Protein 7JL4 (pdb70)

InterPro domains:
  IPR000315 B-box-type zinc finger [PF00643] (93-125)
  IPR000315 B-box-type zinc finger [PS50119] (90-137)
  IPR000315 B-box-type zinc finger [SM00336] (90-130)
  IPR001841 Zinc finger, RING-type [PS50089] (12-51)
  IPR001841 Zinc finger, RING-type [SM00184] (12-50)
  IPR001870 B30.2/SPRY domain [PS50188] (313-506)
  IPR003877 SPRY domain [PF00622] (384-499)
  IPR003877 SPRY domain [SM00449] (381-503)
  IPR003879 Butyrophylin-like, SPRY domain [PR01407] (329-346)
  IPR003879 Butyrophylin-like, SPRY domain [PR01407] (366-390)
  IPR003879 Butyrophylin-like, SPRY domain [PR01407] (442-466)
  IPR003879 Butyrophylin-like, SPRY domain [PR01407] (473-491)
  IPR013083 Zinc finger, RING/FYVE/PHD-type [G3DSA:3.30.40.10] (2-76)
  IPR013320 Concanavalin A-like lectin/glucanase domain superfamily [SSF49899] (311-504)
  IPR017907 Zinc finger, RING-type, conserved site [PS00518] (27-36)
  IPR018957 Zinc finger, C3HC4 RING-type [PF00097] (12-50)
  IPR043136 B30.2/SPRY domain superfamily [G3DSA:2.60.120.920] (316-502)
  IPR048222 E3 ubiquitin-protein ligase TRIM65, PRY/SPRY domain [cd12896] (322-501)
  IPR051051 E3 ubiquitin-protein ligase TRIM/RNF [PTHR25465] (93-492)
  IPR058030 TRIM8/14/16/25/29/45/65, coiled-coil region [PF25600] (154-289)

Structure (mmCIF, N/CA/C/O backbone):
data_7JL4
#
_entry.id   7JL4
#
_cell.length_a   76.269
_cell.length_b   76.269
_cell.length_c   82.720
_cell.angle_alpha   90.000
_cell.angle_beta   90.000
_cell.angle_gamma   120.000
#
_symmetry.space_group_name_H-M   'P 32'
#
loop_
_entity.id
_entity.type
_entity.pdbx_description
1 polymer 'Tripartite motif-containing protein 65'
2 non-polymer GLYCEROL
3 water water
#
loop_
_atom_site.group_PDB
_atom_site.id
_atom_site.type_symbol
_atom_site.label_atom_id
_atom_site.label_alt_id
_atom_site.label_comp_id
_atom_site.label_asym_id
_atom_site.label_entity_id
_atom_site.label_seq_id
_atom_site.pdbx_PDB_ins_code
_atom_site.Cartn_x
_atom_site.Cartn_y
_atom_site.Cartn_z
_atom_site.occupancy
_atom_site.B_iso_or_equiv
_atom_site.auth_seq_id
_atom_site.auth_comp_id
_atom_site.auth_asym_id
_atom_site.auth_atom_id
_atom_site.pdbx_PDB_model_num
ATOM 1 N N . ALA A 1 2 ? 12.18402 25.91499 -6.52701 1.000 83.78366 313 ALA A N 1
ATOM 2 C CA . ALA A 1 2 ? 13.60760 26.20026 -6.63128 1.000 76.86432 313 ALA A CA 1
ATOM 3 C C . ALA A 1 2 ? 14.40315 25.42071 -5.59136 1.000 76.42606 313 ALA A C 1
ATOM 4 O O . ALA A 1 2 ? 14.76100 25.97404 -4.54712 1.000 80.88678 313 ALA A O 1
ATOM 6 N N . PRO A 1 3 ? 14.66308 24.13844 -5.86350 1.000 67.62851 314 PRO A N 1
ATOM 7 C CA . PRO A 1 3 ? 15.59132 23.38345 -5.01376 1.000 51.13673 314 PRO A CA 1
ATOM 8 C C . PRO A 1 3 ? 17.00621 23.92663 -5.13358 1.000 58.68809 314 PRO A C 1
ATOM 9 O O . PRO A 1 3 ? 17.46719 24.27799 -6.22326 1.000 55.04643 314 PRO A O 1
ATOM 13 N N . VAL A 1 4 ? 17.69422 23.98306 -3.99680 1.000 49.32793 315 VAL A N 1
ATOM 14 C CA . VAL A 1 4 ? 19.07092 24.48889 -3.97218 1.000 55.96101 315 VAL A CA 1
ATOM 15 C C . VAL A 1 4 ? 19.97723 23.55694 -4.77513 1.000 38.32309 315 VAL A C 1
ATOM 16 O O . VAL A 1 4 ? 19.97819 22.33216 -4.54654 1.000 45.31502 315 VAL A O 1
ATOM 20 N N . PRO A 1 5 ? 20.75111 24.07041 -5.72706 1.000 42.11665 316 PRO A N 1
ATOM 21 C CA . PRO A 1 5 ? 21.66417 23.20472 -6.48164 1.000 42.61245 316 PRO A CA 1
ATOM 22 C C . PRO A 1 5 ? 22.66955 22.51450 -5.56745 1.000 41.55880 316 PRO A C 1
ATOM 23 O O . PRO A 1 5 ? 23.19384 23.10590 -4.62120 1.000 39.37210 316 PRO A O 1
ATOM 27 N N . SER A 1 6 ? 22.92010 21.24749 -5.87351 1.000 43.54192 317 SER A N 1
ATOM 28 C CA . SER A 1 6 ? 23.95104 20.40514 -5.29216 1.000 47.65680 317 SER A CA 1
ATOM 29 C C . SER A 1 6 ? 24.12755 19.25172 -6.26500 1.000 53.93153 317 SER A C 1
ATOM 30 O O . SER A 1 6 ? 23.20314 18.93160 -7.01554 1.000 68.33598 317 SER A O 1
ATOM 33 N N . THR A 1 7 ? 25.31085 18.64534 -6.28087 1.000 68.91640 318 THR A N 1
ATOM 34 C CA . THR A 1 7 ? 25.50766 17.50634 -7.17357 1.000 70.34522 318 THR A CA 1
ATOM 35 C C . THR A 1 7 ? 24.71197 16.30675 -6.65830 1.000 64.58506 318 THR A C 1
ATOM 36 O O . THR A 1 7 ? 24.84284 15.90137 -5.49488 1.000 64.42703 318 THR A O 1
ATOM 40 N N . VAL A 1 8 ? 23.84588 15.77805 -7.52108 1.000 52.74223 319 VAL A N 1
ATOM 41 C CA . VAL A 1 8 ? 22.98425 14.66383 -7.15167 1.000 51.78097 319 VAL A CA 1
ATOM 42 C C . VAL A 1 8 ? 23.84766 13.42673 -6.94041 1.000 54.46340 319 VAL A C 1
ATOM 43 O O . VAL A 1 8 ? 24.60337 13.01647 -7.83137 1.000 39.58199 319 VAL A O 1
ATOM 47 N N . CYS A 1 9 ? 23.77269 12.86429 -5.73219 1.000 35.54346 320 CYS A N 1
ATOM 48 C CA . CYS A 1 9 ? 24.27298 11.55468 -5.35333 1.000 29.53602 320 CYS A CA 1
ATOM 49 C C . CYS A 1 9 ? 24.01268 10.52499 -6.44735 1.000 29.70136 320 CYS A C 1
ATOM 50 O O . CYS A 1 9 ? 22.87133 10.40106 -6.89934 1.000 29.61790 320 CYS A O 1
ATOM 53 N N . PRO A 1 10 ? 25.02333 9.76741 -6.89631 1.000 35.05630 321 PRO A N 1
ATOM 54 C CA . PRO A 1 10 ? 24.77701 8.77716 -7.96284 1.000 31.68723 321 PRO A CA 1
ATOM 55 C C . PRO A 1 10 ? 23.76335 7.69968 -7.59750 1.000 41.14188 321 PRO A C 1
ATOM 56 O O . PRO A 1 10 ? 23.05494 7.20158 -8.48859 1.000 33.92572 321 PRO A O 1
ATOM 60 N N . LEU A 1 11 ? 23.66869 7.30829 -6.32308 1.000 33.93740 322 LEU A N 1
ATOM 61 C CA . LEU A 1 11 ? 22.60945 6.37945 -5.93622 1.000 32.89351 322 LEU A CA 1
ATOM 62 C C . LEU A 1 11 ? 21.24213 7.02915 -6.09243 1.000 28.04075 322 LEU A C 1
ATOM 63 O O . LEU A 1 11 ? 20.29701 6.40283 -6.58685 1.000 30.13580 322 LEU A O 1
ATOM 68 N N . ARG A 1 12 ? 21.12407 8.29971 -5.70916 1.000 27.72250 323 ARG A N 1
ATOM 69 C CA . ARG A 1 12 ? 19.85519 8.98835 -5.88601 1.000 27.30499 323 ARG A CA 1
ATOM 70 C C . ARG A 1 12 ? 19.53261 9.11781 -7.36711 1.000 31.11564 323 ARG A C 1
ATOM 71 O O . ARG A 1 12 ? 18.37433 8.97762 -7.77950 1.000 26.64046 323 ARG A O 1
ATOM 79 N N . ARG A 1 13 ? 20.54904 9.36689 -8.18975 1.000 25.38069 324 ARG A N 1
ATOM 80 C CA . ARG A 1 13 ? 20.28914 9.48213 -9.62340 1.000 28.96696 324 ARG A CA 1
ATOM 81 C C . ARG A 1 13 ? 19.78101 8.16005 -10.18491 1.000 30.41162 324 ARG A C 1
ATOM 82 O O . ARG A 1 13 ? 18.94411 8.14584 -11.09556 1.000 32.43644 324 ARG A O 1
ATOM 90 N N . LYS A 1 14 ? 20.28095 7.03057 -9.66185 1.000 25.80030 325 LYS A N 1
ATOM 91 C CA . LYS A 1 14 ? 19.76645 5.73707 -10.10656 1.000 26.85252 325 LYS A CA 1
ATOM 92 C C . LYS A 1 14 ? 18.30155 5.56661 -9.71964 1.000 30.47691 325 LYS A C 1
ATOM 93 O O . LYS A 1 14 ? 17.50001 5.06068 -10.51175 1.000 25.20379 325 LYS A O 1
ATOM 99 N N . LEU A 1 15 ? 17.93094 5.99764 -8.50997 1.000 25.26578 326 LEU A N 1
ATOM 100 C CA . LEU A 1 15 ? 16.52941 5.93186 -8.09312 1.000 27.42238 326 LEU A CA 1
ATOM 101 C C . LEU A 1 15 ? 15.63610 6.73843 -9.02751 1.000 26.67447 326 LEU A C 1
ATOM 102 O O . LEU A 1 15 ? 14.50623 6.32115 -9.34577 1.000 24.32003 326 LEU A O 1
ATOM 107 N N . TRP A 1 16 ? 16.12923 7.90266 -9.47459 1.000 22.41042 327 TRP A N 1
ATOM 108 C CA . TRP A 1 16 ? 15.36143 8.78596 -10.33629 1.000 26.87519 327 TRP A CA 1
ATOM 109 C C . TRP A 1 16 ? 15.07996 8.17656 -11.69762 1.000 27.52562 327 TRP A C 1
ATOM 110 O O . TRP A 1 16 ? 14.28758 8.74560 -12.44769 1.000 24.06331 327 TRP A O 1
ATOM 121 N N . GLN A 1 17 ? 15.73095 7.07232 -12.06152 1.000 25.24507 328 GLN A N 1
ATOM 122 C CA . GLN A 1 17 ? 15.42456 6.48718 -13.35982 1.000 30.68662 328 GLN A CA 1
ATOM 123 C C . GLN A 1 17 ? 13.96777 6.04285 -13.44273 1.000 30.06949 328 GLN A C 1
ATOM 124 O O . GLN A 1 17 ? 13.42257 5.93798 -14.54804 1.000 24.02829 328 GLN A O 1
ATOM 130 N N . ASN A 1 18 ? 13.30544 5.85344 -12.29989 1.000 27.19891 329 ASN A N 1
ATOM 131 C CA . ASN A 1 18 ? 11.88800 5.51247 -12.24978 1.000 26.48066 329 ASN A CA 1
ATOM 132 C C . ASN A 1 18 ? 11.03458 6.63783 -11.65674 1.000 24.49418 329 ASN A C 1
ATOM 133 O O . ASN A 1 18 ? 9.95730 6.37979 -11.10559 1.000 26.25068 329 ASN A O 1
ATOM 138 N N . TYR A 1 19 ? 11.47358 7.89231 -11.79049 1.000 25.72694 330 TYR A N 1
ATOM 139 C CA . TYR A 1 19 ? 10.79495 8.99572 -11.11141 1.000 23.59027 330 TYR A CA 1
ATOM 140 C C . TYR A 1 19 ? 9.36848 9.18402 -11.62616 1.000 28.85746 330 TYR A C 1
ATOM 141 O O . TYR A 1 19 ? 9.12519 9.17579 -12.83379 1.000 24.13286 330 TYR A O 1
ATOM 150 N N . ARG A 1 20 ? 8.42395 9.38145 -10.70256 1.000 19.05704 331 ARG A N 1
ATOM 151 C CA . ARG A 1 20 ? 7.02265 9.66107 -11.03283 1.000 24.60131 331 ARG A CA 1
ATOM 152 C C . ARG A 1 20 ? 6.56915 10.97648 -10.40548 1.000 25.04581 331 ARG A C 1
ATOM 153 O O . ARG A 1 20 ? 6.76717 11.18537 -9.20562 1.000 23.01770 331 ARG A O 1
ATOM 161 N N . ASN A 1 21 ? 5.91856 11.84635 -11.19800 1.000 22.96795 332 ASN A N 1
ATOM 162 C CA . ASN A 1 21 ? 5.40804 13.12736 -10.68891 1.000 21.58127 332 ASN A CA 1
ATOM 163 C C . ASN A 1 21 ? 3.97583 12.94005 -10.16115 1.000 24.90647 332 ASN A C 1
ATOM 164 O O . ASN A 1 21 ? 3.03909 12.72067 -10.93261 1.000 22.10615 332 ASN A O 1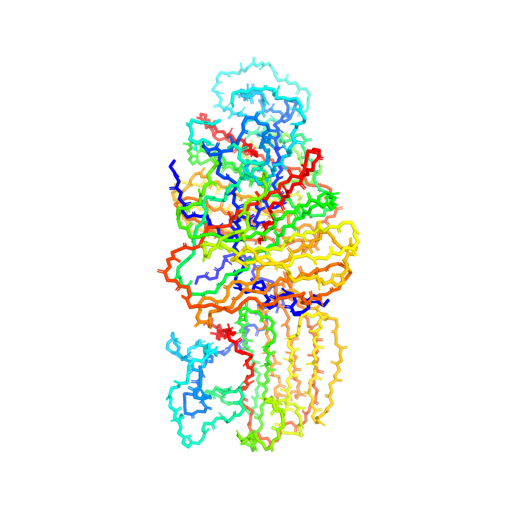
ATOM 169 N N . LEU A 1 22 ? 3.79834 13.04178 -8.84618 1.000 25.30338 333 LEU A N 1
ATOM 170 C CA . LEU A 1 22 ? 2.52513 12.76908 -8.18807 1.000 20.03496 333 LEU A CA 1
ATOM 171 C C . LEU A 1 22 ? 1.73165 14.05131 -7.95705 1.000 20.94692 333 LEU A C 1
ATOM 172 O O . LEU A 1 22 ? 2.29474 15.14889 -7.86434 1.000 24.56246 333 LEU A O 1
ATOM 177 N N . THR A 1 23 ? 0.40436 13.89713 -7.85305 1.000 17.24221 334 THR A N 1
ATOM 178 C CA . THR A 1 23 ? -0.48549 14.99259 -7.45736 1.000 23.56115 334 THR A CA 1
ATOM 179 C C . THR A 1 23 ? -1.49696 14.47720 -6.44063 1.000 24.60582 334 THR A C 1
ATOM 180 O O . THR A 1 23 ? -1.87153 13.30344 -6.46599 1.000 24.61611 334 THR A O 1
ATOM 184 N N . PHE A 1 24 ? -1.93600 15.35651 -5.54014 1.000 26.14373 335 PHE A N 1
ATOM 185 C CA . PHE A 1 24 ? -2.94829 14.96390 -4.56221 1.000 21.05061 335 PHE A CA 1
ATOM 186 C C . PHE A 1 24 ? -4.32612 14.85145 -5.21497 1.000 26.73436 335 PHE A C 1
ATOM 187 O O . PHE A 1 24 ? -4.60899 15.46852 -6.24728 1.000 25.73951 335 PHE A O 1
ATOM 195 N N . ASP A 1 25 ? -5.17235 14.00157 -4.62593 1.000 22.08652 336 ASP A N 1
ATOM 196 C CA . ASP A 1 25 ? -6.55256 13.82890 -5.05139 1.000 23.67837 336 ASP A CA 1
ATOM 197 C C . ASP A 1 25 ? -7.42154 14.70393 -4.16686 1.000 28.08403 336 ASP A C 1
ATOM 198 O O . ASP A 1 25 ? -7.59441 14.38191 -2.98185 1.000 29.09382 336 ASP A O 1
ATOM 203 N N . PRO A 1 26 ? -7.96202 15.81770 -4.67568 1.000 31.54776 337 PRO A N 1
ATOM 204 C CA . PRO A 1 26 ? -8.76267 16.72212 -3.81647 1.000 27.98738 337 PRO A CA 1
ATOM 205 C C . PRO A 1 26 ? -10.05128 16.11742 -3.29135 1.000 32.97249 337 PRO A C 1
ATOM 206 O O . PRO A 1 26 ? -10.54544 16.57919 -2.25520 1.000 33.52381 337 PRO A O 1
ATOM 210 N N . VAL A 1 27 ? -10.62967 15.12190 -3.97167 1.000 31.05609 338 VAL A N 1
ATOM 211 C CA . VAL A 1 27 ? -11.85942 14.51690 -3.47022 1.000 34.64311 338 VAL A CA 1
ATOM 212 C C . VAL A 1 27 ? -11.58798 13.76239 -2.16788 1.000 32.25744 338 VAL A C 1
ATOM 213 O O . VAL A 1 27 ? -12.43913 13.71591 -1.27058 1.000 38.48133 338 VAL A O 1
ATOM 217 N N . SER A 1 28 ? -10.40198 13.17422 -2.04238 1.000 31.15581 339 SER A N 1
ATOM 218 C CA . SER A 1 28 ? -10.01589 12.40472 -0.86142 1.000 34.30607 339 SER A CA 1
ATOM 219 C C . SER A 1 28 ? -9.62356 13.27243 0.33182 1.000 34.64870 339 SER A C 1
ATOM 220 O O . SER A 1 28 ? -9.64696 12.79004 1.47544 1.000 32.54149 339 SER A O 1
ATOM 223 N N . ALA A 1 29 ? -9.27249 14.53039 0.09490 1.000 29.39456 340 ALA A N 1
ATOM 224 C CA . ALA A 1 29 ? -8.54774 15.30288 1.08623 1.000 27.20890 340 ALA A CA 1
ATOM 225 C C . ALA A 1 29 ? -9.42983 15.61948 2.29156 1.000 35.60111 340 ALA A C 1
ATOM 226 O O . ALA A 1 29 ? -10.61304 15.95496 2.15077 1.000 29.50784 340 ALA A O 1
ATOM 228 N N . ASN A 1 30 ? -8.83719 15.52727 3.48320 1.000 26.28765 341 ASN A N 1
ATOM 229 C CA . ASN A 1 30 ? -9.57272 15.90921 4.68214 1.000 34.99544 341 ASN A CA 1
ATOM 230 C C . ASN A 1 30 ? -9.98022 17.38035 4.57254 1.000 37.54997 341 ASN A C 1
ATOM 231 O O . ASN A 1 30 ? -9.27716 18.19755 3.96388 1.000 30.18014 341 ASN A O 1
ATOM 236 N N . ARG A 1 31 ? -11.16219 17.69986 5.11977 1.000 39.10567 342 ARG A N 1
ATOM 237 C CA . ARG A 1 31 ? -11.78058 19.00846 4.90080 1.000 44.84280 342 ARG A CA 1
ATOM 238 C C . ARG A 1 31 ? -10.93570 20.15609 5.43465 1.000 49.51953 342 ARG A C 1
ATOM 239 O O . ARG A 1 31 ? -11.14258 21.30413 5.02628 1.000 46.82754 342 ARG A O 1
ATOM 241 N N . HIS A 1 32 ? -10.00631 19.87679 6.34461 1.000 41.94853 343 HIS A N 1
ATOM 242 C CA . HIS A 1 32 ? -9.09601 20.88109 6.87690 1.000 39.32850 343 HIS A CA 1
ATOM 243 C C . HIS A 1 32 ? -7.86884 21.08899 5.99863 1.000 38.88371 343 HIS A C 1
ATOM 244 O O . HIS A 1 32 ? -7.03440 21.94641 6.31354 1.000 40.76742 343 HIS A O 1
ATOM 251 N N . PHE A 1 33 ? -7.74762 20.34696 4.90565 1.000 35.17346 344 PHE A N 1
ATOM 252 C CA . PHE A 1 33 ? -6.55914 20.38998 4.06639 1.000 30.61914 344 PHE A CA 1
ATOM 253 C C . PHE A 1 33 ? -6.74002 21.39190 2.93694 1.000 37.31015 344 PHE A C 1
ATOM 254 O O . PHE A 1 33 ? -7.77349 21.38990 2.25372 1.000 36.10580 344 PHE A O 1
ATOM 262 N N . TYR A 1 34 ? -5.72671 22.22929 2.73382 1.000 34.84179 345 TYR A N 1
ATOM 263 C CA . TYR A 1 34 ? -5.71547 23.23764 1.67545 1.000 31.33087 345 TYR A CA 1
ATOM 264 C C . TYR A 1 34 ? -4.68273 22.82851 0.63766 1.000 29.52181 345 TYR A C 1
ATOM 265 O O . TYR A 1 34 ? -3.49826 22.70201 0.96118 1.000 28.91594 345 TYR A O 1
ATOM 274 N N . LEU A 1 35 ? -5.12589 22.63274 -0.59976 1.000 31.74948 346 LEU A N 1
ATOM 275 C CA . LEU A 1 35 ? -4.25614 22.20690 -1.68969 1.000 30.13872 346 LEU A CA 1
ATOM 276 C C . LEU A 1 35 ? -3.80450 23.40467 -2.52025 1.000 33.56007 346 LEU A C 1
ATOM 277 O O . LEU A 1 35 ? -4.58300 24.33386 -2.75889 1.000 36.15410 346 LEU A O 1
ATOM 282 N N . SER A 1 36 ? -2.55229 23.37373 -2.98405 1.000 29.20385 347 SER A N 1
ATOM 283 C CA . SER A 1 36 ? -2.01780 24.46209 -3.79382 1.000 32.14173 347 SER A CA 1
ATOM 284 C C . SER A 1 36 ? -1.01765 23.90170 -4.80034 1.000 32.36128 347 SER A C 1
ATOM 285 O O . SER A 1 36 ? -0.75025 22.69829 -4.84220 1.000 30.91367 347 SER A O 1
ATOM 288 N N . ARG A 1 37 ? -0.45703 24.79494 -5.60839 1.000 35.03951 348 ARG A N 1
ATOM 289 C CA . ARG A 1 37 ? 0.58170 24.44033 -6.57130 1.000 37.08831 348 ARG A CA 1
ATOM 290 C C . ARG A 1 37 ? 0.13348 23.30372 -7.48545 1.000 38.12380 348 ARG A C 1
ATOM 291 O O . ARG A 1 37 ? 0.80703 22.27669 -7.62799 1.000 34.55818 348 ARG A O 1
ATOM 299 N N . GLN A 1 38 ? -1.02995 23.49403 -8.10514 1.000 36.12994 349 GLN A N 1
ATOM 300 C CA A GLN A 1 38 ? -1.56564 22.50949 -9.04366 0.547 34.75344 349 GLN A CA 1
ATOM 301 C CA B GLN A 1 38 ? -1.59879 22.51741 -9.03368 0.453 34.77073 349 GLN A CA 1
ATOM 302 C C . GLN A 1 38 ? -1.65389 21.13617 -8.38554 1.000 34.97723 349 GLN A C 1
ATOM 303 O O . GLN A 1 38 ? -1.33193 20.10742 -8.99617 1.000 28.93505 349 GLN A O 1
ATOM 314 N N . ASP A 1 39 ? -2.06139 21.13379 -7.11461 1.000 29.79185 350 ASP A N 1
ATOM 315 C CA . ASP A 1 39 ? -2.29296 19.93648 -6.30521 1.000 29.82377 350 ASP A CA 1
ATOM 316 C C . ASP A 1 39 ? -1.01272 19.15182 -6.04955 1.000 26.82449 350 ASP A C 1
ATOM 317 O O . ASP A 1 39 ? -1.05469 17.94864 -5.78261 1.000 27.32448 350 ASP A O 1
ATOM 322 N N . GLN A 1 40 ? 0.13898 19.83224 -6.08103 1.000 23.04568 351 GLN A N 1
ATOM 323 C CA . GLN A 1 40 ? 1.39234 19.22547 -5.64720 1.000 27.01191 351 GLN A CA 1
ATOM 324 C C . GLN A 1 40 ? 1.70093 19.46468 -4.17698 1.000 25.31728 351 GLN A C 1
ATOM 325 O O . GLN A 1 40 ? 2.65164 18.87322 -3.66457 1.000 27.93295 351 GLN A O 1
ATOM 331 N N . GLN A 1 41 ? 0.95635 20.33683 -3.50608 1.000 23.87395 352 GLN A N 1
ATOM 332 C CA . GLN A 1 41 ? 1.26076 20.71224 -2.13339 1.000 25.55447 352 GLN A CA 1
ATOM 333 C C . GLN A 1 41 ? -0.02752 20.72487 -1.32109 1.000 24.73648 352 GLN A C 1
ATOM 334 O O . GLN A 1 41 ? -1.08825 21.09914 -1.83371 1.000 26.71376 352 GLN A O 1
ATOM 340 N N . VAL A 1 42 ? 0.06271 20.31717 -0.05626 1.000 29.27502 353 VAL A N 1
ATOM 341 C CA . VAL A 1 42 ? -1.08342 20.28515 0.85009 1.000 28.09503 353 VAL A CA 1
ATOM 342 C C . VAL A 1 42 ? -0.63642 20.75259 2.23767 1.000 34.31030 353 VAL A C 1
ATOM 343 O O . VAL A 1 42 ? 0.48971 20.47166 2.66610 1.000 30.03669 353 VAL A O 1
ATOM 347 N N . LYS A 1 43 ? -1.51355 21.49552 2.93082 1.000 31.49041 354 LYS A N 1
ATOM 348 C CA . LYS A 1 43 ? -1.26688 21.94382 4.29410 1.000 34.12178 354 LYS A CA 1
ATOM 349 C C . LYS A 1 43 ? -2.49795 21.65822 5.14228 1.000 32.94199 354 LYS A C 1
ATOM 350 O O . LYS A 1 43 ? -3.62305 21.93892 4.71611 1.000 31.79475 354 LYS A O 1
ATOM 356 N N . HIS A 1 44 ? -2.28594 21.09436 6.32948 1.000 31.26510 355 HIS A N 1
ATOM 357 C CA . HIS A 1 44 ? -3.36734 20.88701 7.29628 1.000 35.30107 355 HIS A CA 1
ATOM 358 C C . HIS A 1 44 ? -3.57190 22.18083 8.08691 1.000 48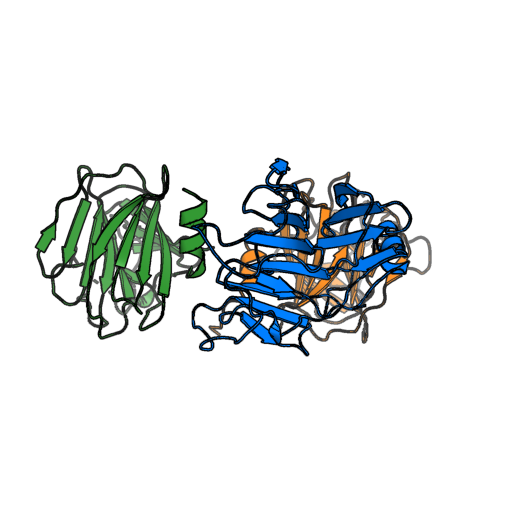.03957 355 HIS A C 1
ATOM 359 O O . HIS A 1 44 ? -2.73493 22.55574 8.91808 1.000 37.66762 355 HIS A O 1
ATOM 366 N N . LEU A 1 45 ? -4.68926 22.85929 7.83609 1.000 37.54632 356 LEU A N 1
ATOM 367 C CA . LEU A 1 45 ? -5.02281 24.12683 8.47064 1.000 49.14696 356 LEU A CA 1
ATOM 368 C C . LEU A 1 45 ? -5.94745 23.92084 9.66959 1.000 48.06021 356 LEU A C 1
ATOM 369 O O . LEU A 1 45 ? -6.66973 22.92837 9.76485 1.000 47.83867 356 LEU A O 1
ATOM 374 N N . ARG A 1 46 ? -5.92590 24.88970 10.58938 1.000 51.82432 357 ARG A N 1
ATOM 375 C CA . ARG A 1 46 ? -6.81813 24.81368 11.74387 1.000 53.75704 357 ARG A CA 1
ATOM 376 C C . ARG A 1 46 ? -8.27735 24.99681 11.33403 1.000 62.22903 357 ARG A C 1
ATOM 377 O O . ARG A 1 46 ? -9.16231 24.28438 11.82805 1.000 59.21661 357 ARG A O 1
ATOM 379 N N . GLN A 1 47 ? -8.54679 25.93680 10.42816 1.000 66.51469 358 GLN A N 1
ATOM 380 C CA . GLN A 1 47 ? -9.91208 26.22354 10.00578 1.000 67.05604 358 GLN A CA 1
ATOM 381 C C . GLN A 1 47 ? -10.36985 25.20405 8.97096 1.000 64.50710 358 GLN A C 1
ATOM 382 O O . GLN A 1 47 ? -9.63206 24.88334 8.03365 1.000 61.05278 358 GLN A O 1
ATOM 384 N N . SER A 1 48 ? -11.58632 24.69160 9.14168 1.000 63.29052 359 SER A N 1
ATOM 385 C CA . SER A 1 48 ? -12.10875 23.70447 8.20810 1.000 63.41476 359 SER A CA 1
ATOM 386 C C . SER A 1 48 ? -12.66881 24.38395 6.95839 1.000 67.71820 359 SER A C 1
ATOM 387 O O . SER A 1 48 ? -13.00755 25.57028 6.96390 1.000 62.65210 359 SER A O 1
ATOM 390 N N . ARG A 1 49 ? -12.76856 23.60662 5.87831 1.000 65.72725 360 ARG A N 1
ATOM 391 C CA . ARG A 1 49 ? -13.38005 24.04130 4.62027 1.000 74.72375 360 ARG A CA 1
ATOM 392 C C . ARG A 1 49 ? -14.80968 23.52996 4.48360 1.000 81.25737 360 ARG A C 1
ATOM 393 O O . ARG A 1 49 ? -15.25055 23.16138 3.39082 1.000 88.49422 360 ARG A O 1
ATOM 395 N N . GLY A 1 50 ? -15.55214 23.48696 5.58599 1.000 86.29916 361 GLY A N 1
ATOM 396 C CA . GLY A 1 50 ? -16.85570 22.87090 5.60183 1.000 93.53678 361 GLY A CA 1
ATOM 397 C C . GLY A 1 50 ? -16.71829 21.36505 5.55851 1.000 87.76613 361 GLY A C 1
ATOM 398 O O . GLY A 1 50 ? -15.63319 20.82170 5.77269 1.000 87.84733 361 GLY A O 1
ATOM 399 N N . PRO A 1 51 ? -17.81778 20.65364 5.31004 1.000 97.91300 362 PRO A N 1
ATOM 400 C CA . PRO A 1 51 ? -17.70486 19.22120 4.99771 1.000 94.46637 362 PRO A CA 1
ATOM 401 C C . PRO A 1 51 ? -17.04032 19.05110 3.64084 1.000 91.87348 362 PRO A C 1
ATOM 402 O O . PRO A 1 51 ? -17.53682 19.55097 2.62855 1.000 96.37543 362 PRO A O 1
ATOM 406 N N . GLY A 1 52 ? -15.90308 18.35124 3.62816 1.000 94.11195 363 GLY A N 1
ATOM 407 C CA . GLY A 1 52 ? -15.16741 18.17142 2.38813 1.000 86.68964 363 GLY A CA 1
ATOM 408 C C . GLY A 1 52 ? -15.97246 17.45161 1.32737 1.000 90.69593 363 GLY A C 1
ATOM 409 O O . GLY A 1 52 ? -15.80411 17.71076 0.13312 1.000 97.97852 363 GLY A O 1
ATOM 410 N N . GLY A 1 53 ? -16.86045 16.55069 1.74337 1.000 80.10346 364 GLY A N 1
ATOM 411 C CA . GLY A 1 53 ? -17.73078 15.85168 0.82974 1.000 66.76193 364 GLY A CA 1
ATOM 412 C C . GLY A 1 53 ? -17.60161 14.34856 0.95698 1.000 60.42368 364 GLY A C 1
ATOM 413 O O . GLY A 1 53 ? -16.84125 13.83411 1.78240 1.000 55.68975 364 GLY A O 1
ATOM 414 N N . PRO A 1 54 ? -18.35089 13.61155 0.13770 1.000 66.85732 365 PRO A N 1
ATOM 415 C CA . PRO A 1 54 ? -18.21857 12.14877 0.14576 1.000 61.61760 365 PRO A CA 1
ATOM 416 C C . PRO A 1 54 ? -16.84422 11.72356 -0.34792 1.000 60.92591 365 PRO A C 1
ATOM 417 O O . PRO A 1 54 ? -16.26463 12.34647 -1.23979 1.000 63.46904 365 PRO A O 1
ATOM 421 N N . GLY A 1 55 ? -16.31945 10.65648 0.25510 1.000 56.13911 366 GLY A N 1
ATOM 422 C CA . GLY A 1 55 ? -15.00753 10.15385 -0.07377 1.000 47.18344 366 GLY A CA 1
ATOM 423 C C . GLY A 1 55 ? -13.86557 10.85558 0.62103 1.000 43.92217 366 GLY A C 1
ATOM 424 O O . GLY A 1 55 ? -12.71772 10.39894 0.51533 1.000 36.51570 366 GLY A O 1
ATOM 425 N N . SER A 1 56 ? -14.12779 11.95241 1.32193 1.000 37.81460 367 SER A N 1
ATOM 426 C CA . SER A 1 56 ? -13.05510 12.66580 1.98346 1.000 36.87666 367 SER A CA 1
ATOM 427 C C . SER A 1 56 ? -12.66702 11.92134 3.25225 1.000 39.50564 367 SER A C 1
ATOM 428 O O . SER A 1 56 ? -13.52654 11.38664 3.96332 1.000 38.82592 367 SER A O 1
ATOM 431 N N . PHE A 1 57 ? -11.36566 11.86794 3.51270 1.000 30.94936 368 PHE A N 1
ATOM 432 C CA . PHE A 1 57 ? -10.86846 11.27195 4.74945 1.000 34.71881 368 PHE A CA 1
ATOM 433 C C . PHE A 1 57 ? -11.36698 12.06357 5.95376 1.000 34.35512 368 PHE A C 1
ATOM 434 O O . PHE A 1 57 ? -11.25176 13.29475 5.98983 1.000 34.04883 368 PHE A O 1
ATOM 442 N N . GLU A 1 58 ? -11.96109 11.35375 6.92431 1.000 36.47599 369 GLU A N 1
ATOM 443 C CA . GLU A 1 58 ? -12.20562 11.92637 8.24637 1.000 35.88111 369 GLU A CA 1
ATOM 444 C C . GLU A 1 58 ? -10.93201 11.91897 9.08432 1.000 35.15739 369 GLU A C 1
ATOM 445 O O . GLU A 1 58 ? -10.71625 12.81079 9.91788 1.000 35.46167 369 GLU A O 1
ATOM 451 N N . LEU A 1 59 ? -10.10057 10.90375 8.88474 1.000 31.13053 370 LEU A N 1
ATOM 452 C CA . LEU A 1 59 ? -8.72647 10.92201 9.33206 1.000 29.41435 370 LEU A CA 1
ATOM 453 C C . LEU A 1 59 ? -8.01752 12.14066 8.75702 1.000 29.17154 370 LEU A C 1
ATOM 454 O O . LEU A 1 59 ? -8.48744 12.77201 7.81892 1.000 29.95944 370 LEU A O 1
ATOM 459 N N . TRP A 1 60 ? -6.86418 12.46943 9.32113 1.000 29.95391 371 TRP A N 1
ATOM 460 C CA . TRP A 1 60 ? -6.09964 13.62272 8.83722 1.000 26.94192 371 TRP A CA 1
ATOM 461 C C . TRP A 1 60 ? -5.21597 13.17952 7.67042 1.000 25.98541 371 TRP A C 1
ATOM 462 O O . TRP A 1 60 ? -3.98500 13.20033 7.74608 1.000 25.05615 371 TRP A O 1
ATOM 473 N N . GLN A 1 61 ? -5.87282 12.80081 6.55988 1.000 23.43498 372 GLN A N 1
ATOM 474 C CA . GLN A 1 61 ? -5.18757 12.12401 5.45754 1.000 22.27184 372 GLN A CA 1
ATOM 475 C C . GLN A 1 61 ? -5.64191 12.64021 4.09282 1.000 25.37191 372 GLN A C 1
ATOM 476 O O . GLN A 1 61 ? -6.69393 13.27507 3.93506 1.000 23.60177 372 GLN A O 1
ATOM 482 N N . VAL A 1 62 ? -4.80652 12.35180 3.09618 1.000 21.92502 373 VAL A N 1
ATOM 483 C CA . VAL A 1 62 ? -5.10991 12.65970 1.70351 1.000 20.76971 373 VAL A CA 1
ATOM 484 C C . VAL A 1 62 ? -4.31096 11.66698 0.87595 1.000 23.72259 373 VAL A C 1
ATOM 485 O O . VAL A 1 62 ? -3.20661 11.27842 1.26696 1.000 22.00002 373 VAL A O 1
ATOM 489 N N . GLN A 1 63 ? -4.86820 11.24419 -0.26506 1.000 22.84867 374 GLN A N 1
ATOM 490 C CA . GLN A 1 63 ? -4.17317 10.32161 -1.15599 1.000 21.23163 374 GLN A CA 1
ATOM 491 C C . GLN A 1 63 ? -3.85855 11.01119 -2.48504 1.000 22.24606 374 GLN A C 1
ATOM 492 O O . GLN A 1 63 ? -4.29118 12.13877 -2.75052 1.000 24.78023 374 GLN A O 1
ATOM 498 N N . CYS A 1 64 ? -3.07064 10.33717 -3.31608 1.000 21.41853 375 CYS A N 1
ATOM 499 C CA . CYS A 1 64 ? -2.69021 10.90423 -4.60437 1.000 20.61681 375 CYS A CA 1
ATOM 500 C C . CYS A 1 64 ? -3.61769 10.39408 -5.69286 1.000 19.61393 375 CYS A C 1
ATOM 501 O O . CYS A 1 64 ? -4.35797 9.42371 -5.52292 1.000 19.62634 375 CYS A O 1
ATOM 504 N N . ALA A 1 65 ? -3.55105 11.05569 -6.84058 1.000 18.77436 376 ALA A N 1
ATOM 505 C CA . ALA A 1 65 ? -4.34686 10.66957 -7.99061 1.000 23.91584 376 ALA A CA 1
ATOM 506 C C . ALA A 1 65 ? -3.70167 9.56895 -8.81139 1.000 25.60091 376 ALA A C 1
ATOM 507 O O . ALA A 1 65 ? -4.25656 9.19980 -9.85117 1.000 34.04497 376 ALA A O 1
ATOM 509 N N . GLN A 1 66 ? -2.54844 9.05970 -8.40527 1.000 23.36808 377 GLN A N 1
ATOM 510 C CA . GLN A 1 66 ? -1.85050 8.01716 -9.15323 1.000 20.61613 377 GLN A CA 1
ATOM 511 C C . GLN A 1 66 ? -1.87425 6.70796 -8.37285 1.000 27.86486 377 GLN A C 1
ATOM 512 O O . GLN A 1 66 ? -1.82589 6.71888 -7.13798 1.000 21.90021 377 GLN A O 1
ATOM 518 N N . SER A 1 67 ? -1.91654 5.58090 -9.09387 1.000 18.61035 378 SER A N 1
ATOM 519 C CA . SER A 1 67 ? -1.80599 4.24739 -8.49182 1.000 19.45831 378 SER A CA 1
ATOM 520 C C . SER A 1 67 ? -0.78325 3.41207 -9.26130 1.000 23.09390 378 SER A C 1
ATOM 521 O O . SER A 1 67 ? -0.53062 3.65805 -10.45482 1.000 21.93324 378 SER A O 1
ATOM 524 N N . PHE A 1 68 ? -0.24232 2.36192 -8.61708 1.000 17.35005 379 PHE A N 1
ATOM 525 C CA . PHE A 1 68 ? 0.85107 1.59057 -9.23206 1.000 19.98987 379 PHE A CA 1
ATOM 526 C C . PHE A 1 68 ? 0.61573 0.08830 -9.13067 1.000 23.35267 379 PHE A C 1
ATOM 527 O O . PHE A 1 68 ? 0.18590 -0.39797 -8.08425 1.000 20.38612 379 PHE A O 1
ATOM 535 N N . GLN A 1 69 ? 0.88094 -0.67761 -10.20808 1.000 20.60148 380 GLN A N 1
ATOM 536 C CA . GLN A 1 69 ? 0.54914 -2.10248 -10.06409 1.000 24.56643 380 GLN A CA 1
ATOM 537 C C . GLN A 1 69 ? 1.61539 -3.10657 -10.50772 1.000 35.07440 380 GLN A C 1
ATOM 538 O O . GLN A 1 69 ? 1.67383 -4.23531 -10.01450 1.000 54.08045 380 GLN A O 1
ATOM 544 N N . ALA A 1 70 ? 2.45181 -2.74648 -11.44319 1.000 33.79963 381 ALA A N 1
ATOM 545 C CA . ALA A 1 70 ? 3.62495 -3.54888 -11.71511 1.000 26.11500 381 ALA A CA 1
ATOM 546 C C . ALA A 1 70 ? 4.73237 -2.54050 -11.89712 1.000 19.88900 381 ALA A C 1
ATOM 547 O O . ALA A 1 70 ? 4.52086 -1.34953 -11.65429 1.000 23.13316 381 ALA A O 1
ATOM 549 N N . GLY A 1 71 ? 5.89310 -2.99432 -12.36025 1.000 22.71388 382 GLY A N 1
ATOM 550 C CA . GLY A 1 71 ? 6.94959 -2.06550 -12.69655 1.000 24.47370 382 GLY A CA 1
ATOM 551 C C . GLY A 1 71 ? 7.71911 -1.58614 -11.47572 1.000 23.15515 382 GLY A C 1
ATOM 552 O O . GLY A 1 71 ? 7.81219 -2.27193 -10.45821 1.000 23.85597 382 GLY A O 1
ATOM 553 N N . HIS A 1 72 ? 8.28273 -0.39021 -11.59709 1.000 20.52157 383 HIS A N 1
ATOM 554 C CA . HIS A 1 72 ? 9.20076 0.15196 -10.60079 1.000 21.05305 383 HIS A CA 1
ATOM 555 C C . HIS A 1 72 ? 9.01597 1.65989 -10.62374 1.000 21.54655 383 HIS A C 1
ATOM 556 O O . HIS A 1 72 ? 9.03248 2.24981 -11.70501 1.000 20.74632 383 HIS A O 1
ATOM 563 N N . HIS A 1 73 ? 8.82081 2.27755 -9.44394 1.000 17.08537 384 HIS A N 1
ATOM 564 C CA . HIS A 1 73 ? 8.35961 3.65732 -9.32988 1.000 19.03974 384 HIS A CA 1
ATOM 565 C C . HIS A 1 73 ? 9.05281 4.32332 -8.14677 1.000 18.58556 384 HIS A C 1
ATOM 566 O O . HIS A 1 73 ? 9.26197 3.68139 -7.11391 1.000 20.48978 384 HIS A O 1
ATOM 573 N N . TYR A 1 74 ? 9.39832 5.60662 -8.29239 1.000 18.58836 385 TYR A N 1
ATOM 574 C CA . TYR A 1 74 ? 10.11611 6.32886 -7.24241 1.000 19.20515 385 TYR A CA 1
ATOM 575 C C . TYR A 1 74 ? 9.63576 7.77053 -7.22836 1.000 25.28108 385 TYR A C 1
ATOM 576 O O . TYR A 1 74 ? 9.41788 8.36586 -8.28714 1.000 19.12442 385 TYR A O 1
ATOM 585 N N . TRP A 1 75 ? 9.49865 8.34258 -6.03337 1.000 18.71969 386 TRP A N 1
ATOM 586 C CA . TRP A 1 75 ? 9.16998 9.75711 -5.92673 1.000 18.35708 386 TRP A CA 1
ATOM 587 C C . TRP A 1 75 ? 9.71435 10.29759 -4.61531 1.000 21.45872 386 TRP A C 1
ATOM 588 O O . TRP A 1 75 ? 10.06827 9.54059 -3.69931 1.000 19.84249 386 TRP A O 1
ATOM 599 N N . GLU A 1 76 ? 9.78226 11.62844 -4.55100 1.000 22.00814 387 GLU A N 1
ATOM 600 C CA . GLU A 1 76 ? 10.28935 12.33804 -3.38712 1.000 19.34119 387 GLU A CA 1
ATOM 601 C C . GLU A 1 76 ? 9.25950 13.34446 -2.89578 1.000 25.53524 387 GLU A C 1
ATOM 602 O O . GLU A 1 76 ? 8.49940 13.92089 -3.67582 1.000 21.07827 387 GLU A O 1
ATOM 608 N N . VAL A 1 77 ? 9.24789 13.54352 -1.58376 1.000 23.07590 388 VAL A N 1
ATOM 609 C CA A VAL A 1 77 ? 8.29478 14.40484 -0.88883 0.726 22.59328 388 VAL A CA 1
ATOM 610 C CA B VAL A 1 77 ? 8.31145 14.45128 -0.93966 0.274 23.53416 388 VAL A CA 1
ATOM 611 C C . VAL A 1 77 ? 9.07794 15.25524 0.09982 1.000 24.79105 388 VAL A C 1
ATOM 612 O O . VAL A 1 77 ? 9.98719 14.74273 0.76162 1.000 26.52149 388 VAL A O 1
ATOM 619 N N . ARG A 1 78 ? 8.72923 16.53320 0.22490 1.000 23.58432 389 ARG A N 1
ATOM 620 C CA . ARG A 1 78 ? 9.31898 17.38197 1.25912 1.000 25.58983 389 ARG A CA 1
ATOM 621 C C . ARG A 1 78 ? 8.29934 17.68234 2.35322 1.000 27.26536 389 ARG A C 1
ATOM 622 O O . ARG A 1 78 ? 7.20226 18.16864 2.06958 1.000 27.64376 389 ARG A O 1
ATOM 630 N N . ALA A 1 79 ? 8.67676 17.43286 3.60608 1.000 28.92227 390 ALA A N 1
ATOM 631 C CA . ALA A 1 79 ? 7.83500 17.73918 4.75738 1.000 27.55186 390 ALA A CA 1
ATOM 632 C C . ALA A 1 79 ? 8.29025 19.04179 5.40786 1.000 28.15405 390 ALA A C 1
ATOM 633 O O . ALA A 1 79 ? 9.49118 19.25744 5.59329 1.000 32.55481 390 ALA A O 1
ATOM 635 N N . SER A 1 80 ? 7.33606 19.89973 5.79517 1.000 30.78138 391 SER A N 1
ATOM 636 C CA . SER A 1 80 ? 7.72560 21.14566 6.46898 1.000 31.63705 391 SER A CA 1
ATOM 637 C C . SER A 1 80 ? 8.26264 20.90036 7.87132 1.000 35.58249 391 SER A C 1
ATOM 638 O O . SER A 1 80 ? 8.92378 21.78889 8.43119 1.000 33.20280 391 SER A O 1
ATOM 641 N N . ASP A 1 81 ? 7.97568 19.73735 8.45290 1.000 30.71643 392 ASP A N 1
ATOM 642 C CA . ASP A 1 81 ? 8.22060 19.47235 9.87111 1.000 32.59747 392 ASP A CA 1
ATOM 643 C C . ASP A 1 81 ? 7.96237 17.99059 10.10612 1.000 37.36593 392 ASP A C 1
ATOM 644 O O . ASP A 1 81 ? 7.48532 17.28383 9.21469 1.000 30.32598 392 ASP A O 1
ATOM 649 N N . HIS A 1 82 ? 8.26450 17.52990 11.32668 1.000 35.26088 393 HIS A N 1
ATOM 650 C CA . HIS A 1 82 ? 7.90824 16.17396 11.71941 1.000 30.09720 393 HIS A CA 1
ATOM 651 C C . HIS A 1 82 ? 6.40286 16.07805 11.95663 1.000 24.64675 393 HIS A C 1
ATOM 652 O O . HIS A 1 82 ? 5.67508 17.07473 11.92242 1.000 30.92647 393 HIS A O 1
ATOM 659 N N . SER A 1 83 ? 5.96282 14.86185 12.29247 1.000 28.31902 394 SER A N 1
ATOM 660 C CA . SER A 1 83 ? 4.55495 14.50909 12.50368 1.000 27.82001 394 SER A CA 1
ATOM 661 C C . SER A 1 83 ? 3.80320 14.47480 11.17033 1.000 28.80059 394 SER A C 1
ATOM 662 O O . SER A 1 83 ? 2.77571 15.12500 10.98202 1.000 26.66298 394 SER A O 1
ATOM 665 N N . VAL A 1 84 ? 4.35977 13.71474 10.23199 1.000 29.35567 395 VAL A N 1
ATOM 666 C CA . VAL A 1 84 ? 3.69201 13.34077 8.99517 1.000 21.55734 395 VAL A CA 1
ATOM 667 C C . VAL A 1 84 ? 3.90794 11.84880 8.78871 1.000 22.68816 395 VAL A C 1
ATOM 668 O O . VAL A 1 84 ? 4.85624 11.25886 9.31876 1.000 26.10843 395 VAL A O 1
ATOM 672 N N . THR A 1 85 ? 3.02141 11.23046 7.99404 1.000 19.37152 396 THR A N 1
ATOM 673 C CA . THR A 1 85 ? 3.16133 9.82322 7.63147 1.000 16.33431 396 THR A CA 1
ATOM 674 C C . THR A 1 85 ? 3.08744 9.71278 6.11897 1.000 20.31553 396 THR A C 1
ATOM 675 O O . THR A 1 85 ? 2.21626 10.32622 5.49639 1.000 21.58144 396 THR A O 1
ATOM 679 N N . LEU A 1 86 ? 4.00464 8.94486 5.54037 1.000 18.48756 397 LEU A N 1
ATOM 680 C CA . LEU A 1 86 ? 4.07181 8.70984 4.09917 1.000 19.42680 397 LEU A CA 1
ATOM 681 C C . LEU A 1 86 ? 3.85634 7.22656 3.85789 1.000 18.32846 397 LEU A C 1
ATOM 682 O O . LEU A 1 86 ? 4.54898 6.39868 4.45741 1.000 16.09083 397 LEU A O 1
ATOM 687 N N . GLY A 1 87 ? 2.94547 6.88227 2.94635 1.000 18.73543 398 GLY A N 1
ATOM 688 C CA . GLY A 1 87 ? 2.63537 5.47683 2.77835 1.000 18.87405 398 GLY A CA 1
ATOM 689 C C . GLY A 1 87 ? 1.98300 5.16745 1.44718 1.000 18.89278 398 GLY A C 1
ATOM 690 O O . GLY A 1 87 ? 1.83206 6.03327 0.58217 1.000 19.39993 398 GLY A O 1
ATOM 691 N N . VAL A 1 88 ? 1.60931 3.89877 1.29552 1.000 18.47665 399 VAL A N 1
ATOM 692 C CA . VAL A 1 88 ? 0.80381 3.43273 0.16993 1.000 21.76249 399 VAL A CA 1
ATOM 693 C C . VAL A 1 88 ? -0.27482 2.50156 0.70869 1.000 21.74670 399 VAL A C 1
ATOM 694 O O . VAL A 1 88 ? -0.10438 1.87719 1.76413 1.000 21.27052 399 VAL A O 1
ATOM 698 N N . SER A 1 89 ? -1.39335 2.40430 -0.01647 1.000 18.18415 400 SER A N 1
ATOM 699 C CA . SER A 1 89 ? -2.49958 1.55293 0.41200 1.000 22.81341 400 SER A CA 1
ATOM 700 C C . SER A 1 89 ? -3.18328 0.90922 -0.78178 1.000 24.60937 400 SER A C 1
ATOM 701 O O . SER A 1 89 ? -3.17559 1.44689 -1.88990 1.000 18.53289 400 SER A O 1
ATOM 704 N N . TYR A 1 90 ? -3.83555 -0.22633 -0.50862 1.000 22.82088 401 TYR A N 1
ATOM 705 C CA . TYR A 1 90 ? -4.79679 -0.80633 -1.41771 1.000 25.38872 401 TYR A CA 1
ATOM 706 C C . TYR A 1 90 ? -6.03517 0.08061 -1.43378 1.000 27.90503 401 TYR A C 1
ATOM 707 O O . TYR A 1 90 ? -6.20153 0.93105 -0.55410 1.000 28.03840 401 TYR A O 1
ATOM 716 N N . PRO A 1 91 ? -6.93135 -0.10904 -2.40768 1.000 31.18425 402 PRO A N 1
ATOM 717 C CA . PRO A 1 91 ? -8.14577 0.72566 -2.47144 1.000 37.22399 402 PRO A CA 1
ATOM 718 C C . PRO A 1 91 ? -9.07149 0.63722 -1.25597 1.000 37.69309 402 PRO A C 1
ATOM 719 O O . PRO A 1 91 ? -9.92494 1.51733 -1.09870 1.000 48.54308 402 PRO A O 1
ATOM 723 N N . GLN A 1 92 ? -8.97404 -0.38616 -0.41060 1.000 35.34095 403 GLN A N 1
ATOM 724 C CA . GLN A 1 92 ? -9.96752 -0.55322 0.64865 1.000 39.90662 403 GLN A CA 1
ATOM 725 C C . GLN A 1 92 ? -9.66715 0.25182 1.91034 1.000 41.92124 403 GLN A C 1
ATOM 726 O O . GLN A 1 92 ? -10.39449 0.10478 2.89913 1.000 39.10229 403 GLN A O 1
ATOM 728 N N . LEU A 1 93 ? -8.64046 1.08820 1.90933 1.000 39.68782 404 LEU A N 1
ATOM 729 C CA . LEU A 1 93 ? -8.26391 1.79046 3.12972 1.000 33.87579 404 LEU A CA 1
ATOM 730 C C . LEU A 1 93 ? -9.44242 2.60922 3.64579 1.000 35.83928 404 LEU A C 1
ATOM 731 O O . LEU A 1 93 ? -10.00545 3.41159 2.88983 1.000 33.84332 404 LEU A O 1
ATOM 736 N N . PRO A 1 94 ? -9.86572 2.42226 4.89701 1.000 33.12667 405 PRO A N 1
ATOM 737 C CA . PRO A 1 94 ? -11.02648 3.16764 5.39761 1.000 35.46491 405 PRO A CA 1
ATOM 738 C C . PRO A 1 94 ? -10.77485 4.67032 5.47981 1.000 33.71309 405 PRO A C 1
ATOM 739 O O . PRO A 1 94 ? -9.67614 5.13115 5.79278 1.000 32.23125 405 PRO A O 1
ATOM 743 N N . ARG A 1 95 ? -11.83277 5.43380 5.21052 1.000 34.88500 406 ARG A N 1
ATOM 744 C CA . ARG A 1 95 ? -11.80441 6.88750 5.29432 1.000 34.74427 406 ARG A CA 1
ATOM 745 C C . ARG A 1 95 ? -12.30237 7.41801 6.63796 1.000 36.52182 406 ARG A C 1
ATOM 746 O O . ARG A 1 95 ? -11.97944 8.55694 6.99566 1.000 36.32957 406 ARG A O 1
ATOM 754 N N . SER A 1 96 ? -13.07234 6.62992 7.38464 1.000 39.02910 407 SER A N 1
ATOM 755 C CA . SER A 1 96 ? -13.70658 7.11110 8.60273 1.000 41.53175 407 SER A CA 1
ATOM 756 C C . SER A 1 96 ? -12.76676 7.01956 9.79325 1.000 46.89475 407 SER A C 1
ATOM 757 O O . SER A 1 96 ? -11.86937 6.17614 9.85472 1.000 46.72003 407 SER A O 1
ATOM 760 N N . ARG A 1 97 ? -13.00158 7.90286 10.74945 1.000 44.86007 408 ARG A N 1
ATOM 761 C CA . ARG A 1 97 ? -12.35719 7.88313 12.04894 1.000 45.24480 408 ARG A CA 1
ATOM 762 C C . ARG A 1 97 ? -13.33586 7.26043 13.03891 1.000 55.76624 408 ARG A C 1
ATOM 763 O O . ARG A 1 97 ? -14.18682 7.94938 13.59574 1.000 55.10328 408 ARG A O 1
ATOM 771 N N . LEU A 1 98 ? -13.23518 5.95159 13.25315 1.000 52.30068 409 LEU A N 1
ATOM 772 C CA A LEU A 1 98 ? -14.13096 5.29929 14.20102 0.468 63.64002 409 LEU A CA 1
ATOM 773 C CA B LEU A 1 98 ? -14.13284 5.30562 14.19984 0.532 63.64843 409 LEU A CA 1
ATOM 774 C C . LEU A 1 98 ? -13.70127 5.49133 15.64982 1.000 69.07390 409 LEU A C 1
ATOM 775 O O . LEU A 1 98 ? -14.53110 5.32778 16.55663 1.000 71.14118 409 LEU A O 1
ATOM 784 N N . GLY A 1 99 ? -12.43628 5.83821 15.89614 1.000 67.40698 410 GLY A N 1
ATOM 785 C CA . GLY A 1 99 ? -11.96109 5.94461 17.25635 1.000 75.72910 410 GLY A CA 1
ATOM 786 C C . GLY A 1 99 ? -11.13644 7.18383 17.53761 1.000 74.88481 410 GLY A C 1
ATOM 787 O O . GLY A 1 99 ? -11.26583 8.22016 16.87240 1.000 71.26753 410 GLY A O 1
ATOM 788 N N . PRO A 1 100 ? -10.26726 7.09819 18.55215 1.000 55.46546 411 PRO A N 1
ATOM 789 C CA . PRO A 1 100 ? -9.41868 8.24677 18.88014 1.000 50.62850 411 PRO A CA 1
ATOM 790 C C . PRO A 1 100 ? -8.27123 8.45747 17.90985 1.000 43.05263 411 PRO A C 1
ATOM 791 O O . PRO A 1 100 ? -7.75089 9.57749 17.85599 1.000 40.83625 411 PRO A O 1
ATOM 795 N N . HIS A 1 101 ? -7.85313 7.43119 17.16593 1.000 37.32190 412 HIS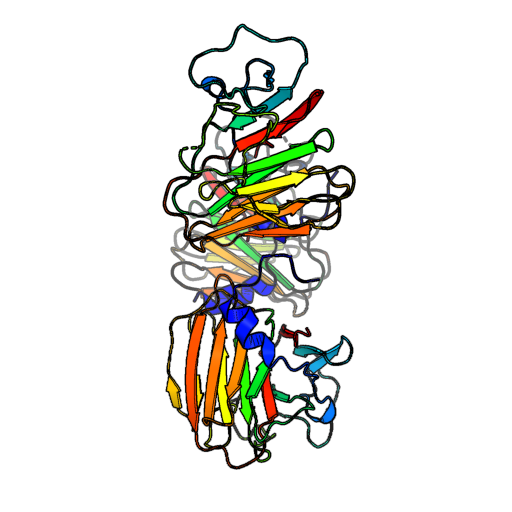 A N 1
ATOM 796 C CA . HIS A 1 101 ? -6.70331 7.56690 16.27985 1.000 41.19981 412 HIS A CA 1
ATOM 797 C C . HIS A 1 101 ? -7.08683 8.37247 15.04095 1.000 37.38502 412 HIS A C 1
ATOM 798 O O . HIS A 1 101 ? -8.20678 8.26674 14.54005 1.000 38.11981 412 HIS A O 1
ATOM 805 N N . THR A 1 102 ? -6.15180 9.19552 14.56001 1.000 29.13693 413 THR A N 1
ATOM 806 C CA . THR A 1 102 ? -6.36735 10.04739 13.38840 1.000 28.05721 413 THR A CA 1
ATOM 807 C C . THR A 1 102 ? -5.55615 9.60426 12.18316 1.000 25.36934 413 THR A C 1
ATOM 808 O O . THR A 1 102 ? -5.67456 10.21547 11.11255 1.000 27.91753 413 THR A O 1
ATOM 812 N N . ASP A 1 103 ? -4.71913 8.58327 12.33615 1.000 26.54939 414 ASP A N 1
ATOM 813 C CA . ASP A 1 103 ? -3.84133 8.07080 11.28143 1.000 23.97105 414 ASP A CA 1
ATOM 814 C C . ASP A 1 103 ? -4.07868 6.57119 11.22161 1.000 28.33734 414 ASP A C 1
ATOM 815 O O . ASP A 1 103 ? -3.94205 5.88785 12.24440 1.000 29.42765 414 ASP A O 1
ATOM 820 N N . ASN A 1 104 ? -4.48491 6.05049 10.06217 1.000 22.55576 415 ASN A N 1
ATOM 821 C CA . ASN A 1 104 ? -4.63043 4.60363 9.94859 1.000 21.18456 415 ASN A CA 1
ATOM 822 C C . ASN A 1 104 ? -3.66137 3.99364 8.93838 1.000 24.65342 415 ASN A C 1
ATOM 823 O O . ASN A 1 104 ? -3.82395 2.81805 8.57437 1.000 22.89785 415 ASN A O 1
ATOM 828 N N . ILE A 1 105 ? -2.64727 4.74585 8.50116 1.000 22.07038 416 ILE A N 1
ATOM 829 C CA . ILE A 1 105 ? -1.71453 4.25743 7.48760 1.000 23.34515 416 ILE A CA 1
ATOM 830 C C . ILE A 1 105 ? -0.77899 3.23110 8.12405 1.000 21.68275 416 ILE A C 1
ATOM 831 O O . ILE A 1 105 ? -0.04322 3.54239 9.06794 1.000 20.91806 416 ILE A O 1
ATOM 836 N N . GLY A 1 106 ? -0.77612 2.00951 7.58582 1.000 20.71120 417 GLY A N 1
ATOM 837 C CA . GLY A 1 106 ? -0.01617 0.93098 8.20028 1.000 20.43058 417 GLY A CA 1
ATOM 838 C C . GLY A 1 106 ? -0.65021 0.33952 9.43453 1.000 21.01448 417 GLY A C 1
ATOM 839 O O . GLY A 1 106 ? -0.01485 -0.47866 10.12437 1.000 23.45889 417 GLY A O 1
ATOM 840 N N . ARG A 1 107 ? -1.88154 0.71343 9.74993 1.000 21.32757 418 ARG A N 1
ATOM 841 C CA . ARG A 1 107 ? -2.54893 0.13462 10.90019 1.000 22.20128 418 ARG A CA 1
ATOM 842 C C . ARG A 1 107 ? -3.38295 -1.09610 10.55938 1.000 24.15637 418 ARG A C 1
ATOM 843 O O . ARG A 1 107 ? -4.17137 -1.55197 11.40057 1.000 21.07728 418 ARG A O 1
ATOM 851 N N . GLY A 1 108 ? -3.25899 -1.61286 9.34438 1.000 23.31958 419 GLY A N 1
ATOM 852 C CA . GLY A 1 108 ? -3.93173 -2.82083 8.93486 1.000 22.22888 419 GLY A CA 1
ATOM 853 C C . GLY A 1 108 ? -3.15663 -3.48087 7.80591 1.000 19.21041 419 GLY A C 1
ATOM 854 O O . GLY A 1 108 ? -2.09123 -3.01725 7.40133 1.000 19.79547 419 GLY A O 1
ATOM 855 N N . PRO A 1 109 ? -3.66203 -4.60025 7.30043 1.000 21.07342 420 PRO A N 1
ATOM 856 C CA . PRO A 1 109 ? -2.92318 -5.33177 6.26836 1.000 24.24166 420 PRO A CA 1
ATOM 857 C C . PRO A 1 109 ? -2.95551 -4.65046 4.90178 1.000 29.54290 420 PRO A C 1
ATOM 858 O O . PRO A 1 109 ? -2.27834 -5.13175 3.98167 1.000 25.84162 420 PRO A O 1
ATOM 862 N N . SER A 1 110 ? -3.71886 -3.56849 4.72293 1.000 22.66920 421 SER A N 1
ATOM 863 C CA . SER A 1 110 ? -3.89208 -2.99544 3.37698 1.000 25.23051 421 SER A CA 1
ATOM 864 C C . SER A 1 110 ? -3.01646 -1.77824 3.11510 1.000 28.85734 421 SER A C 1
ATOM 865 O O . SER A 1 110 ? -3.11162 -1.17531 2.03061 1.000 24.11989 421 SER A O 1
ATOM 868 N N . SER A 1 111 ? -2.14383 -1.41499 4.05181 1.000 23.69094 422 SER A N 1
ATOM 869 C CA . SER A 1 111 ? -1.32381 -0.23326 3.86572 1.000 20.20852 422 SER A CA 1
ATOM 870 C C . SER A 1 111 ? 0.00339 -0.39809 4.57991 1.000 25.18594 422 SER A C 1
ATOM 871 O O . SER A 1 111 ? 0.16764 -1.24696 5.46562 1.000 19.27622 422 SER A O 1
ATOM 874 N N . TRP A 1 112 ? 0.95577 0.42542 4.16611 1.000 19.95128 423 TRP A N 1
ATOM 875 C CA . TRP A 1 112 ? 2.31655 0.41415 4.68945 1.000 19.21259 423 TRP A CA 1
ATOM 876 C C . TRP A 1 112 ? 2.74684 1.87000 4.79086 1.000 21.83396 423 TRP A C 1
ATOM 877 O O . TRP A 1 112 ? 2.47611 2.64536 3.87012 1.000 21.46949 423 TRP A O 1
ATOM 888 N N . GLY A 1 113 ? 3.43202 2.25704 5.86433 1.000 18.64205 424 GLY A N 1
ATOM 889 C CA . GLY A 1 113 ? 3.75916 3.66628 6.01928 1.000 20.45892 424 GLY A CA 1
A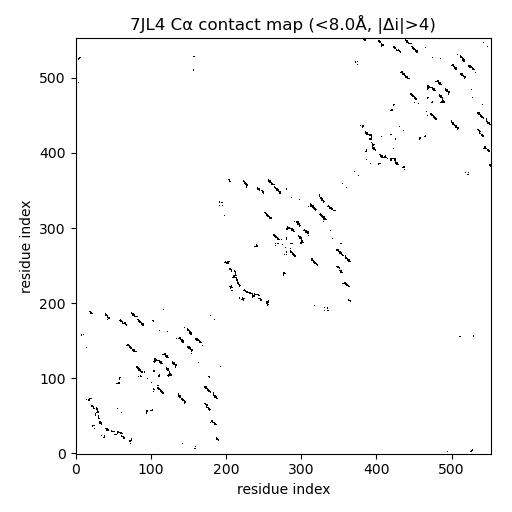TOM 890 C C . GLY A 1 113 ? 4.97748 3.89595 6.88814 1.000 23.05808 424 GLY A C 1
ATOM 891 O O . GLY A 1 113 ? 5.45940 2.98990 7.57095 1.000 19.59937 424 GLY A O 1
ATOM 892 N N . LEU A 1 114 ? 5.51794 5.11410 6.79100 1.000 21.66860 425 LEU A N 1
ATOM 893 C CA . LEU A 1 114 ? 6.64951 5.55859 7.59769 1.000 21.02013 425 LEU A CA 1
ATOM 894 C C . LEU A 1 114 ? 6.23104 6.86751 8.23343 1.000 22.72402 425 LEU A C 1
ATOM 895 O O . LEU A 1 114 ? 6.00588 7.85125 7.52191 1.000 20.48937 425 LEU A O 1
ATOM 900 N N . CYS A 1 115 ? 6.10991 6.88880 9.56025 1.000 22.96336 426 CYS A N 1
ATOM 901 C CA . CYS A 1 115 ? 5.73700 8.11989 10.24210 1.000 17.42213 426 CYS A CA 1
ATOM 902 C C . CYS A 1 115 ? 6.99764 8.78499 10.80373 1.000 24.15486 426 CYS A C 1
ATOM 903 O O . CYS A 1 115 ? 7.82624 8.12868 11.44231 1.000 26.16250 426 CYS A O 1
ATOM 906 N N . VAL A 1 116 ? 7.17282 10.06991 10.51023 1.000 23.64320 427 VAL A N 1
ATOM 907 C CA . VAL A 1 116 ? 8.32066 10.82858 10.97884 1.000 21.60886 427 VAL A CA 1
ATOM 908 C C . VAL A 1 116 ? 7.90903 11.53480 12.26403 1.000 28.02515 427 VAL A C 1
ATOM 909 O O . VAL A 1 116 ? 6.97320 12.33660 12.27036 1.000 29.96205 427 VAL A O 1
ATOM 913 N N . GLN A 1 117 ? 8.59279 11.23687 13.34964 1.000 31.30978 428 GLN A N 1
ATOM 914 C CA . GLN A 1 117 ? 8.26679 11.85695 14.63383 1.000 33.20558 428 GLN A CA 1
ATOM 915 C C . GLN A 1 117 ? 9.39032 12.78733 15.05282 1.000 34.80593 428 GLN A C 1
ATOM 916 O O . GLN A 1 117 ? 10.42613 12.87211 14.38611 1.000 36.23567 428 GLN A O 1
ATOM 922 N N . GLU A 1 118 ? 9.18398 13.46953 16.19417 1.000 34.03915 429 GLU A N 1
ATOM 923 C CA . GLU A 1 118 ? 10.16169 14.43207 16.69095 1.000 38.67386 429 GLU A CA 1
ATOM 924 C C . GLU A 1 118 ? 11.55038 13.82456 16.76145 1.000 42.34649 429 GLU A C 1
ATOM 925 O O . GLU A 1 118 ? 12.53487 14.43507 16.32969 1.000 45.20881 429 GLU A O 1
ATOM 931 N N . ASP A 1 119 ? 11.64867 12.62060 17.33095 1.000 42.51856 430 ASP A N 1
ATOM 932 C CA . ASP A 1 119 ? 12.94822 12.05618 17.67097 1.000 46.41747 430 ASP A CA 1
ATOM 933 C C . ASP A 1 119 ? 13.05116 10.58506 17.28337 1.000 37.58410 430 ASP A C 1
ATOM 934 O O . ASP A 1 119 ? 13.88506 9.86468 17.84604 1.000 41.36683 430 ASP A O 1
ATOM 936 N N . SER A 1 120 ? 12.24280 10.12672 16.33401 1.000 34.67117 431 SER A N 1
ATOM 937 C CA . SER A 1 120 ? 12.27598 8.74348 15.88587 1.000 32.61919 431 SER A CA 1
ATOM 938 C C . SER A 1 120 ? 11.48147 8.63656 14.59009 1.000 26.76862 431 SER A C 1
ATOM 939 O O . SER A 1 120 ? 10.79353 9.57473 14.17863 1.000 27.74948 431 SER A O 1
ATOM 942 N N . LEU A 1 121 ? 11.56617 7.46416 13.97213 1.000 24.95795 432 LEU A N 1
ATOM 943 C CA . LEU A 1 121 ? 10.70254 7.07157 12.86066 1.000 27.15191 432 LEU A CA 1
ATOM 944 C C . LEU A 1 121 ? 9.91315 5.83864 13.28256 1.000 23.63894 432 LEU A C 1
ATOM 945 O O . LEU A 1 121 ? 10.39164 5.05198 14.10771 1.000 26.59037 432 LEU A O 1
ATOM 950 N N . GLN A 1 122 ? 8.70456 5.67625 12.73228 1.000 18.60570 433 GLN A N 1
ATOM 951 C CA A GLN A 1 122 ? 7.88220 4.48663 12.94318 0.622 21.27802 433 GLN A CA 1
ATOM 952 C CA B GLN A 1 122 ? 7.90004 4.48020 12.94297 0.378 21.66975 433 GLN A CA 1
ATOM 953 C C . GLN A 1 122 ? 7.54119 3.88110 11.59032 1.000 18.79908 433 GLN A C 1
ATOM 954 O O . GLN A 1 122 ? 6.86241 4.52738 10.78651 1.000 22.23443 433 GLN A O 1
ATOM 965 N N . ALA A 1 123 ? 7.95989 2.62930 11.35953 1.000 21.19857 434 ALA A N 1
ATOM 966 C CA . ALA A 1 123 ? 7.62636 1.89715 10.12512 1.000 21.07778 434 ALA A CA 1
ATOM 967 C C . ALA A 1 123 ? 6.42877 1.00094 10.42754 1.000 19.49801 434 ALA A C 1
ATOM 968 O O . ALA A 1 123 ? 6.56312 0.02269 11.17478 1.000 20.17806 434 ALA A O 1
ATOM 970 N N . TRP A 1 124 ? 5.26437 1.34060 9.84969 1.000 17.11628 435 TRP A N 1
ATOM 971 C CA . TRP A 1 124 ? 3.95718 0.75753 10.18264 1.000 20.56862 435 TRP A CA 1
ATOM 972 C C . TRP A 1 124 ? 3.48000 -0.22803 9.11835 1.000 20.49261 435 TRP A C 1
ATOM 973 O O . TRP A 1 124 ? 3.44224 0.11192 7.92741 1.000 19.08075 435 TRP A O 1
ATOM 984 N N . HIS A 1 125 ? 3.04379 -1.41439 9.54923 1.000 17.35879 436 HIS A N 1
ATOM 985 C CA . HIS A 1 125 ? 2.22960 -2.29116 8.70374 1.000 20.59568 436 HIS A CA 1
ATOM 986 C C . HIS A 1 125 ? 1.44312 -3.22700 9.60699 1.000 20.11092 436 HIS A C 1
ATOM 987 O O . HIS A 1 125 ? 1.98119 -3.72611 10.60114 1.000 20.72259 436 HIS A O 1
ATOM 994 N N . ASN A 1 126 ? 0.16980 -3.44622 9.27682 1.000 18.60324 437 ASN A N 1
ATOM 995 C CA . ASN A 1 126 ? -0.65196 -4.43653 9.98098 1.000 19.38377 437 ASN A CA 1
ATOM 996 C C . ASN A 1 126 ? -0.81649 -4.08555 11.46824 1.000 21.02555 437 ASN A C 1
ATOM 997 O O . ASN A 1 126 ? -0.96970 -4.97494 12.30988 1.000 21.53443 437 ASN A O 1
ATOM 1002 N N . GLY A 1 127 ? -0.80047 -2.80119 11.80674 1.000 15.26791 438 GLY A N 1
ATOM 1003 C CA . GLY A 1 127 ? -0.98639 -2.37774 13.21267 1.000 16.13021 438 GLY A CA 1
ATOM 1004 C C . GLY A 1 127 ? 0.25647 -2.48310 14.07461 1.000 24.15944 438 GLY A C 1
ATOM 1005 O O . GLY A 1 127 ? 0.18887 -2.19322 15.28521 1.000 22.42455 438 GLY A O 1
ATOM 1006 N N . GLU A 1 128 ? 1.39120 -2.84606 13.48613 1.000 22.12115 439 GLU A N 1
ATOM 1007 C CA . GLU A 1 128 ? 2.67812 -2.95081 14.16392 1.000 20.40342 439 GLU A CA 1
ATOM 1008 C C . GLU A 1 128 ? 3.63944 -1.89320 13.64060 1.000 25.72537 439 GLU A C 1
ATOM 1009 O O . GLU A 1 128 ? 3.82030 -1.76076 12.41887 1.000 21.71382 439 GLU A O 1
ATOM 1015 N N . ALA A 1 129 ? 4.30379 -1.18968 14.55283 1.000 17.45920 440 ALA A N 1
ATOM 1016 C CA . ALA A 1 129 ? 5.36742 -0.26139 14.18469 1.000 22.66303 440 ALA A CA 1
ATOM 1017 C C . ALA A 1 129 ? 6.73983 -0.74793 14.62772 1.000 25.61115 440 ALA A C 1
ATOM 1018 O O . ALA A 1 129 ? 6.91511 -1.20971 15.77121 1.000 23.79869 440 ALA A O 1
ATOM 1020 N N . GLN A 1 130 ? 7.73242 -0.60174 13.74076 1.000 16.00520 441 GLN A N 1
ATOM 1021 C CA . GLN A 1 130 ? 9.13651 -0.66507 14.15629 1.000 24.27766 441 GLN A CA 1
ATOM 1022 C C . GLN A 1 130 ? 9.61657 0.74504 14.48084 1.000 24.95944 441 GLN A C 1
ATOM 1023 O O . GLN A 1 130 ? 9.45299 1.66074 13.66726 1.000 23.26315 441 GLN A O 1
ATOM 1029 N N . ARG A 1 131 ? 10.18315 0.93170 15.67285 1.000 22.52935 442 ARG A N 1
ATOM 1030 C CA . ARG A 1 131 ? 10.72018 2.23422 16.07084 1.000 21.66228 442 ARG A CA 1
ATOM 1031 C C . ARG A 1 131 ? 12.16504 2.34143 15.61113 1.000 26.80633 442 ARG A C 1
ATOM 1032 O O . ARG A 1 131 ? 13.00292 1.53313 16.01662 1.000 28.83314 442 ARG A O 1
ATOM 1034 N N . LEU A 1 132 ? 12.46178 3.34823 14.79999 1.000 22.84292 443 LEU A N 1
ATOM 1035 C CA . LEU A 1 132 ? 13.77601 3.53024 14.20451 1.000 25.93280 443 LEU A CA 1
ATOM 1036 C C . LEU A 1 132 ? 14.38557 4.83176 14.69238 1.000 24.98146 443 LEU A C 1
ATOM 1037 O O . LEU A 1 132 ? 13.65961 5.75855 15.07197 1.000 26.79868 443 LEU A O 1
ATOM 1042 N N . PRO A 1 133 ? 15.71480 4.95887 14.64486 1.000 29.68323 444 PRO A N 1
ATOM 1043 C CA . PRO A 1 133 ? 16.35312 6.22970 15.01615 1.000 37.32717 444 PRO A CA 1
ATOM 1044 C C . PRO A 1 133 ? 15.79763 7.39508 14.20993 1.000 35.28310 444 PRO A C 1
ATOM 1045 O O . PRO A 1 133 ? 15.46348 7.25784 13.02650 1.000 30.47222 444 PRO A O 1
ATOM 1049 N N . GLY A 1 134 ? 15.68724 8.54895 14.86540 1.000 32.31398 445 GLY A N 1
ATOM 1050 C CA . GLY A 1 134 ? 15.17938 9.72597 14.18909 1.000 39.34421 445 GLY A CA 1
ATOM 1051 C C . GLY A 1 134 ? 16.14123 10.24407 13.13709 1.000 39.85660 445 GLY A C 1
ATOM 1052 O O . GLY A 1 134 ? 17.34293 9.99366 13.18356 1.000 41.22751 445 GLY A O 1
ATOM 1053 N N . VAL A 1 135 ? 15.59946 10.98643 12.16776 1.000 32.83385 446 VAL A N 1
ATOM 1054 C CA . VAL A 1 135 ? 16.42242 11.70103 11.19543 1.000 36.43048 446 VAL A CA 1
ATOM 1055 C C . VAL A 1 135 ? 16.04902 13.17865 11.18948 1.000 33.39831 446 VAL A C 1
ATOM 1056 O O . VAL A 1 135 ? 14.90392 13.55494 11.45364 1.000 40.73541 446 VAL A O 1
ATOM 1060 N N . SER A 1 136 ? 17.04375 14.02714 10.91656 1.000 34.82222 447 SER A N 1
ATOM 1061 C CA . SER A 1 136 ? 16.81709 15.45796 10.78700 1.000 38.40251 447 SER A CA 1
ATOM 1062 C C . SER A 1 136 ? 16.37417 15.86654 9.38293 1.000 43.19042 447 SER A C 1
ATOM 1063 O O . SER A 1 136 ? 15.72265 16.90648 9.23404 1.000 39.81314 447 SER A O 1
ATOM 1066 N N . GLY A 1 137 ? 16.71138 15.09178 8.35542 1.000 40.08661 448 GLY A N 1
ATOM 1067 C CA . GLY A 1 137 ? 16.34361 15.47708 7.00269 1.000 40.03134 448 GLY A CA 1
ATOM 1068 C C . GLY A 1 137 ? 14.84419 15.41912 6.78663 1.000 37.06455 448 GLY A C 1
ATOM 1069 O O . GLY A 1 137 ? 14.14930 14.54973 7.30791 1.000 33.04243 448 GLY A O 1
ATOM 1070 N N . ARG A 1 138 ? 14.34015 16.35719 5.98161 1.000 36.88668 449 ARG A N 1
ATOM 1071 C CA . ARG A 1 138 ? 12.91638 16.42904 5.67446 1.000 32.65123 449 ARG A CA 1
ATOM 1072 C C . ARG A 1 138 ? 12.60944 16.15295 4.20501 1.000 36.29646 449 ARG A C 1
ATOM 1073 O O . ARG A 1 138 ? 11.47548 16.37712 3.76527 1.000 31.19887 449 ARG A O 1
ATOM 1081 N N . LEU A 1 139 ? 13.58241 15.68401 3.43122 1.000 30.76959 450 LEU A N 1
ATOM 1082 C CA . LEU A 1 139 ? 13.36324 15.31315 2.03435 1.000 27.42785 450 LEU A CA 1
ATOM 1083 C C . LEU A 1 139 ? 13.38521 13.79273 1.97526 1.000 28.85448 450 LEU A C 1
ATOM 1084 O O . LEU A 1 139 ? 14.42268 13.16873 2.23038 1.000 27.15888 450 LEU A O 1
ATOM 1089 N N . LEU A 1 140 ? 12.23908 13.19095 1.66066 1.000 21.37510 451 LEU A N 1
ATOM 1090 C CA . LEU A 1 140 ? 12.05488 11.76403 1.82815 1.000 23.00799 451 LEU A CA 1
ATOM 1091 C C . LEU A 1 140 ? 11.71797 11.13503 0.48984 1.000 25.34928 451 LEU A C 1
ATOM 1092 O O . LEU A 1 140 ? 11.00218 11.73365 -0.32235 1.000 26.28866 451 LEU A O 1
ATOM 1097 N N . GLY A 1 141 ? 12.23878 9.93563 0.25246 1.000 20.59875 452 GLY A N 1
ATOM 1098 C CA . GLY A 1 141 ? 11.97140 9.21358 -0.98171 1.000 22.07799 452 GLY A CA 1
ATOM 1099 C C . GLY A 1 141 ? 11.25328 7.90538 -0.71014 1.000 20.68675 452 GLY A C 1
ATOM 1100 O O . GLY A 1 141 ? 11.43794 7.28458 0.33823 1.000 21.86499 452 GLY A O 1
ATOM 1101 N N . MET A 1 142 ? 10.43694 7.47995 -1.68053 1.000 16.26071 453 MET A N 1
ATOM 1102 C CA . MET A 1 142 ? 9.77291 6.18151 -1.65877 1.000 16.56212 453 MET A CA 1
ATOM 1103 C C . MET A 1 142 ? 10.06198 5.46112 -2.96513 1.000 20.08653 453 MET A C 1
ATOM 1104 O O . MET A 1 142 ? 9.69723 5.95859 -4.03805 1.000 20.73273 453 MET A O 1
ATOM 1109 N N . ASP A 1 143 ? 10.70283 4.29586 -2.85726 1.000 18.99821 454 ASP A N 1
ATOM 1110 C CA . ASP A 1 143 ? 11.08707 3.44776 -3.99224 1.000 22.68217 454 ASP A CA 1
ATOM 1111 C C . ASP A 1 143 ? 10.23844 2.18527 -3.95391 1.000 22.99823 454 ASP A C 1
ATOM 1112 O O . ASP A 1 143 ? 10.39477 1.35976 -3.04930 1.000 24.09438 454 ASP A O 1
ATOM 1117 N N . LEU A 1 144 ? 9.36181 2.02849 -4.94913 1.000 22.64455 455 LEU A N 1
ATOM 1118 C CA . LEU A 1 144 ? 8.35181 0.97370 -4.99377 1.000 19.26952 455 LEU A CA 1
ATOM 1119 C C . LEU A 1 144 ? 8.70445 0.04445 -6.14526 1.000 24.09184 455 LEU A C 1
ATOM 1120 O O . LEU A 1 144 ? 8.42830 0.37194 -7.30025 1.000 21.40852 455 LEU A O 1
ATOM 1125 N N . ASP A 1 145 ? 9.31546 -1.09976 -5.84209 1.000 20.18283 456 ASP A N 1
ATOM 1126 C CA . ASP A 1 145 ? 9.73206 -2.05977 -6.87818 1.000 24.69795 456 ASP A CA 1
ATOM 1127 C C . ASP A 1 145 ? 8.68366 -3.16108 -6.90891 1.000 26.54336 456 ASP A C 1
ATOM 1128 O O . ASP A 1 145 ? 8.72395 -4.11443 -6.12114 1.000 23.96173 456 ASP A O 1
ATOM 1133 N N . LEU A 1 146 ? 7.72802 -3.02817 -7.82779 1.000 22.32077 457 LEU A N 1
ATOM 1134 C CA . LEU A 1 146 ? 6.62338 -3.97073 -7.82340 1.000 23.26599 457 LEU A CA 1
ATOM 1135 C C . LEU A 1 146 ? 6.95748 -5.23237 -8.59463 1.000 28.17565 457 LEU A C 1
ATOM 1136 O O . LEU A 1 146 ? 6.16310 -6.17919 -8.58278 1.000 31.88408 457 LEU A O 1
ATOM 1141 N N . ALA A 1 147 ? 8.11771 -5.27594 -9.24369 1.000 27.18490 458 ALA A N 1
ATOM 1142 C CA . ALA A 1 147 ? 8.60548 -6.54489 -9.76896 1.000 30.34273 458 ALA A CA 1
ATOM 1143 C C . ALA A 1 147 ? 9.03873 -7.46334 -8.63430 1.000 34.76454 458 ALA A C 1
ATOM 1144 O O . ALA A 1 147 ? 8.70615 -8.65254 -8.61823 1.000 37.24958 458 ALA A O 1
ATOM 1146 N N . SER A 1 148 ? 9.79358 -6.92584 -7.67811 1.000 23.78519 459 SER A N 1
ATOM 1147 C CA . SER A 1 148 ? 10.31664 -7.71638 -6.57436 1.000 28.09041 459 SER A CA 1
ATOM 1148 C C . SER A 1 148 ? 9.44490 -7.63512 -5.32642 1.000 33.18063 459 SER A C 1
ATOM 1149 O O . SER A 1 148 ? 9.65847 -8.41181 -4.39126 1.000 34.81839 459 SER A O 1
ATOM 1152 N N . GLY A 1 149 ? 8.49276 -6.70910 -5.28316 1.000 24.30136 460 GLY A N 1
ATOM 1153 C CA . GLY A 1 149 ? 7.64537 -6.55545 -4.11942 1.000 26.23886 460 GLY A CA 1
ATOM 1154 C C . GLY A 1 149 ? 8.30395 -5.84873 -2.95488 1.000 29.15539 460 GLY A C 1
ATOM 1155 O O . GLY A 1 149 ? 8.03983 -6.19238 -1.79532 1.000 28.19924 460 GLY A O 1
ATOM 1156 N N . CYS A 1 150 ? 9.14816 -4.86281 -3.22483 1.000 23.27786 461 CYS A N 1
ATOM 1157 C CA . CYS A 1 150 ? 9.90150 -4.15358 -2.19488 1.000 24.50793 461 CYS A CA 1
ATOM 1158 C C . CYS A 1 150 ? 9.51758 -2.68366 -2.16666 1.000 29.99059 461 CYS A C 1
ATOM 1159 O O . CYS A 1 150 ? 9.45702 -2.02693 -3.21270 1.000 27.87096 461 CYS A O 1
ATOM 1162 N N . LEU A 1 151 ? 9.29098 -2.16048 -0.97062 1.000 18.71263 462 LEU A N 1
ATOM 1163 C CA . LEU A 1 151 ? 9.03683 -0.74181 -0.77393 1.000 18.84055 462 LEU A CA 1
ATOM 1164 C C . LEU A 1 151 ? 10.08836 -0.22641 0.19364 1.000 22.16352 462 LEU A C 1
ATOM 1165 O O . LEU A 1 151 ? 10.17906 -0.72062 1.32453 1.000 20.90115 462 LEU A O 1
ATOM 1170 N N . THR A 1 152 ? 10.90929 0.71984 -0.25265 1.000 19.22471 463 THR A N 1
ATOM 1171 C CA . THR A 1 152 ? 11.98487 1.25395 0.57768 1.000 22.01958 463 THR A CA 1
ATOM 1172 C C . THR A 1 152 ? 11.80440 2.75034 0.72802 1.000 25.40934 463 THR A C 1
ATOM 1173 O O . THR A 1 152 ? 11.60236 3.45404 -0.26411 1.000 20.70178 463 THR A O 1
ATOM 1177 N N . PHE A 1 153 ? 11.87703 3.22405 1.96723 1.000 20.93427 464 PHE A N 1
ATOM 1178 C CA . PHE A 1 153 ? 11.86846 4.64100 2.28114 1.000 21.80815 464 PHE A CA 1
ATOM 1179 C C . PHE A 1 153 ? 13.29266 5.15649 2.42120 1.000 25.02329 464 PHE A C 1
ATOM 1180 O O . PHE A 1 153 ? 14.14598 4.49957 3.03857 1.000 24.58790 464 PHE A O 1
ATOM 1188 N N . TYR A 1 154 ? 13.52208 6.36193 1.91383 1.000 22.47892 465 TYR A N 1
ATOM 1189 C CA . TYR A 1 154 ? 14.82916 7.00995 1.94707 1.000 22.63276 465 TYR A CA 1
ATOM 1190 C C . TYR A 1 154 ? 14.75455 8.37160 2.62135 1.000 23.33020 465 TYR A C 1
ATOM 1191 O O . TYR A 1 154 ? 13.73495 9.06325 2.56695 1.000 25.67404 465 TYR A O 1
ATOM 1200 N N . SER A 1 155 ? 15.86120 8.76112 3.23603 1.000 23.85947 466 SER A N 1
ATOM 1201 C CA . SER A 1 155 ? 16.14194 10.16245 3.50512 1.000 21.90544 466 SER A CA 1
ATOM 1202 C C . SER A 1 155 ? 17.15122 10.61729 2.46628 1.000 26.50797 466 SER A C 1
ATOM 1203 O O . SER A 1 155 ? 18.03738 9.84865 2.09079 1.000 31.48074 466 SER A O 1
ATOM 1206 N N . LEU A 1 156 ? 17.00006 11.84011 1.95842 1.000 28.59719 467 LEU A N 1
ATOM 1207 C CA . LEU A 1 156 ? 17.85930 12.23524 0.86338 1.000 29.46588 467 LEU A CA 1
ATOM 1208 C C . LEU A 1 156 ? 18.82758 13.33695 1.28203 1.000 35.22369 467 LEU A C 1
ATOM 1209 O O . LEU A 1 156 ? 19.74425 13.66256 0.52102 1.000 32.09636 467 LEU A O 1
ATOM 1214 N N . GLU A 1 157 ? 18.62324 13.95196 2.44839 1.000 34.97869 468 GLU A N 1
ATOM 1215 C CA . GLU A 1 157 ? 19.50569 15.00640 2.92860 1.000 34.90879 468 GLU A CA 1
ATOM 1216 C C . GLU A 1 157 ? 19.89873 14.68425 4.36578 1.000 39.23420 468 GLU A C 1
ATOM 1217 O O . GLU A 1 157 ? 19.03007 14.31876 5.18445 1.000 38.96663 468 GLU A O 1
ATOM 1223 N N . PRO A 1 158 ? 21.19237 14.76054 4.70756 1.000 40.66370 469 PRO A N 1
ATOM 1224 C CA . PRO A 1 158 ? 22.29608 15.17642 3.83038 1.000 39.82664 469 PRO A CA 1
ATOM 1225 C C . PRO A 1 158 ? 22.84896 14.11714 2.86293 1.000 48.88302 469 PRO A C 1
ATOM 1226 O O . PRO A 1 158 ? 23.52250 14.50357 1.90431 1.000 49.96857 469 PRO A O 1
ATOM 1230 N N . GLN A 1 159 ? 22.62479 12.82977 3.11022 1.000 46.80690 470 GLN A N 1
ATOM 1231 C CA . GLN A 1 159 ? 23.01301 11.79829 2.16019 1.000 39.16162 470 GLN A CA 1
ATOM 1232 C C . GLN A 1 159 ? 21.78482 11.01056 1.76080 1.000 36.59764 470 GLN A C 1
ATOM 1233 O O . GLN A 1 159 ? 20.74491 11.06857 2.41768 1.000 36.84784 470 GLN A O 1
ATOM 1239 N N . THR A 1 160 ? 21.95489 10.21203 0.70889 1.000 31.32578 471 THR A N 1
ATOM 1240 C CA . THR A 1 160 ? 20.96798 9.21199 0.33911 1.000 29.70075 471 THR A CA 1
ATOM 1241 C C . THR A 1 160 ? 21.12549 8.02411 1.28715 1.000 32.28420 471 THR A C 1
ATOM 1242 O O . THR A 1 160 ? 22.15663 7.34850 1.26688 1.000 33.00525 471 THR A O 1
ATOM 1246 N N . GLN A 1 161 ? 20.11336 7.76609 2.12133 1.000 24.56141 472 GLN A N 1
ATOM 1247 C CA . GLN A 1 161 ? 20.20231 6.71784 3.13573 1.000 30.07531 472 GLN A CA 1
ATOM 1248 C C . GLN A 1 161 ? 18.88678 5.96059 3.22161 1.000 23.84122 472 GLN A C 1
ATOM 1249 O O . GLN A 1 161 ? 17.84212 6.56039 3.50383 1.000 25.36935 472 GLN A O 1
ATOM 1251 N N . PRO A 1 162 ? 18.88859 4.65179 2.96727 1.000 23.81212 473 PRO A N 1
ATOM 1252 C CA . PRO A 1 162 ? 17.66034 3.87622 3.15077 1.000 21.98529 473 PRO A CA 1
ATOM 1253 C C . PRO A 1 162 ? 17.31198 3.82282 4.62914 1.000 30.01731 473 PRO A C 1
ATOM 1254 O O . PRO A 1 162 ? 18.18533 3.68135 5.48637 1.000 27.76524 473 PRO A O 1
ATOM 1258 N N . LEU A 1 163 ? 16.03010 3.94845 4.91356 1.000 23.54144 474 LEU A N 1
ATOM 1259 C CA . LEU A 1 163 ? 15.50918 4.00468 6.27631 1.000 28.82764 474 LEU A CA 1
ATOM 1260 C C . LEU A 1 163 ? 14.83266 2.71283 6.70268 1.000 25.37244 474 LEU A C 1
ATOM 1261 O O . LEU A 1 163 ? 14.99793 2.27273 7.85266 1.000 21.37949 474 LEU A O 1
ATOM 1266 N N . TYR A 1 164 ? 14.07990 2.09615 5.79513 1.000 21.14501 475 TYR A N 1
ATOM 1267 C CA . TYR A 1 164 ? 13.34724 0.86498 6.06423 1.000 19.19385 475 TYR A CA 1
ATOM 1268 C C . TYR A 1 164 ? 12.81728 0.29368 4.75818 1.000 19.96961 475 TYR A C 1
ATOM 1269 O O . TYR A 1 164 ? 12.37118 1.05029 3.88801 1.000 19.21124 475 TYR A O 1
ATOM 1278 N N . THR A 1 165 ? 12.83986 -1.03844 4.64424 1.000 22.48920 476 THR A N 1
ATOM 1279 C CA . THR A 1 165 ? 12.26428 -1.75279 3.51036 1.000 24.41959 476 THR A CA 1
ATOM 1280 C C . THR A 1 165 ? 11.20548 -2.74002 3.98573 1.000 26.19898 476 THR A C 1
ATOM 1281 O O . THR A 1 165 ? 11.48077 -3.57610 4.85094 1.000 22.35343 476 THR A O 1
ATOM 1285 N N . PHE A 1 166 ? 10.00893 -2.65659 3.40292 1.000 22.09161 477 PHE A N 1
ATOM 1286 C CA . PHE A 1 166 ? 8.98571 -3.69295 3.50331 1.000 22.88616 477 PHE A CA 1
ATOM 1287 C C . PHE A 1 166 ? 9.02230 -4.58420 2.27297 1.000 24.81000 477 PHE A C 1
ATOM 1288 O O . PHE A 1 166 ? 9.25576 -4.10857 1.15574 1.000 21.80542 477 PHE A O 1
ATOM 1296 N N . HIS A 1 167 ? 8.73578 -5.87203 2.47502 1.000 24.91876 478 HIS A N 1
ATOM 1297 C CA . HIS A 1 167 ? 8.50411 -6.79777 1.37307 1.000 28.21688 478 HIS A CA 1
ATOM 1298 C C . HIS A 1 167 ? 7.07661 -7.31644 1.42562 1.000 30.44848 478 HIS A C 1
ATOM 1299 O O . HIS A 1 167 ? 6.54618 -7.57514 2.50327 1.000 25.81681 478 HIS A O 1
ATOM 1306 N N . ALA A 1 168 ? 6.44874 -7.46726 0.26210 1.000 26.12239 479 ALA A N 1
ATOM 1307 C CA . ALA A 1 168 ? 5.08082 -7.96818 0.21368 1.000 27.49039 479 ALA A CA 1
ATOM 1308 C C . ALA A 1 168 ? 4.81015 -8.48449 -1.18561 1.000 35.94031 479 ALA A C 1
ATOM 1309 O O . ALA A 1 168 ? 5.42385 -8.03438 -2.14838 1.000 29.28123 479 ALA A O 1
ATOM 1311 N N . LEU A 1 169 ? 3.84079 -9.38703 -1.29457 1.000 27.05893 480 LEU A N 1
ATOM 1312 C CA . LEU A 1 169 ? 3.34113 -9.80758 -2.60710 1.000 32.71245 480 LEU A CA 1
ATOM 1313 C C . LEU A 1 169 ? 2.10152 -8.97382 -2.91300 1.000 28.16551 480 LEU A C 1
ATOM 1314 O O . LEU A 1 169 ? 0.96523 -9.40187 -2.71896 1.000 36.51241 480 LEU A O 1
ATOM 1319 N N . PHE A 1 170 ? 2.33576 -7.75002 -3.38596 1.000 24.98025 481 PHE A N 1
ATOM 1320 C CA . PHE A 1 170 ? 1.24873 -6.79435 -3.59124 1.000 25.58414 481 PHE A CA 1
ATOM 1321 C C . PHE A 1 170 ? 0.24702 -7.33305 -4.60927 1.000 36.25884 481 PHE A C 1
ATOM 1322 O O . PHE A 1 170 ? 0.63160 -7.73114 -5.70868 1.000 38.28290 481 PHE A O 1
ATOM 1330 N N . ASN A 1 171 ? -1.04404 -7.35708 -4.24345 1.000 34.48433 482 ASN A N 1
ATOM 1331 C CA . ASN A 1 171 ? -2.05487 -8.01477 -5.07688 1.000 28.40197 482 ASN A CA 1
ATOM 1332 C C . ASN A 1 171 ? -3.18912 -7.10288 -5.53630 1.000 33.57905 482 ASN A C 1
ATOM 1333 O O . ASN A 1 171 ? -4.18443 -7.60115 -6.09389 1.000 40.93411 482 ASN A O 1
ATOM 1338 N N . GLN A 1 172 ? -3.06254 -5.80202 -5.33276 1.000 26.19462 483 GLN A N 1
ATOM 1339 C CA . GLN A 1 172 ? -3.95366 -4.76674 -5.82806 1.000 27.00708 483 GLN A CA 1
ATOM 1340 C C . GLN A 1 172 ? -3.07890 -3.56653 -6.13475 1.000 27.98833 483 GLN A C 1
ATOM 1341 O O . GLN A 1 172 ? -1.94932 -3.48319 -5.63721 1.000 23.16532 483 GLN A O 1
ATOM 1347 N N . PRO A 1 173 ? -3.56799 -2.61941 -6.94819 1.000 18.27521 484 PRO A N 1
ATOM 1348 C CA . PRO A 1 173 ? -2.83878 -1.35649 -7.14593 1.000 18.97531 484 PRO A CA 1
ATOM 1349 C C . PRO A 1 173 ? -2.64723 -0.59744 -5.84409 1.000 23.70939 484 PRO A C 1
ATOM 1350 O O . PRO A 1 173 ? -3.50768 -0.62029 -4.96131 1.000 21.10388 484 PRO A O 1
ATOM 1354 N N . LEU A 1 174 ? -1.50649 0.08556 -5.73563 1.000 23.27578 485 LEU A N 1
ATOM 1355 C CA . LEU A 1 174 ? -1.14486 0.85635 -4.54325 1.000 21.25403 485 LEU A CA 1
ATOM 1356 C C . LEU A 1 174 ? -1.25402 2.34393 -4.83633 1.000 24.69851 485 LEU A C 1
ATOM 1357 O O . LEU A 1 174 ? -0.72419 2.82840 -5.85418 1.000 21.63392 485 LEU A O 1
ATOM 1362 N N . THR A 1 175 ? -1.93017 3.06364 -3.95053 1.000 19.00744 486 THR A N 1
ATOM 1363 C CA . THR A 1 175 ? -2.07344 4.51399 -4.06662 1.000 21.70322 486 THR A CA 1
ATOM 1364 C C . THR A 1 175 ? -1.29887 5.19356 -2.94911 1.000 21.73580 486 THR A C 1
ATOM 1365 O O . THR A 1 175 ? -1.49174 4.82656 -1.78225 1.000 20.10594 486 THR A O 1
ATOM 1369 N N . PRO A 1 176 ? -0.41124 6.15383 -3.23877 1.000 16.88340 487 PRO A N 1
ATOM 1370 C CA . PRO A 1 176 ? 0.24542 6.89739 -2.15826 1.000 16.74064 487 PRO A CA 1
ATOM 1371 C C . PRO A 1 176 ? -0.78166 7.58604 -1.26669 1.000 22.47000 487 PRO A C 1
ATOM 1372 O O . PRO A 1 176 ? -1.78359 8.13100 -1.75062 1.000 21.64466 487 PRO A O 1
ATOM 1376 N N . VAL A 1 177 ? -0.50659 7.59667 0.04540 1.000 18.95659 488 VAL A N 1
ATOM 1377 C CA . VAL A 1 177 ? -1.43222 8.16890 1.01376 1.000 19.94290 488 VAL A CA 1
ATOM 1378 C C . VAL A 1 177 ? -0.60816 8.73941 2.16851 1.000 19.95142 488 VAL A C 1
ATOM 1379 O O . VAL A 1 177 ? 0.46578 8.22967 2.48982 1.000 17.49329 488 VAL A O 1
ATOM 1383 N N . PHE A 1 178 ? -1.08839 9.83937 2.74369 1.000 17.72731 489 PHE A N 1
ATOM 1384 C CA . PHE A 1 178 ? -0.31145 10.64824 3.68249 1.000 22.76748 489 PHE A CA 1
ATOM 1385 C C . PHE A 1 178 ? -1.16907 11.08811 4.86460 1.000 23.11067 489 PHE A C 1
ATOM 1386 O O . PHE A 1 178 ? -2.36305 11.34387 4.71061 1.000 22.74613 489 PHE A O 1
ATOM 1394 N N . TRP A 1 179 ? -0.53375 11.22731 6.03688 1.000 21.14081 490 TRP A N 1
ATOM 1395 C CA . TRP A 1 179 ? -1.14937 11.76956 7.24092 1.000 22.28616 490 TRP A CA 1
ATOM 1396 C C . TRP A 1 179 ? -0.36222 13.00077 7.67257 1.000 28.03474 490 TRP A C 1
ATOM 1397 O O . TRP A 1 179 ? 0.87296 13.01993 7.57333 1.000 23.94310 490 TRP A O 1
ATOM 1408 N N . LEU A 1 180 ? -1.07589 14.03053 8.12716 1.000 27.67039 491 LEU A N 1
ATOM 1409 C CA . LEU A 1 180 ? -0.46915 15.30760 8.49741 1.000 27.04860 491 LEU A CA 1
ATOM 1410 C C . LEU A 1 180 ? -1.07242 15.82029 9.79255 1.000 28.93698 491 LEU A C 1
ATOM 1411 O O . LEU A 1 180 ? -2.28361 16.04587 9.86421 1.000 32.64208 491 LEU A O 1
ATOM 1416 N N . LEU A 1 181 ? -0.22062 16.09827 10.77180 1.000 31.96419 492 LEU A N 1
ATOM 1417 C CA . LEU A 1 181 ? -0.64395 16.85469 11.94028 1.000 33.19354 492 LEU A CA 1
ATOM 1418 C C . LEU A 1 181 ? -1.04921 18.27158 11.52417 1.000 32.86089 492 LEU A C 1
ATOM 1419 O O . LEU A 1 181 ? -0.68539 18.75058 10.45330 1.000 31.90505 492 LEU A O 1
ATOM 1424 N N . GLU A 1 182 ? -1.82719 18.94601 12.37427 1.000 33.32386 493 GLU A N 1
ATOM 1425 C CA . GLU A 1 182 ? -2.18930 20.33101 12.07604 1.000 34.71163 493 GLU A CA 1
ATOM 1426 C C . GLU A 1 182 ? -0.93527 21.19090 11.95271 1.000 40.82450 493 GLU A C 1
ATOM 1427 O O . GLU A 1 182 ? -0.00469 21.06977 12.75605 1.000 37.07837 493 GLU A O 1
ATOM 1433 N N . GLY A 1 183 ? -0.92257 22.08312 10.94949 1.000 35.10092 494 GLY A N 1
ATOM 1434 C CA . GLY A 1 183 ? 0.18975 22.98783 10.71620 1.000 35.98658 494 GLY A CA 1
ATOM 1435 C C . GLY A 1 183 ? 1.24317 22.47725 9.74093 1.000 33.63897 494 GLY A C 1
ATOM 1436 O O . GLY A 1 183 ? 2.13257 23.25044 9.34469 1.000 35.24129 494 GLY A O 1
ATOM 1437 N N . ARG A 1 184 ? 1.18179 21.21154 9.34793 1.000 31.80342 495 ARG A N 1
ATOM 1438 C CA . ARG A 1 184 ? 2.22189 20.63924 8.51064 1.000 33.16232 495 ARG A CA 1
ATOM 1439 C C . ARG A 1 184 ? 1.87704 20.84624 7.04512 1.000 30.35249 495 ARG A C 1
ATOM 1440 O O . ARG A 1 184 ? 0.70418 20.87327 6.66784 1.000 29.32176 495 ARG A O 1
ATOM 1448 N N . THR A 1 185 ? 2.91810 20.99616 6.22721 1.000 34.30058 496 THR A N 1
ATOM 1449 C CA . THR A 1 185 ? 2.81047 21.03270 4.77284 1.000 31.21016 496 THR A CA 1
ATOM 1450 C C . THR A 1 185 ? 3.58533 19.85660 4.19315 1.000 33.87690 496 THR A C 1
ATOM 1451 O O . THR A 1 185 ? 4.68183 19.54618 4.66615 1.000 26.89104 496 THR A O 1
ATOM 1455 N N . LEU A 1 186 ? 3.01119 19.18237 3.18424 1.000 26.96094 497 LEU A N 1
ATOM 1456 C CA . LEU A 1 186 ? 3.74197 18.21052 2.37113 1.000 24.96835 497 LEU A CA 1
ATOM 1457 C C . LEU A 1 186 ? 3.74484 18.67551 0.92132 1.000 31.69115 497 LEU A C 1
ATOM 1458 O O . LEU A 1 186 ? 2.70849 19.11259 0.41034 1.000 27.78801 497 LEU A O 1
ATOM 1463 N N . THR A 1 187 ? 4.90513 18.56624 0.26375 1.000 26.46476 498 THR A N 1
ATOM 1464 C CA . THR A 1 187 ? 5.07556 18.94462 -1.14073 1.000 26.62662 498 THR A CA 1
ATOM 1465 C C . THR A 1 187 ? 5.55582 17.73226 -1.93656 1.000 27.94756 498 THR A C 1
ATOM 1466 O O . THR A 1 187 ? 6.60179 17.15418 -1.61540 1.000 25.95846 498 THR A O 1
ATOM 1470 N N . LEU A 1 188 ? 4.79654 17.34437 -2.96767 1.000 25.43765 499 LEU A N 1
ATOM 1471 C CA . LEU A 1 188 ? 5.19232 16.26542 -3.87240 1.000 26.12828 499 LEU A CA 1
ATOM 1472 C C . LEU A 1 188 ? 6.19459 16.83313 -4.87229 1.000 26.44102 499 LEU A C 1
ATOM 1473 O O . LEU A 1 188 ? 5.84888 17.71046 -5.66606 1.000 26.95342 499 LEU A O 1
ATOM 1478 N N . CYS A 1 189 ? 7.43672 16.35501 -4.83314 1.000 23.25442 500 CYS A N 1
ATOM 1479 C CA . CYS A 1 189 ? 8.48809 16.95148 -5.64768 1.000 23.36168 500 CYS A CA 1
ATOM 1480 C C . CYS A 1 189 ? 8.39046 16.40037 -7.06061 1.000 22.52932 500 CYS A C 1
ATOM 1481 O O . CYS A 1 189 ? 8.13336 15.20800 -7.24987 1.000 25.24433 500 CYS A O 1
ATOM 1484 N N . HIS A 1 190 ? 8.59334 17.26642 -8.05022 1.000 23.99344 501 HIS A N 1
ATOM 1485 C CA . HIS A 1 190 ? 8.57664 16.84275 -9.44526 1.000 25.06720 501 HIS A CA 1
ATOM 1486 C C . HIS A 1 190 ? 9.97035 16.92441 -10.06228 1.000 28.63247 501 HIS A C 1
ATOM 1487 O O . HIS A 1 190 ? 10.77710 17.79234 -9.70583 1.000 27.55224 501 HIS A O 1
ATOM 1494 N N . GLN A 1 191 ? 10.25052 16.00214 -10.99677 1.000 28.65175 502 GLN A N 1
ATOM 1495 C CA . GLN A 1 191 ? 11.52110 16.01267 -11.74153 1.000 27.67055 502 GLN A CA 1
ATOM 1496 C C . GLN A 1 191 ? 11.27077 15.83117 -13.22876 1.000 35.61323 502 GLN A C 1
ATOM 1497 O O . GLN A 1 191 ? 10.13119 15.91589 -13.67013 1.000 36.27896 502 GLN A O 1
ATOM 1503 N N . VAL B 1 8 ? 9.31310 18.59142 29.40610 1.000 75.63357 319 VAL C N 1
ATOM 1504 C CA . VAL B 1 8 ? 8.61084 18.11111 28.22237 1.000 93.73037 319 VAL C CA 1
ATOM 1505 C C . VAL B 1 8 ? 9.01271 18.89894 26.97499 1.000 84.94033 319 VAL C C 1
ATOM 1506 O O . VAL B 1 8 ? 8.29811 19.82038 26.56894 1.000 73.92635 319 VAL C O 1
ATOM 1508 N N . CYS B 1 9 ? 10.14251 18.52454 26.36609 1.000 99.74626 320 CYS C N 1
ATOM 1509 C CA . CYS B 1 9 ? 10.54731 19.14442 25.10486 1.000 92.31594 320 CYS C CA 1
ATOM 1510 C C . CYS B 1 9 ? 9.45319 19.15506 24.04849 1.000 82.25343 320 CYS C C 1
ATOM 1511 O O . CYS B 1 9 ? 9.29815 20.19457 23.38711 1.000 80.52932 320 CYS C O 1
ATOM 1514 N N . PRO B 1 10 ? 8.68052 18.08338 23.82290 1.000 84.83428 321 PRO C N 1
ATOM 1515 C CA . PRO B 1 10 ? 7.64410 18.17023 22.77502 1.000 88.25779 321 PRO C CA 1
ATOM 1516 C C . PRO B 1 10 ? 6.61474 19.26059 23.02789 1.000 80.78949 321 PRO C C 1
ATOM 1517 O O . PRO B 1 10 ? 6.37335 20.08548 22.13484 1.000 72.13145 321 PRO C O 1
ATOM 1521 N N . LEU B 1 11 ? 6.00415 19.30573 24.21980 1.000 74.52049 322 LEU C N 1
ATOM 1522 C CA . LEU B 1 11 ? 5.06489 20.39048 24.49272 1.000 64.98351 322 LEU C CA 1
ATOM 1523 C C . LEU B 1 11 ? 5.76412 21.74101 24.45795 1.000 62.25606 322 LEU C C 1
ATOM 1524 O O . LEU B 1 11 ? 5.16609 22.74427 24.05198 1.000 57.84333 322 LEU C O 1
ATOM 1529 N N . ARG B 1 12 ? 7.02971 21.78420 24.87448 1.000 61.29107 323 ARG C N 1
ATOM 1530 C CA . ARG B 1 12 ? 7.81297 23.00093 24.72841 1.000 55.37888 323 ARG C CA 1
ATOM 1531 C C . ARG B 1 12 ? 8.06580 23.33686 23.26596 1.000 62.34382 323 ARG C C 1
ATOM 1532 O O . ARG B 1 12 ? 8.11327 24.51667 22.90309 1.000 56.50793 323 ARG C O 1
ATOM 1540 N N . ARG B 1 13 ? 8.27208 22.32883 22.41798 1.000 57.05432 324 ARG C N 1
ATOM 1541 C CA . ARG B 1 13 ? 8.44937 22.60936 20.99539 1.000 63.43034 324 ARG C CA 1
ATOM 1542 C C . ARG B 1 13 ? 7.14850 23.18638 20.40454 1.000 60.41162 324 ARG C C 1
ATOM 1543 O O . ARG B 1 13 ? 7.20914 24.05945 19.52633 1.000 64.98428 324 ARG C O 1
ATOM 1551 N N . LYS B 1 14 ? 5.97421 22.80004 20.94357 1.000 62.32111 325 LYS C N 1
ATOM 1552 C CA . LYS B 1 14 ? 4.71636 23.33357 20.43711 1.000 56.00147 325 LYS C CA 1
ATOM 1553 C C . LYS B 1 14 ? 4.53811 24.80905 20.84879 1.000 63.95928 325 LYS C C 1
ATOM 1554 O O . LYS B 1 14 ? 3.92167 25.59340 20.11383 1.000 58.85145 325 LYS C O 1
ATOM 1560 N N . LEU B 1 15 ? 4.93979 25.18164 22.07285 1.000 52.76781 326 LEU C N 1
ATOM 1561 C CA . LEU B 1 15 ? 4.95556 26.60574 22.43016 1.000 53.80944 326 LEU C CA 1
ATOM 1562 C C . LEU B 1 15 ? 5.81645 27.38618 21.43800 1.000 51.32094 326 LEU C C 1
ATOM 1563 O O . LEU B 1 15 ? 5.49398 28.52021 21.05688 1.000 47.89284 326 LEU C O 1
ATOM 1568 N N . TRP B 1 16 ? 6.90854 26.76932 20.99135 1.000 50.53252 327 TRP C N 1
ATOM 1569 C CA . TRP B 1 16 ? 7.85698 27.41410 20.09443 1.000 47.05661 327 TRP C CA 1
ATOM 1570 C C . TRP B 1 16 ? 7.27661 27.71939 18.72085 1.000 47.51424 327 TRP C C 1
ATOM 1571 O O . TRP B 1 16 ? 7.88795 28.49441 17.97920 1.000 49.44883 327 TRP C O 1
ATOM 1582 N N . GLN B 1 17 ? 6.11454 27.16064 18.37042 1.000 49.48744 328 GLN C N 1
ATOM 1583 C CA . GLN B 1 17 ? 5.49134 27.49311 17.09086 1.000 55.14858 328 GLN C CA 1
ATOM 1584 C C . GLN B 1 17 ? 5.22923 28.98862 16.95165 1.000 52.74675 328 GLN C C 1
ATOM 1585 O O . GLN B 1 17 ? 5.15178 29.49683 15.82408 1.000 50.73347 328 GLN C O 1
ATOM 1591 N N . ASN B 1 18 ? 5.13548 29.70656 18.07752 1.000 47.10388 329 ASN C N 1
ATOM 1592 C CA . ASN B 1 18 ? 4.83739 31.13218 18.11205 1.000 47.58687 329 ASN C CA 1
ATOM 1593 C C . ASN B 1 18 ? 5.98625 31.93250 18.71558 1.000 44.21077 329 ASN C C 1
ATOM 1594 O O . ASN B 1 18 ? 5.77286 33.02460 19.25037 1.000 44.64389 329 ASN C O 1
ATOM 1599 N N . TYR B 1 19 ? 7.20605 31.40086 18.64179 1.000 48.64677 330 TYR C N 1
ATOM 1600 C CA . TYR B 1 19 ? 8.32541 31.98023 19.37486 1.000 44.25313 330 TYR C CA 1
ATOM 1601 C C . TYR B 1 19 ? 8.70075 33.34933 18.81564 1.000 50.81337 330 TYR C C 1
ATOM 1602 O O . TYR B 1 19 ? 8.81649 33.52955 17.59816 1.000 45.39949 330 TYR C O 1
ATOM 1611 N N . ARG B 1 20 ? 8.89623 34.31327 19.71325 1.000 41.13456 331 ARG C N 1
ATOM 1612 C CA . ARG B 1 20 ? 9.31584 35.66333 19.35959 1.000 46.86355 331 ARG C CA 1
ATOM 1613 C C . ARG B 1 20 ? 10.64352 35.99350 20.02880 1.000 44.71220 331 ARG C C 1
ATOM 1614 O O . ARG B 1 20 ? 10.84990 35.69446 21.21786 1.000 39.28276 331 ARG C O 1
ATOM 1622 N N . ASN B 1 21 ? 11.53940 36.63982 19.28099 1.000 35.92744 332 ASN C N 1
ATOM 1623 C CA . ASN B 1 21 ? 12.83866 37.04114 19.81973 1.000 36.49027 332 ASN C CA 1
ATOM 1624 C C . ASN B 1 21 ? 12.74834 38.48668 20.31457 1.000 36.01221 332 ASN C C 1
ATOM 1625 O O . ASN B 1 21 ? 12.60695 39.41150 19.50700 1.000 36.18448 332 ASN C O 1
ATOM 1630 N N . LEU B 1 22 ? 12.85568 38.68783 21.63525 1.000 33.74624 333 LEU C N 1
ATOM 1631 C CA . LEU B 1 22 ? 12.69309 39.99320 22.26314 1.000 34.46020 333 LEU C CA 1
ATOM 1632 C C . LEU B 1 22 ? 14.03279 40.70253 22.48251 1.000 37.79373 333 LEU C C 1
ATOM 1633 O O . LEU B 1 22 ? 15.10051 40.07605 22.53627 1.000 37.51706 333 LEU C O 1
ATOM 1638 N N . THR B 1 23 ? 13.95688 42.03377 22.63875 1.000 31.61437 334 THR C N 1
ATOM 1639 C CA . THR B 1 23 ? 15.10143 42.85163 23.04122 1.000 29.62059 334 THR C CA 1
ATOM 1640 C C . THR B 1 23 ? 14.63298 43.93005 24.00104 1.000 37.39411 334 THR C C 1
ATOM 1641 O O . THR B 1 23 ? 13.52121 44.45668 23.87309 1.000 33.23589 334 THR C O 1
ATOM 1645 N N . PHE B 1 24 ? 15.49927 44.25926 24.95208 1.000 30.62849 335 PHE C N 1
ATOM 1646 C CA . PHE B 1 24 ? 15.22125 45.33598 25.88839 1.000 31.03113 335 PHE C CA 1
ATOM 1647 C C . PHE B 1 24 ? 15.35292 46.68024 25.19852 1.000 35.69259 335 PHE C C 1
ATOM 1648 O O . PHE B 1 24 ? 16.24024 46.88317 24.36714 1.000 36.36602 335 PHE C O 1
ATOM 1656 N N . ASP B 1 25 ? 14.48302 47.60321 25.56741 1.000 31.85670 336 ASP C N 1
ATOM 1657 C CA . ASP B 1 25 ? 14.51256 48.96217 25.04433 1.000 37.43153 336 ASP C CA 1
ATOM 1658 C C . ASP B 1 25 ? 15.50952 49.78718 25.85503 1.000 42.97399 336 ASP C C 1
ATOM 1659 O O . ASP B 1 25 ? 15.26811 50.08066 27.03753 1.000 38.10991 336 ASP C O 1
ATOM 1664 N N . PRO B 1 26 ? 16.63842 50.18714 25.25635 1.000 40.25184 337 PRO C N 1
ATOM 1665 C CA . PRO B 1 26 ? 17.63581 50.94866 26.01676 1.000 43.02358 337 PRO C CA 1
ATOM 1666 C C . PRO B 1 26 ? 17.21002 52.37654 26.31692 1.000 49.95366 337 PRO C C 1
ATOM 1667 O O . PRO B 1 26 ? 17.68626 52.94784 27.30630 1.000 45.29180 337 PRO C O 1
ATOM 1671 N N . VAL B 1 27 ? 16.31375 52.96422 25.51834 1.000 45.37803 338 VAL C N 1
ATOM 1672 C CA . VAL B 1 27 ? 15.96140 54.36934 25.70686 1.000 45.59800 338 VAL C CA 1
ATOM 1673 C C . VAL B 1 27 ? 15.26140 54.58020 27.03981 1.000 53.93273 338 VAL C C 1
ATOM 1674 O O . VAL B 1 27 ? 15.32909 55.67203 27.62087 1.000 63.00753 338 VAL C O 1
ATOM 1678 N N . SER B 1 28 ? 14.58831 53.54911 27.54940 1.000 40.75299 339 SER C N 1
ATOM 1679 C CA . SER B 1 28 ? 13.78809 53.64841 28.76182 1.000 52.51203 339 SER C CA 1
ATOM 1680 C C . SER B 1 28 ? 14.40887 52.90743 29.93931 1.000 55.17502 339 SER C C 1
ATOM 1681 O O . SER B 1 28 ? 13.78475 52.81653 31.00523 1.000 47.77826 339 SER C O 1
ATOM 1684 N N . ALA B 1 29 ? 15.61914 52.37958 29.78148 1.000 46.36793 340 ALA C N 1
ATOM 1685 C CA . ALA B 1 29 ? 16.24520 51.62717 30.85601 1.000 43.55540 340 ALA C CA 1
ATOM 1686 C C . ALA B 1 29 ? 16.87743 52.58038 31.86686 1.000 39.11298 340 ALA C C 1
ATOM 1687 O O . ALA B 1 29 ? 17.62496 53.49348 31.49640 1.000 47.20381 340 ALA C O 1
ATOM 1689 N N . ASN B 1 30 ? 16.57888 52.34452 33.14059 1.000 47.77319 341 ASN C N 1
ATOM 1690 C CA . ASN B 1 30 ? 17.06145 53.15984 34.25254 1.000 50.35245 341 ASN C CA 1
ATOM 1691 C C . ASN B 1 30 ? 18.58977 53.18104 34.31245 1.000 36.99461 341 ASN C C 1
ATOM 1692 O O . ASN B 1 30 ? 19.26600 52.24869 33.86906 1.000 37.62160 341 ASN C O 1
ATOM 1697 N N . ARG B 1 31 ? 19.13493 54.26047 34.88667 1.000 30.70641 342 ARG C N 1
ATOM 1698 C CA . ARG B 1 31 ? 20.57836 54.43514 34.97895 1.000 35.36029 342 ARG C CA 1
ATOM 1699 C C . ARG B 1 31 ? 21.28191 53.31280 35.73750 1.000 32.95682 342 ARG C C 1
ATOM 1700 O O . ARG B 1 31 ? 22.51363 53.24152 35.68108 1.000 33.99779 342 ARG C O 1
ATOM 1708 N N . HIS B 1 32 ? 20.55583 52.46739 36.47275 1.000 24.44073 343 HIS C N 1
ATOM 1709 C CA . HIS B 1 32 ? 21.18961 51.35212 37.15765 1.000 25.35300 343 HIS C CA 1
ATOM 1710 C C . HIS B 1 32 ? 21.20696 50.07903 36.33172 1.000 31.37281 343 HIS C C 1
ATOM 1711 O O . HIS B 1 32 ? 21.79566 49.08076 36.76311 1.000 29.86867 343 HIS C O 1
ATOM 1718 N N . PHE B 1 33 ? 20.60848 50.08895 35.15048 1.000 31.83795 344 PHE C N 1
ATOM 1719 C CA . PHE B 1 33 ? 20.44843 48.87220 34.37420 1.000 28.39477 344 PHE C CA 1
ATOM 1720 C C . PHE B 1 33 ? 21.48293 48.82731 33.26725 1.000 34.58157 344 PHE C C 1
ATOM 1721 O O . PHE B 1 33 ? 21.54677 49.73258 32.42400 1.000 35.48867 344 PHE C O 1
ATOM 1729 N N . TYR B 1 34 ? 22.29018 47.77474 33.28678 1.000 24.76385 345 TYR C N 1
ATOM 1730 C CA . TYR B 1 34 ? 23.36185 47.56881 32.32430 1.000 30.97375 345 TYR C CA 1
ATOM 1731 C C . TYR B 1 34 ? 22.90714 46.59393 31.23278 1.000 33.00668 345 TYR C C 1
ATOM 1732 O O . TYR B 1 34 ? 22.67484 45.41331 31.51361 1.000 33.35414 345 TYR C O 1
ATOM 1741 N N . LEU B 1 35 ? 22.81616 47.06974 29.99267 1.000 29.75053 346 LEU C N 1
ATOM 1742 C CA . LEU B 1 35 ? 22.38346 46.24287 28.86503 1.000 31.04123 346 LEU C CA 1
ATOM 1743 C C . LEU B 1 35 ? 23.58857 45.69455 28.11476 1.000 36.65491 346 LEU C C 1
ATOM 1744 O O . LEU B 1 35 ? 24.55595 46.41958 27.86117 1.000 45.67691 346 LEU C O 1
ATOM 1749 N N . SER B 1 36 ? 23.52612 44.41145 27.73941 1.000 38.11428 347 SER C N 1
ATOM 1750 C CA . SER B 1 36 ? 24.64188 43.73277 27.03042 1.000 41.10764 347 SER C CA 1
ATOM 1751 C C . SER B 1 36 ? 24.05358 42.75289 26.02038 1.000 42.59988 347 SER C C 1
ATOM 1752 O O . SER B 1 36 ? 22.80819 42.55038 26.00830 1.000 37.40163 347 SER C O 1
ATOM 1755 N N . ARG B 1 37 ? 24.91469 42.12267 25.18622 1.000 35.89234 348 ARG C N 1
ATOM 1756 C CA . ARG B 1 37 ? 24.41180 41.17763 24.16107 1.000 39.23955 348 ARG C CA 1
ATOM 1757 C C . ARG B 1 37 ? 23.34776 41.77567 23.25768 1.000 36.69735 348 ARG C C 1
ATOM 1758 O O . ARG B 1 37 ? 22.22696 41.28900 23.20820 1.000 44.34973 348 ARG C O 1
ATOM 1766 N N . GLN B 1 38 ? 23.69482 42.83250 22.53219 1.000 34.64379 349 GLN C N 1
ATOM 1767 C CA . GLN B 1 38 ? 22.73916 43.34966 21.55075 1.000 35.36039 349 GLN C CA 1
ATOM 1768 C C . GLN B 1 38 ? 21.37288 43.56020 22.21207 1.000 33.73901 349 GLN C C 1
ATOM 1769 O O . GLN B 1 38 ? 20.32851 43.20024 21.66665 1.000 36.99863 349 GLN C O 1
ATOM 1771 N N . ASP B 1 39 ? 21.40681 44.04210 23.45987 1.000 35.37776 350 ASP C N 1
ATOM 1772 C CA . ASP B 1 39 ? 20.22800 44.37355 24.26078 1.000 40.40479 350 ASP C CA 1
ATOM 1773 C C . ASP B 1 39 ? 19.35484 43.16104 24.57883 1.000 40.95589 350 ASP C C 1
ATOM 1774 O O . ASP B 1 39 ? 18.15061 43.30992 24.84703 1.000 32.33970 350 ASP C O 1
ATOM 1779 N N . GLN B 1 40 ? 19.93407 41.95885 24.57229 1.000 34.30482 351 GLN C N 1
ATOM 1780 C CA . GLN B 1 40 ? 19.20832 40.76936 24.99669 1.000 35.50199 351 GLN C CA 1
ATOM 1781 C C . GLN B 1 40 ? 19.41944 40.43356 26.46659 1.000 32.84676 351 GLN C C 1
ATOM 1782 O O . GLN B 1 40 ? 18.75526 39.53016 26.98395 1.000 30.69436 351 GLN C O 1
ATOM 1788 N N . GLN B 1 41 ? 20.29333 41.15755 27.15474 1.000 26.65269 352 GLN C N 1
ATOM 1789 C CA . GLN B 1 41 ? 20.57870 40.90252 28.56086 1.000 29.43932 352 GLN C CA 1
ATOM 1790 C C . GLN B 1 41 ? 20.60769 42.21089 29.32914 1.000 29.40083 352 GLN C C 1
ATOM 1791 O O . GLN B 1 41 ? 21.07808 43.22545 28.80865 1.000 30.06045 352 GLN C O 1
ATOM 1797 N N . VAL B 1 42 ? 20.13148 42.17289 30.57574 1.000 28.45439 353 VAL C N 1
ATOM 1798 C CA . VAL B 1 42 ? 20.10850 43.33557 31.45818 1.000 27.39491 353 VAL C CA 1
ATOM 1799 C C . VAL B 1 42 ? 20.53841 42.88797 32.84937 1.000 27.96964 353 VAL C C 1
ATOM 1800 O O . VAL B 1 42 ? 20.17997 41.79269 33.29445 1.000 27.55605 353 VAL C O 1
ATOM 1804 N N . LYS B 1 43 ? 21.31772 43.72870 33.53395 1.000 28.44813 354 LYS C N 1
ATOM 1805 C CA . LYS B 1 43 ? 21.68412 43.46955 34.92063 1.000 25.78071 354 LYS C CA 1
ATOM 1806 C C . LYS B 1 43 ? 21.42223 44.71145 35.75742 1.000 28.22662 354 LYS C C 1
ATOM 1807 O O . LYS B 1 43 ? 21.74990 45.82646 35.34380 1.000 30.07374 354 LYS C O 1
ATOM 1813 N N . HIS B 1 44 ? 20.85315 44.51676 36.94100 1.000 29.06654 355 HIS C N 1
ATOM 1814 C CA . HIS B 1 44 ? 20.55733 45.63091 37.83789 1.000 32.76799 355 HIS C CA 1
ATOM 1815 C C . HIS B 1 44 ? 21.77168 45.84598 38.73868 1.000 31.17624 355 HIS C C 1
ATOM 1816 O O . HIS B 1 44 ? 22.04807 45.04472 39.63513 1.000 32.66749 355 HIS C O 1
ATOM 1823 N N . LEU B 1 45 ? 22.51241 46.91810 38.47439 1.000 27.94222 356 LEU C N 1
ATOM 1824 C CA . LEU B 1 45 ? 23.74401 47.21938 39.18783 1.000 28.18387 356 LEU C CA 1
ATOM 1825 C C . LEU B 1 45 ? 23.45058 48.06448 40.42100 1.000 29.29599 356 LEU C C 1
ATOM 1826 O O . LEU B 1 45 ? 22.69621 49.03987 40.35386 1.000 30.29850 356 LEU C O 1
ATOM 1831 N N . ARG B 1 46 ? 24.05731 47.70187 41.55311 1.000 31.84907 357 ARG C N 1
ATOM 1832 C CA . ARG B 1 46 ? 23.84071 48.51113 42.75060 1.000 28.02149 357 ARG C CA 1
ATOM 1833 C C . ARG B 1 46 ? 24.36555 49.92793 42.55947 1.000 31.48322 357 ARG C C 1
ATOM 1834 O O . ARG B 1 46 ? 23.67567 50.90917 42.86985 1.000 36.74576 357 ARG C O 1
ATOM 1842 N N . GLN B 1 47 ? 25.59747 50.05591 42.07948 1.000 29.37641 358 GLN C N 1
ATOM 1843 C CA . GLN B 1 47 ? 26.19804 51.34904 41.79253 1.000 29.45869 358 GLN C CA 1
ATOM 1844 C C . GLN B 1 47 ? 26.07651 51.64592 40.30810 1.000 26.40411 358 GLN C C 1
ATOM 1845 O O . GLN B 1 47 ? 26.53763 50.85499 39.48194 1.000 28.59130 358 GLN C O 1
ATOM 1851 N N . SER B 1 48 ? 25.50086 52.79858 39.97760 1.000 27.77389 359 SER C N 1
ATOM 1852 C CA . SER B 1 48 ? 25.36460 53.19062 38.57126 1.000 28.57292 359 SER C CA 1
ATOM 1853 C C . SER B 1 48 ? 26.73834 53.44260 37.95721 1.000 33.19950 359 SER C C 1
ATOM 1854 O O . SER B 1 48 ? 27.63580 53.97752 38.61032 1.000 27.72567 359 SER C O 1
ATOM 1857 N N . ARG B 1 49 ? 26.90140 53.06593 36.68167 1.000 26.86066 360 ARG C N 1
ATOM 1858 C CA A ARG B 1 49 ? 28.13903 53.18864 35.92607 0.456 27.95562 360 ARG C CA 1
ATOM 1859 C CA B ARG B 1 49 ? 28.18148 53.31093 36.02204 0.544 27.56616 360 ARG C CA 1
ATOM 1860 C C . ARG B 1 49 ? 28.02142 54.18960 34.78571 1.000 30.05131 360 ARG C C 1
ATOM 1861 O O . ARG B 1 49 ? 28.90751 54.22667 33.92421 1.000 29.09325 360 ARG C O 1
ATOM 1876 N N . GLY B 1 50 ? 26.92802 54.94495 34.72334 1.000 27.79643 361 GLY C N 1
ATOM 1877 C CA . GLY B 1 50 ? 26.66977 55.88441 33.66012 1.000 29.29196 361 GLY C CA 1
ATOM 1878 C C . GLY B 1 50 ? 25.23465 56.37748 33.69813 1.000 38.32626 361 GLY C C 1
ATOM 1879 O O . GLY B 1 50 ? 24.43683 55.96278 34.54392 1.000 39.24658 361 GLY C O 1
ATOM 1880 N N . PRO B 1 51 ? 24.86700 57.26017 32.76049 1.000 36.59288 362 PRO C N 1
ATOM 1881 C CA . PRO B 1 51 ? 23.61192 58.03700 32.78951 1.000 43.63984 362 PRO C CA 1
ATOM 1882 C C . PRO B 1 51 ? 22.31234 57.24609 32.54764 1.000 39.11350 362 PRO C C 1
ATOM 1883 O O . PRO B 1 51 ? 22.28605 56.23506 31.82291 1.000 41.69891 362 PRO C O 1
ATOM 1887 N N . GLY B 1 53 ? 19.23000 56.36994 30.24225 1.000 50.00263 364 GLY C N 1
ATOM 1888 C CA . GLY B 1 53 ? 18.33626 56.60088 29.10982 1.000 62.23900 364 GLY C CA 1
ATOM 1889 C C . GLY B 1 53 ? 17.51698 57.87866 29.22351 1.000 66.88828 364 GLY C C 1
ATOM 1890 O O . GLY B 1 53 ? 17.09797 58.24930 30.32564 1.000 64.15696 364 GLY C O 1
ATOM 1891 N N . PRO B 1 54 ? 17.28878 58.56000 28.09212 1.000 68.04962 365 PRO C N 1
ATOM 1892 C CA . PRO B 1 54 ? 16.57832 59.85071 28.15003 1.000 68.39925 365 PRO C CA 1
ATOM 1893 C C . PRO B 1 54 ? 15.13987 59.73805 28.62710 1.000 72.00377 365 PRO C C 1
ATOM 1894 O O . PRO B 1 54 ? 14.59615 60.71642 29.15643 1.000 70.61086 365 PRO C O 1
ATOM 1898 N N . GLY B 1 55 ? 14.50399 58.57990 28.45913 1.000 72.29002 366 GLY C N 1
ATOM 1899 C CA . GLY B 1 55 ? 13.09446 58.44934 28.78057 1.000 72.82812 366 GLY C CA 1
ATOM 1900 C C . GLY B 1 55 ? 12.75710 57.44922 29.87044 1.000 68.00079 366 GLY C C 1
ATOM 1901 O O . GLY B 1 55 ? 11.64191 56.92355 29.89965 1.000 73.98898 366 GLY C O 1
ATOM 1902 N N . SER B 1 56 ? 13.69494 57.17613 30.77099 1.000 56.92390 367 SER C N 1
ATOM 1903 C CA . SER B 1 56 ? 13.43862 56.25209 31.87274 1.000 66.93584 367 SER C CA 1
ATOM 1904 C C . SER B 1 56 ? 12.42204 56.82662 32.85814 1.000 77.15499 367 SER C C 1
ATOM 1905 O O . SER B 1 56 ? 12.33128 56.37827 34.00436 1.000 76.13148 367 SER C O 1
ATOM 1908 N N . GLU B 1 58 ? 12.37780 54.85334 36.76953 1.000 87.86158 369 GLU C N 1
ATOM 1909 C CA . GLU B 1 58 ? 12.61353 55.05318 38.20039 1.000 94.23970 369 GLU C CA 1
ATOM 1910 C C . GLU B 1 58 ? 12.21474 53.86534 39.06741 1.000 91.72268 369 GLU C C 1
ATOM 1911 O O . GLU B 1 58 ? 12.81221 53.63243 40.11806 1.000 91.31890 369 GLU C O 1
ATOM 1917 N N . LEU B 1 59 ? 11.21792 53.10717 38.63422 1.000 78.43343 370 LEU C N 1
ATOM 1918 C CA . LEU B 1 59 ? 11.09006 51.75214 39.13668 1.000 63.78489 370 LEU C CA 1
ATOM 1919 C C . LEU B 1 59 ? 12.25452 50.91648 38.59945 1.000 69.34895 370 LEU C C 1
ATOM 1920 O O . LEU B 1 59 ? 12.82388 51.21504 37.54268 1.000 65.18448 370 LEU C O 1
ATOM 1922 N N . TRP B 1 60 ? 12.63525 49.87804 39.35250 1.000 68.11725 371 TRP C N 1
ATOM 1923 C CA . TRP B 1 60 ? 13.79475 49.06489 38.98092 1.000 52.92783 371 TRP C CA 1
ATOM 1924 C C . TRP B 1 60 ? 13.43263 48.15897 37.82151 1.000 49.85221 371 TRP C C 1
ATOM 1925 O O . TRP B 1 60 ? 13.45621 46.92341 37.95402 1.000 36.65386 371 TRP C O 1
ATOM 1927 N N . GLN B 1 61 ? 13.10544 48.76044 36.67303 1.000 56.10950 372 GLN C N 1
ATOM 1928 C CA . GLN B 1 61 ? 12.45035 48.02688 35.60120 1.000 46.76372 372 GLN C CA 1
ATOM 1929 C C . GLN B 1 61 ? 12.89384 48.47756 34.20793 1.000 43.95239 372 GLN C C 1
ATOM 1930 O O . GLN B 1 61 ? 13.53400 49.51324 33.99173 1.000 39.00270 372 GLN C O 1
ATOM 1936 N N . VAL B 1 62 ? 12.52004 47.63701 33.25890 1.000 41.87339 373 VAL C N 1
ATOM 1937 C CA . VAL B 1 62 ? 12.96707 47.71494 31.87880 1.000 29.75634 373 VAL C CA 1
ATOM 1938 C C . VAL B 1 62 ? 11.84924 47.12206 31.04607 1.000 32.55464 373 VAL C C 1
ATOM 1939 O O . VAL B 1 62 ? 11.10513 46.25477 31.50833 1.000 36.07775 373 VAL C O 1
ATOM 1943 N N . GLN B 1 63 ? 11.68829 47.62026 29.83132 1.000 27.06418 374 GLN C N 1
ATOM 1944 C CA . GLN B 1 63 ? 10.62483 47.10338 29.00129 1.000 28.75022 374 GLN C CA 1
ATOM 1945 C C . GLN B 1 63 ? 11.23998 46.61095 27.69935 1.000 26.30943 374 GLN C C 1
ATOM 1946 O O . GLN B 1 63 ? 12.36595 46.97718 27.35154 1.000 23.68830 374 GLN C O 1
ATOM 1952 N N . CYS B 1 64 ? 10.49142 45.79337 26.97236 1.000 29.23785 375 CYS C N 1
ATOM 1953 C CA . CYS B 1 64 ? 11.01383 45.34139 25.68833 1.000 30.71634 375 CYS C CA 1
ATOM 1954 C C . CYS B 1 64 ? 10.60549 46.29565 24.57778 1.000 29.33167 375 CYS C C 1
ATOM 1955 O O . CYS B 1 64 ? 9.67736 47.10163 24.71363 1.000 27.94383 375 CYS C O 1
ATOM 1958 N N . ALA B 1 65 ? 11.32190 46.19901 23.46809 1.000 29.74400 376 ALA C N 1
ATOM 1959 C CA . ALA B 1 65 ? 11.04873 47.03379 22.31625 1.000 31.85434 376 ALA C CA 1
ATOM 1960 C C . ALA B 1 65 ? 9.90703 46.49045 21.46830 1.000 33.62855 376 ALA C C 1
ATOM 1961 O O . ALA B 1 65 ? 9.54269 47.11916 20.47227 1.000 38.60512 376 ALA C O 1
ATOM 1963 N N . GLN B 1 66 ? 9.34177 45.34714 21.83382 1.000 33.26557 377 GLN C N 1
ATOM 1964 C CA . GLN B 1 66 ? 8.29639 44.70699 21.05192 1.000 37.95107 377 GLN C CA 1
ATOM 1965 C C . GLN B 1 66 ? 6.98794 44.74513 21.83333 1.000 37.66443 377 GLN C C 1
ATOM 1966 O O . GLN B 1 66 ? 6.98983 44.64990 23.06170 1.000 34.22143 377 GLN C O 1
ATOM 1972 N N . SER B 1 67 ? 5.87223 44.88369 21.11556 1.000 36.92998 378 SER C N 1
ATOM 1973 C CA . SER B 1 67 ? 4.53626 44.84257 21.71097 1.000 37.77902 378 SER C CA 1
ATOM 1974 C C . SER B 1 67 ? 3.65011 43.93126 20.87716 1.000 35.94399 378 SER C C 1
ATOM 1975 O O . SER B 1 67 ? 3.93747 43.67497 19.69844 1.000 35.58985 378 SER C O 1
ATOM 1978 N N . PHE B 1 68 ? 2.53933 43.47802 21.48067 1.000 32.86702 379 PHE C N 1
ATOM 1979 C CA . PHE B 1 68 ? 1.65232 42.50912 20.83504 1.000 39.49109 379 PHE C CA 1
ATOM 1980 C C . PHE B 1 68 ? 0.18525 42.91835 20.95621 1.000 35.63352 379 PHE C C 1
ATOM 1981 O O . PHE B 1 68 ? -0.26488 43.33033 22.03068 1.000 35.59599 379 PHE C O 1
ATOM 1989 N N . GLN B 1 69 ? -0.58306 42.80064 19.85558 1.000 37.82663 380 GLN C N 1
ATOM 1990 C CA . GLN B 1 69 ? -1.99681 43.18379 19.91008 1.000 42.24378 380 GLN C CA 1
ATOM 1991 C C . GLN B 1 69 ? -2.98272 42.18685 19.29004 1.000 57.22322 380 GLN C C 1
ATOM 1992 O O . GLN B 1 69 ? -4.19557 42.36468 19.45042 1.000 46.28468 380 GLN C O 1
ATOM 1998 N N . ALA B 1 70 ? -2.52901 41.15255 18.60560 1.000 48.08158 381 ALA C N 1
ATOM 1999 C CA . ALA B 1 70 ? -3.42061 40.03168 18.32964 1.000 49.73128 381 ALA C CA 1
ATOM 2000 C C . ALA B 1 70 ? -2.53688 38.81037 18.13609 1.000 51.75443 381 ALA C C 1
ATOM 2001 O O . ALA B 1 70 ? -1.32305 38.86934 18.35805 1.000 49.27960 381 ALA C O 1
ATOM 2003 N N . GLY B 1 71 ? -3.13698 37.70716 17.69758 1.000 46.20104 382 GLY C N 1
ATOM 2004 C CA . GLY B 1 71 ? -2.35677 36.51605 17.42632 1.000 50.95768 382 GLY C CA 1
ATOM 2005 C C . GLY B 1 71 ? -1.93939 35.79243 18.69852 1.000 44.16596 382 GLY C C 1
ATOM 2006 O O . GLY B 1 71 ? -2.60503 35.85878 19.73317 1.000 46.61243 382 GLY C O 1
ATOM 2007 N N . HIS B 1 72 ? -0.80929 35.09339 18.60518 1.000 42.25191 383 HIS C N 1
ATOM 2008 C CA . HIS B 1 72 ? -0.33230 34.18305 19.63811 1.000 43.75712 383 HIS C CA 1
ATOM 2009 C C . HIS B 1 72 ? 1.18293 34.28732 19.64734 1.000 47.07711 383 HIS C C 1
ATOM 2010 O O . HIS B 1 72 ? 1.81315 34.21615 18.58719 1.000 45.74467 383 HIS C O 1
ATOM 2017 N N . HIS B 1 73 ? 1.76342 34.49456 20.82592 1.000 41.34579 384 HIS C N 1
ATOM 2018 C CA . HIS B 1 73 ? 3.18231 34.80772 20.94425 1.000 39.97997 384 HIS C CA 1
ATOM 2019 C C . HIS B 1 73 ? 3.76861 34.11590 22.16943 1.000 41.00530 384 HIS C C 1
ATOM 2020 O O . HIS B 1 73 ? 3.11444 34.03714 23.21244 1.000 43.39725 384 HIS C O 1
ATOM 2027 N N . TYR B 1 74 ? 5.00549 33.62168 22.04280 1.000 37.70718 385 TYR C N 1
ATOM 2028 C CA . TYR B 1 74 ? 5.68588 32.90464 23.11762 1.000 44.60824 385 TYR C CA 1
ATOM 2029 C C . TYR B 1 74 ? 7.15526 33.30212 23.16032 1.000 42.00645 385 TYR C C 1
ATOM 2030 O O . TYR B 1 74 ? 7.76557 33.54016 22.11691 1.000 37.40530 385 TYR C O 1
ATOM 2039 N N . TRP B 1 75 ? 7.72295 33.36566 24.36351 1.000 34.54100 386 TRP C N 1
ATOM 2040 C CA . TRP B 1 75 ? 9.14854 33.63269 24.50997 1.000 37.11545 386 TRP C CA 1
ATOM 2041 C C . TRP B 1 75 ? 9.62168 33.11662 25.85964 1.000 42.40276 386 TRP C C 1
ATOM 2042 O O . TRP B 1 75 ? 8.82360 32.92176 26.78136 1.000 32.71418 386 TRP C O 1
ATOM 2053 N N . GLU B 1 76 ? 10.93887 32.91740 25.96673 1.000 32.65422 387 GLU C N 1
ATOM 2054 C CA . GLU B 1 76 ? 11.56137 32.39359 27.17656 1.000 30.66848 387 GLU C CA 1
ATOM 2055 C C . GLU B 1 76 ? 12.60621 33.37320 27.69507 1.000 36.27210 387 GLU C C 1
ATOM 2056 O O . GLU B 1 76 ? 13.22161 34.12077 26.92523 1.000 32.50899 387 GLU C O 1
ATOM 2062 N N . VAL B 1 77 ? 12.77051 33.38539 29.01535 1.000 33.18200 388 VAL C N 1
ATOM 2063 C CA . VAL B 1 77 ? 13.63572 34.33602 29.71190 1.000 36.95750 388 VAL C CA 1
ATOM 2064 C C . VAL B 1 77 ? 14.38124 33.55761 30.78182 1.000 33.73325 388 VAL C C 1
ATOM 2065 O O . VAL B 1 77 ? 13.75643 32.79378 31.52392 1.000 42.99079 388 VAL C O 1
ATOM 2069 N N . ARG B 1 78 ? 15.69928 33.74419 30.88285 1.000 30.65612 389 ARG C N 1
ATOM 2070 C CA . ARG B 1 78 ? 16.46123 33.13996 31.97676 1.000 33.71984 389 ARG C CA 1
ATOM 2071 C C . ARG B 1 78 ? 16.79447 34.17886 33.04141 1.000 34.50897 389 ARG C C 1
ATOM 2072 O O . ARG B 1 78 ? 17.36299 35.23551 32.73624 1.000 30.74860 389 ARG C O 1
ATOM 2080 N N . ALA B 1 79 ? 16.44793 33.86263 34.28549 1.000 32.30588 390 ALA C N 1
ATOM 2081 C CA . ALA B 1 79 ? 16.78419 34.68126 35.44187 1.000 32.62369 390 ALA C CA 1
ATOM 2082 C C . ALA B 1 79 ? 18.01353 34.11117 36.13849 1.000 37.99158 390 ALA C C 1
ATOM 2083 O O . ALA B 1 79 ? 18.14056 32.89315 36.30840 1.000 36.85259 390 ALA C O 1
ATOM 2085 N N . SER B 1 80 ? 18.92908 35.00117 36.52776 1.000 32.95982 391 SER C N 1
ATOM 2086 C CA . SER B 1 80 ? 20.11562 34.58479 37.25601 1.000 35.61064 391 SER C CA 1
ATOM 2087 C C . SER B 1 80 ? 19.81406 34.16501 38.69478 1.000 35.54494 391 SER C C 1
ATOM 2088 O O . SER B 1 80 ? 20.62209 33.45593 39.30145 1.000 40.89850 391 SER C O 1
ATOM 2091 N N . ASP B 1 81 ? 18.66817 34.55201 39.24364 1.000 38.39783 392 ASP C N 1
ATOM 2092 C CA . ASP B 1 81 ? 18.38592 34.35750 40.66421 1.000 37.38977 392 ASP C CA 1
ATOM 2093 C C . ASP B 1 81 ? 16.91046 34.65836 40.87729 1.000 39.65849 392 ASP C C 1
ATOM 2094 O O . ASP B 1 81 ? 16.23189 35.13926 39.97229 1.000 31.07931 392 ASP C O 1
ATOM 2099 N N . HIS B 1 82 ? 16.41786 34.37794 42.08319 1.000 39.30811 393 HIS C N 1
ATOM 2100 C CA . HIS B 1 82 ? 15.06235 34.78565 42.43951 1.000 36.71935 393 HIS C CA 1
ATOM 2101 C C . HIS B 1 82 ? 15.00603 36.30331 42.65187 1.000 40.79493 393 HIS C C 1
ATOM 2102 O O . HIS B 1 82 ? 16.02457 37.00236 42.60594 1.000 33.65196 393 HIS C O 1
ATOM 2109 N N . SER B 1 83 ? 13.79665 36.79705 42.96797 1.000 36.15872 394 SER C N 1
ATOM 2110 C CA . SER B 1 83 ? 13.50432 38.23145 43.15216 1.000 32.66591 394 SER C CA 1
ATOM 2111 C C . SER B 1 83 ? 13.58318 38.99220 41.81351 1.000 31.07490 394 SER C C 1
ATOM 2112 O O . SER B 1 83 ? 14.33438 39.96101 41.64528 1.000 29.22890 394 SER C O 1
ATOM 2115 N N . VAL B 1 84 ? 12.81737 38.50480 40.84622 1.000 29.05200 395 VAL C N 1
ATOM 2116 C CA . VAL B 1 84 ? 12.57380 39.19853 39.58797 1.000 31.21035 395 VAL C CA 1
ATOM 2117 C C . VAL B 1 84 ? 11.08351 39.06321 39.30209 1.000 28.60487 395 VAL C C 1
ATOM 2118 O O . VAL B 1 84 ? 10.42352 38.12340 39.76108 1.000 28.26305 395 VAL C O 1
ATOM 2122 N N . THR B 1 85 ? 10.55368 40.00079 38.51895 1.000 26.49494 396 THR C N 1
ATOM 2123 C CA . THR B 1 85 ? 9.16170 39.94007 38.09672 1.000 22.70889 396 THR C CA 1
ATOM 2124 C C . THR B 1 85 ? 9.10152 40.03531 36.58574 1.000 28.04072 396 THR C C 1
ATOM 2125 O O . THR B 1 85 ? 9.75836 40.90019 35.99456 1.000 26.63886 396 THR C O 1
ATOM 2129 N N . LEU B 1 86 ? 8.28748 39.16584 35.98356 1.000 26.30059 397 LEU C N 1
ATOM 2130 C CA . LEU B 1 86 ? 8.09887 39.05761 34.54034 1.000 28.99001 397 LEU C CA 1
ATOM 2131 C C . LEU B 1 86 ? 6.64987 39.38802 34.21008 1.000 30.79690 397 LEU C C 1
ATOM 2132 O O . LEU B 1 86 ? 5.73310 38.77358 34.76692 1.000 29.23937 397 LEU C O 1
ATOM 2137 N N . GLY B 1 87 ? 6.42837 40.33907 33.30803 1.000 30.03836 398 GLY C N 1
ATOM 2138 C CA . GLY B 1 87 ? 5.04060 40.70143 33.07807 1.000 29.83280 398 GLY C CA 1
ATOM 2139 C C . GLY B 1 87 ? 4.80588 41.36452 31.73886 1.000 31.49372 398 GLY C C 1
ATOM 2140 O O . GLY B 1 87 ? 5.70119 41.44360 30.89176 1.000 25.87508 398 GLY C O 1
ATOM 2141 N N . VAL B 1 88 ? 3.55568 41.82049 31.55662 1.000 26.32453 399 VAL C N 1
ATOM 2142 C CA . VAL B 1 88 ? 3.13144 42.58154 30.38578 1.000 26.62273 399 VAL C CA 1
ATOM 2143 C C . VAL B 1 88 ? 2.28113 43.76172 30.84941 1.000 32.47968 399 VAL C C 1
ATOM 2144 O O . VAL B 1 88 ? 1.57482 43.68946 31.86329 1.000 29.80192 399 VAL C O 1
ATOM 2148 N N . SER B 1 89 ? 2.34895 44.85994 30.09776 1.000 29.36418 400 SER C N 1
ATOM 2149 C CA . SER B 1 89 ? 1.63898 46.07924 30.45355 1.000 30.24683 400 SER C CA 1
ATOM 2150 C C . SER B 1 89 ? 1.01344 46.72275 29.22302 1.000 31.45524 400 SER C C 1
ATOM 2151 O O . SER B 1 89 ? 1.55235 46.63505 28.12235 1.000 33.57482 400 SER C O 1
ATOM 2154 N N . TYR B 1 90 ? -0.12020 47.39583 29.44329 1.000 31.09002 401 TYR C N 1
ATOM 2155 C CA . TYR B 1 90 ? -0.66783 48.32282 28.47139 1.000 37.78399 401 TYR C CA 1
ATOM 2156 C C . TYR B 1 90 ? 0.28846 49.50093 28.30134 1.000 40.36899 401 TYR C C 1
ATOM 2157 O O . TYR B 1 90 ? 1.18352 49.70466 29.12738 1.000 38.18328 401 TYR C O 1
ATOM 2166 N N . PRO B 1 91 ? 0.11224 50.29597 27.23464 1.000 40.36736 402 PRO C N 1
ATOM 2167 C CA . PRO B 1 91 ? 1.13385 51.29546 26.87830 1.000 44.53317 402 PRO C CA 1
ATOM 2168 C C . PRO B 1 91 ? 1.53398 52.26129 27.98324 1.000 44.59813 402 PRO C C 1
ATOM 2169 O O . PRO B 1 91 ? 2.71604 52.61118 28.06743 1.000 59.35171 402 PRO C O 1
ATOM 2173 N N . GLN B 1 92 ? 0.61284 52.71418 28.82633 1.000 45.17338 403 GLN C N 1
ATOM 2174 C CA . GLN B 1 92 ? 0.99335 53.65144 29.88644 1.000 64.27573 403 GLN C CA 1
ATOM 2175 C C . GLN B 1 92 ? 1.39714 52.86529 31.12959 1.000 67.75623 403 GLN C C 1
ATOM 2176 O O . GLN B 1 92 ? 0.58119 52.60668 32.01710 1.000 66.17154 403 GLN C O 1
ATOM 2178 N N . LEU B 1 93 ? 2.70785 52.46165 31.20044 1.000 74.92185 404 LEU C N 1
ATOM 2179 C CA . LEU B 1 93 ? 3.19148 51.90253 32.46827 1.000 75.59732 404 LEU C CA 1
ATOM 2180 C C . LEU B 1 93 ? 3.93456 52.97009 33.25360 1.000 77.79590 404 LEU C C 1
ATOM 2181 O O . LEU B 1 93 ? 4.82137 53.63177 32.69091 1.000 87.71105 404 LEU C O 1
ATOM 2186 N N . PRO B 1 94 ? 3.57695 53.20238 34.51709 1.000 75.25582 405 PRO C N 1
ATOM 2187 C CA . PRO B 1 94 ? 4.36133 54.12218 35.35115 1.000 81.66657 405 PRO C CA 1
ATOM 2188 C C . PRO B 1 94 ? 5.83408 53.73734 35.41710 1.000 75.21254 405 PRO C C 1
ATOM 2189 O O . PRO B 1 94 ? 6.18583 52.58798 35.70073 1.000 61.48077 405 PRO C O 1
ATOM 2193 N N . ARG B 1 95 ? 6.69167 54.73077 35.17370 1.000 73.87204 406 ARG C N 1
ATOM 2194 C CA . ARG B 1 95 ? 8.14259 54.58268 35.24250 1.000 78.00034 406 ARG C CA 1
ATOM 2195 C C . ARG B 1 95 ? 8.66483 55.00329 36.61677 1.000 70.53276 406 ARG C C 1
ATOM 2196 O O . ARG B 1 95 ? 8.70001 56.19377 36.94455 1.000 80.67864 406 ARG C O 1
ATOM 2198 N N . THR B 1 102 ? 8.73970 49.77753 44.59674 1.000 48.86372 413 THR C N 1
ATOM 2199 C CA . THR B 1 102 ? 9.63286 49.82354 43.44294 1.000 42.89411 413 THR C CA 1
ATOM 2200 C C . THR B 1 102 ? 9.19868 48.91073 42.28763 1.000 41.80162 413 THR C C 1
ATOM 2201 O O . THR B 1 102 ? 9.42673 49.25462 41.14371 1.000 41.91007 413 THR C O 1
ATOM 2205 N N . ASP B 1 103 ? 8.58769 47.76327 42.58796 1.000 36.51911 414 ASP C N 1
ATOM 2206 C CA . ASP B 1 103 ? 8.02112 46.87768 41.56674 1.000 38.64842 414 ASP C CA 1
ATOM 2207 C C . ASP B 1 103 ? 6.55014 47.24085 41.41295 1.000 29.04097 414 ASP C C 1
ATOM 2208 O O . ASP B 1 103 ? 5.75783 47.03932 42.33487 1.000 33.69834 414 ASP C O 1
ATOM 2213 N N . ASN B 1 104 ? 6.18546 47.79630 40.26401 1.000 31.97381 415 ASN C N 1
ATOM 2214 C CA A ASN B 1 104 ? 4.82213 48.22970 40.00033 0.471 31.90434 415 ASN C CA 1
ATOM 2215 C CA B ASN B 1 104 ? 4.81194 48.21409 40.02197 0.529 31.89143 415 ASN C CA 1
ATOM 2216 C C . ASN B 1 104 ? 4.05016 47.25166 39.12541 1.000 30.54544 415 ASN C C 1
ATOM 2217 O O . ASN B 1 104 ? 2.86621 47.48260 38.85702 1.000 33.06487 415 ASN C O 1
ATOM 2226 N N . ILE B 1 105 ? 4.68552 46.16163 38.69327 1.000 29.28022 416 ILE C N 1
ATOM 2227 C CA . ILE B 1 105 ? 4.05725 45.23909 37.75176 1.000 28.54570 416 ILE C CA 1
ATOM 2228 C C . ILE B 1 105 ? 2.88828 44.53032 38.41724 1.000 34.83787 416 ILE C C 1
ATOM 2229 O O . ILE B 1 105 ? 3.03030 43.90045 39.47948 1.000 28.95769 416 ILE C O 1
ATOM 2234 N N . GLY B 1 106 ? 1.71968 44.62908 37.79150 1.000 27.61787 417 GLY C N 1
ATOM 2235 C CA . GLY B 1 106 ? 0.55836 43.98644 38.35775 1.000 30.70775 417 GLY C CA 1
ATOM 2236 C C . GLY B 1 106 ? -0.01508 44.69187 39.56244 1.000 34.26908 417 GLY C C 1
ATOM 2237 O O . GLY B 1 106 ? -0.94865 44.17278 40.17917 1.000 31.85998 417 GLY C O 1
ATOM 2238 N N . ARG B 1 107 ? 0.49095 45.87548 39.89909 1.000 31.78931 418 ARG C N 1
ATOM 2239 C CA . ARG B 1 107 ? -0.03917 46.65664 41.00792 1.000 32.24079 418 ARG C CA 1
ATOM 2240 C C . ARG B 1 107 ? -1.19795 47.55658 40.59209 1.000 39.70488 418 ARG C C 1
ATOM 2241 O O . ARG B 1 107 ? -1.74306 48.27819 41.43525 1.000 39.06994 418 ARG C O 1
ATOM 2249 N N . GLY B 1 108 ? -1.57866 47.53006 39.31251 1.000 32.79346 419 GLY C N 1
ATOM 2250 C CA . GLY B 1 108 ? -2.78667 48.16763 38.84998 1.000 37.29385 419 GLY C CA 1
ATOM 2251 C C . GLY B 1 108 ? -3.46058 47.33309 37.77387 1.000 31.37369 419 GLY C C 1
ATOM 2252 O O . GLY B 1 108 ? -3.00339 46.23466 37.43627 1.000 32.66399 419 GLY C O 1
ATOM 2253 N N . PRO B 1 109 ? -4.57053 47.82943 37.22247 1.000 32.48180 420 PRO C N 1
ATOM 2254 C CA . PRO B 1 109 ? -5.33529 47.04087 36.24701 1.000 37.62568 420 PRO C CA 1
ATOM 2255 C C . PRO B 1 109 ? -4.74861 47.04760 34.84224 1.000 44.42258 420 PRO C C 1
ATOM 2256 O O . PRO B 1 109 ? -5.30991 46.39397 33.94949 1.000 36.52603 420 PRO C O 1
ATOM 2260 N N . SER B 1 110 ? -3.66128 47.78135 34.61729 1.000 37.25626 421 SER C N 1
ATOM 2261 C CA . SER B 1 110 ? -3.07511 47.90493 33.28612 1.000 34.28634 421 SER C CA 1
ATOM 2262 C C . SER B 1 110 ? -1.88746 46.97862 33.07243 1.000 34.39079 421 SER C C 1
ATOM 2263 O O . SER B 1 110 ? -1.21655 47.07699 32.04067 1.000 34.47341 421 SER C O 1
ATOM 2266 N N . SER B 1 111 ? -1.60056 46.08634 34.01889 1.000 31.23726 422 SER C N 1
ATOM 2267 C CA . SER B 1 111 ? -0.44409 45.22178 33.86915 1.000 26.81688 422 SER C CA 1
ATOM 2268 C C . SER B 1 111 ? -0.67262 43.93867 34.65719 1.000 35.89213 422 SER C C 1
ATOM 2269 O O . SER B 1 111 ? -1.51332 43.87744 35.56094 1.000 33.42593 422 SER C O 1
ATOM 2272 N N . TRP B 1 112 ? 0.06892 42.90408 34.26693 1.000 26.55720 423 TRP C N 1
ATOM 2273 C CA . TRP B 1 112 ? -0.03907 41.55708 34.81622 1.000 34.69858 423 TRP C CA 1
ATOM 2274 C C . TRP B 1 112 ? 1.38005 41.04068 34.99709 1.000 31.84157 423 TRP C C 1
ATOM 2275 O O . TRP B 1 112 ? 2.23427 41.31907 34.15367 1.000 26.31562 423 TRP C O 1
ATOM 2286 N N . GLY B 1 113 ? 1.64842 40.27288 36.05574 1.000 26.82678 424 GLY C N 1
ATOM 2287 C CA . GLY B 1 113 ? 3.00116 39.75493 36.17058 1.000 26.18410 424 GLY C CA 1
ATOM 2288 C C . GLY B 1 113 ? 3.15083 38.58781 37.11690 1.000 28.85131 424 GLY C C 1
ATOM 2289 O O . GLY B 1 113 ? 2.27831 38.30878 37.94621 1.000 24.83114 424 GLY C O 1
ATOM 2290 N N . LEU B 1 114 ? 4.29279 37.91410 36.99307 1.000 26.49960 425 LEU C N 1
ATOM 2291 C CA . LEU B 1 114 ? 4.68228 36.83620 37.89963 1.000 30.06551 425 LEU C CA 1
ATOM 2292 C C . LEU B 1 114 ? 6.00139 37.20188 38.56401 1.000 30.19558 425 LEU C C 1
ATOM 2293 O O . LEU B 1 114 ? 7.02013 37.35833 37.87781 1.000 29.45630 425 LEU C O 1
ATOM 2298 N N . CYS B 1 115 ? 5.98967 37.32445 39.89333 1.000 27.57421 426 CYS C N 1
ATOM 2299 C CA . CYS B 1 115 ? 7.20320 37.57315 40.65946 1.000 23.72875 426 CYS C CA 1
ATOM 2300 C C . CYS B 1 115 ? 7.74939 36.25826 41.19566 1.000 31.23652 426 CYS C C 1
ATOM 2301 O O . CYS B 1 115 ? 7.03740 35.50733 41.87447 1.000 29.39925 426 CYS C O 1
ATOM 2304 N N . VAL B 1 116 ? 9.01288 35.98789 40.89927 1.000 27.07506 427 VAL C N 1
ATOM 2305 C CA . VAL B 1 116 ? 9.66859 34.77823 41.37112 1.000 30.32655 427 VAL C CA 1
ATOM 2306 C C . VAL B 1 116 ? 10.35952 35.13101 42.68266 1.000 34.98180 427 VAL C C 1
ATOM 2307 O O . VAL B 1 116 ? 11.33047 35.89265 42.69823 1.000 35.19327 427 VAL C O 1
ATOM 2311 N N . GLN B 1 117 ? 9.85922 34.59262 43.78444 1.000 36.04925 428 GLN C N 1
ATOM 2312 C CA . GLN B 1 117 ? 10.44269 34.87020 45.08712 1.000 33.19467 428 GLN C CA 1
ATOM 2313 C C . GLN B 1 117 ? 11.22486 33.65377 45.55882 1.000 36.62381 428 GLN C C 1
ATOM 2314 O O . GLN B 1 117 ? 11.15467 32.57464 44.96662 1.000 42.08045 428 GLN C O 1
ATOM 2320 N N . GLU B 1 118 ? 11.97936 33.83368 46.64656 1.000 36.14114 429 GLU C N 1
ATOM 2321 C CA . GLU B 1 118 ? 12.79968 32.73332 47.13219 1.000 36.54112 429 GLU C CA 1
ATOM 2322 C C . GLU B 1 118 ? 11.94132 31.52563 47.51082 1.000 42.27966 429 GLU C C 1
ATOM 2323 O O . GLU B 1 118 ? 12.28965 30.38284 47.19017 1.000 44.52334 429 GLU C O 1
ATOM 2329 N N . ASP B 1 119 ? 10.80555 31.75657 48.17850 1.000 43.60273 430 ASP C N 1
ATOM 2330 C CA . ASP B 1 119 ? 9.98225 30.67344 48.69676 1.000 50.02631 430 ASP C CA 1
ATOM 2331 C C . ASP B 1 119 ? 8.67298 30.48293 47.95329 1.000 48.15702 430 ASP C C 1
ATOM 2332 O O . ASP B 1 119 ? 7.98035 29.49457 48.21132 1.000 47.06858 430 ASP C O 1
ATOM 2334 N N . SER B 1 120 ? 8.30978 31.37628 47.04070 1.000 40.92907 431 SER C N 1
ATOM 2335 C CA . SER B 1 120 ? 7.01086 31.25046 46.40078 1.000 36.09238 431 SER C CA 1
ATOM 2336 C C . SER B 1 120 ? 7.03786 31.97212 45.06384 1.000 32.74593 431 SER C C 1
ATOM 2337 O O . SER B 1 120 ? 8.01908 32.62202 44.70044 1.000 35.15636 431 SER C O 1
ATOM 2340 N N . LEU B 1 121 ? 5.94041 31.82692 44.33400 1.000 33.67884 432 LEU C N 1
ATOM 2341 C CA . LEU B 1 121 ? 5.61288 32.67297 43.19569 1.000 28.47005 432 LEU C CA 1
ATOM 2342 C C . LEU B 1 121 ? 4.45001 33.56346 43.59312 1.000 35.92876 432 LEU C C 1
ATOM 2343 O O . LEU B 1 121 ? 3.57195 33.14090 44.35320 1.000 35.60736 432 LEU C O 1
ATOM 2348 N N . GLN B 1 122 ? 4.44062 34.78759 43.07921 1.000 29.75323 433 GLN C N 1
ATOM 2349 C CA . GLN B 1 122 ? 3.35115 35.72100 43.31901 1.000 27.15764 433 GLN C CA 1
ATOM 2350 C C . GLN B 1 122 ? 2.81849 36.15285 41.95804 1.000 26.54672 433 GLN C C 1
ATOM 2351 O O . GLN B 1 122 ? 3.56036 36.74281 41.16651 1.000 26.91867 433 GLN C O 1
ATOM 2357 N N . ALA B 1 123 ? 1.54496 35.84493 41.67662 1.000 27.62052 434 ALA C N 1
ATOM 2358 C CA . ALA B 1 123 ? 0.89209 36.27106 40.43163 1.000 30.64420 434 ALA C CA 1
ATOM 2359 C C . ALA B 1 123 ? 0.10696 37.55654 40.69951 1.000 24.15139 434 ALA C C 1
ATOM 2360 O O . ALA B 1 123 ? -0.91590 37.52936 41.39616 1.000 27.35841 434 ALA C O 1
ATOM 2362 N N . TRP B 1 124 ? 0.56377 38.65885 40.10107 1.000 26.53421 435 TRP C N 1
ATOM 2363 C CA . TRP B 1 124 ? 0.12278 40.01587 40.40450 1.000 24.16154 435 TRP C CA 1
ATOM 2364 C C . TRP B 1 124 ? -0.76784 40.57207 39.30169 1.000 30.19657 435 TRP C C 1
ATOM 2365 O O . TRP B 1 124 ? -0.36469 40.61839 38.13219 1.000 27.13813 435 TRP C O 1
ATOM 2376 N N . HIS B 1 125 ? -1.94614 41.05111 39.68486 1.000 32.39404 436 HIS C N 1
ATOM 2377 C CA . HIS B 1 125 ? -2.75072 41.89807 38.81730 1.000 31.87356 436 HIS C CA 1
ATOM 2378 C C . HIS B 1 125 ? -3.63582 42.74244 39.70917 1.000 30.82614 436 HIS C C 1
ATOM 2379 O O . HIS B 1 125 ? -4.16602 42.23795 40.69913 1.000 32.18044 436 HIS C O 1
ATOM 2386 N N . ASN B 1 126 ? -3.79452 44.01775 39.35077 1.000 33.09920 437 ASN C N 1
ATOM 2387 C CA . ASN B 1 126 ? -4.76901 44.89813 39.99394 1.000 32.34126 437 ASN C CA 1
ATOM 2388 C C . ASN B 1 126 ? -4.45377 45.11865 41.47359 1.000 33.06198 437 ASN C C 1
ATOM 2389 O O . ASN B 1 126 ? -5.36454 45.32903 42.27608 1.000 32.34289 437 ASN C O 1
ATOM 2394 N N . GLY B 1 127 ? -3.17425 45.07094 41.84579 1.000 29.45722 438 GLY C N 1
ATOM 2395 C CA . GLY B 1 127 ? -2.78855 45.24808 43.23822 1.000 34.19413 438 GLY C CA 1
ATOM 2396 C C . GLY B 1 127 ? -2.99899 44.03308 44.11143 1.000 32.81266 438 GLY C C 1
ATOM 2397 O O . GLY B 1 127 ? -2.87406 44.13943 45.33204 1.000 31.43470 438 GLY C O 1
ATOM 2398 N N . GLU B 1 128 ? -3.30120 42.88078 43.52252 1.000 30.25031 439 GLU C N 1
ATOM 2399 C CA . GLU B 1 128 ? -3.54140 41.64441 44.24545 1.000 29.30296 439 GLU C CA 1
ATOM 2400 C C . GLU B 1 128 ? -2.57390 40.57775 43.76575 1.000 29.84964 439 GLU C C 1
ATOM 2401 O O . GLU B 1 128 ? -2.35995 40.40805 42.55569 1.000 28.88650 439 GLU C O 1
ATOM 2407 N N . ALA B 1 129 ? -1.99917 39.85243 44.71728 1.000 27.42887 440 ALA C N 1
ATOM 2408 C CA . ALA B 1 129 ? -1.05721 38.77828 44.43585 1.000 29.25546 440 ALA C CA 1
ATOM 2409 C C . ALA B 1 129 ? -1.63009 37.45732 44.90861 1.000 29.39745 440 ALA C C 1
ATOM 2410 O O . ALA B 1 129 ? -2.14583 37.36523 46.03192 1.000 29.70648 440 ALA C O 1
ATOM 2412 N N . GLN B 1 130 ? -1.52199 36.43912 44.05554 1.000 27.33674 441 GLN C N 1
ATOM 2413 C CA . GLN B 1 130 ? -1.81810 35.06103 44.41437 1.000 28.80693 441 GLN C CA 1
ATOM 2414 C C . GLN B 1 130 ? -0.50704 34.33912 44.70424 1.000 35.04994 441 GLN C C 1
ATOM 2415 O O . GLN B 1 130 ? 0.38877 34.30538 43.84888 1.000 30.00732 441 GLN C O 1
ATOM 2421 N N . ARG B 1 131 ? -0.38832 33.78526 45.91480 1.000 29.96886 442 ARG C N 1
ATOM 2422 C CA A ARG B 1 131 ? 0.77781 32.99791 46.28829 0.537 29.36407 442 ARG C CA 1
ATOM 2423 C CA B ARG B 1 131 ? 0.77788 32.99344 46.29072 0.463 29.39654 442 ARG C CA 1
ATOM 2424 C C . ARG B 1 131 ? 0.69979 31.61735 45.64700 1.000 37.98790 442 ARG C C 1
ATOM 2425 O O . ARG B 1 131 ? -0.34263 30.95062 45.70808 1.000 34.79667 442 ARG C O 1
ATOM 2440 N N . LEU B 1 132 ? 1.80132 31.18698 45.04609 1.000 28.35652 443 LEU C N 1
ATOM 2441 C CA . LEU B 1 132 ? 1.88852 29.89489 44.38838 1.000 31.74049 443 LEU C CA 1
ATOM 2442 C C . LEU B 1 132 ? 3.13294 29.17664 44.87450 1.000 30.37129 443 LEU C C 1
ATOM 2443 O O . LEU B 1 132 ? 4.05778 29.81364 45.39588 1.000 32.47085 443 LEU C O 1
ATOM 2448 N N . PRO B 1 133 ? 3.19252 27.85106 44.72071 1.000 36.48208 444 PRO C N 1
ATOM 2449 C CA . PRO B 1 133 ? 4.39074 27.12168 45.15405 1.000 43.99753 444 PRO C CA 1
ATOM 2450 C C . PRO B 1 133 ? 5.62673 27.67176 44.45869 1.000 40.41349 444 PRO C C 1
ATOM 2451 O O . PRO B 1 133 ? 5.58811 28.01860 43.27926 1.000 32.54065 444 PRO C O 1
ATOM 2455 N N . GLY B 1 134 ? 6.72458 27.77858 45.20442 1.000 40.34554 445 GLY C N 1
ATOM 2456 C CA . GLY B 1 134 ? 7.96289 28.21872 44.59536 1.000 39.49702 445 GLY C CA 1
ATOM 2457 C C . GLY B 1 134 ? 8.46576 27.22302 43.57010 1.000 45.11844 445 GLY C C 1
ATOM 2458 O O . GLY B 1 134 ? 8.10179 26.04894 43.56534 1.000 45.13690 445 GLY C O 1
ATOM 2459 N N . VAL B 1 135 ? 9.29147 27.70966 42.65680 1.000 43.42054 446 VAL C N 1
ATOM 2460 C CA . VAL B 1 135 ? 9.95333 26.85047 41.68690 1.000 43.07929 446 VAL C CA 1
ATOM 2461 C C . VAL B 1 135 ? 11.44836 27.10254 41.78086 1.000 50.36927 446 VAL C C 1
ATOM 2462 O O . VAL B 1 135 ? 11.88369 28.23365 42.02078 1.000 43.84018 446 VAL C O 1
ATOM 2466 N N . SER B 1 136 ? 12.23123 26.03466 41.63290 1.000 45.64931 447 SER C N 1
ATOM 2467 C CA . SER B 1 136 ? 13.67933 26.17149 41.59403 1.000 41.85180 447 SER C CA 1
ATOM 2468 C C . SER B 1 136 ? 14.17264 26.59974 40.22114 1.000 49.16980 447 SER C C 1
ATOM 2469 O O . SER B 1 136 ? 15.21845 27.25152 40.12692 1.000 49.91655 447 SER C O 1
ATOM 2472 N N . GLY B 1 137 ? 13.43618 26.24852 39.16241 1.000 41.28888 448 GLY C N 1
ATOM 2473 C CA . GLY B 1 137 ? 13.89828 26.51583 37.81391 1.000 45.28658 448 GLY C CA 1
ATOM 2474 C C . GLY B 1 137 ? 13.99792 28.00013 37.51268 1.000 41.40348 448 GLY C C 1
ATOM 2475 O O . GLY B 1 137 ? 13.27165 28.82796 38.05785 1.000 44.91669 448 GLY C O 1
ATOM 2476 N N . ARG B 1 138 ? 14.91720 28.33890 36.61172 1.000 44.12260 449 ARG C N 1
ATOM 2477 C CA . ARG B 1 138 ? 15.21943 29.72966 36.30943 1.000 38.67517 449 ARG C CA 1
ATOM 2478 C C . ARG B 1 138 ? 15.05377 30.05107 34.83111 1.000 41.65878 449 ARG C C 1
ATOM 2479 O O . ARG B 1 138 ? 15.43537 31.14412 34.40031 1.000 39.75930 449 ARG C O 1
ATOM 2487 N N . LEU B 1 139 ? 14.49954 29.12535 34.04821 1.000 35.48941 450 LEU C N 1
ATOM 2488 C CA . LEU B 1 139 ? 14.11610 29.36219 32.65895 1.000 47.61954 450 LEU C CA 1
ATOM 2489 C C . LEU B 1 139 ? 12.59801 29.39323 32.60218 1.000 41.30164 450 LEU C C 1
ATOM 2490 O O . LEU B 1 139 ? 11.94015 28.36955 32.80782 1.000 40.12699 450 LEU C O 1
ATOM 2495 N N . LEU B 1 140 ? 12.04342 30.56600 32.33918 1.000 37.53697 451 LEU C N 1
ATOM 2496 C CA . LEU B 1 140 ? 10.61173 30.77646 32.43049 1.000 37.45783 451 LEU C CA 1
ATOM 2497 C C . LEU B 1 140 ? 10.05516 31.08697 31.05346 1.000 41.01573 451 LEU C C 1
ATOM 2498 O O . LEU B 1 140 ? 10.72490 31.72844 30.23710 1.000 39.20257 451 LEU C O 1
ATOM 2503 N N . GLY B 1 141 ? 8.84271 30.62104 30.79531 1.000 37.76784 452 GLY C N 1
ATOM 2504 C CA . GLY B 1 141 ? 8.19161 30.82239 29.51185 1.000 36.88971 452 GLY C CA 1
ATOM 2505 C C . GLY B 1 141 ? 6.95579 31.68674 29.65963 1.000 39.50373 452 GLY C C 1
ATOM 2506 O O . GLY B 1 141 ? 6.21967 31.56156 30.63229 1.000 33.59109 452 GLY C O 1
ATOM 2507 N N . MET B 1 142 ? 6.72280 32.54955 28.67428 1.000 37.25096 453 MET C N 1
ATOM 2508 C CA . MET B 1 142 ? 5.51898 33.37218 28.63306 1.000 33.85789 453 MET C CA 1
ATOM 2509 C C . MET B 1 142 ? 4.78082 33.07087 27.34058 1.000 33.65456 453 MET C C 1
ATOM 2510 O O . MET B 1 142 ? 5.29401 33.33689 26.25150 1.000 31.31587 453 MET C O 1
ATOM 2515 N N . ASP B 1 143 ? 3.59191 32.48596 27.46539 1.000 33.13382 454 ASP C N 1
ATOM 2516 C CA . ASP B 1 143 ? 2.74614 32.15143 26.32836 1.000 32.28708 454 ASP C CA 1
ATOM 2517 C C . ASP B 1 143 ? 1.56667 33.11241 26.32344 1.000 37.43985 454 ASP C C 1
ATOM 2518 O O . ASP B 1 143 ? 0.65604 32.99754 27.15953 1.000 36.05021 454 ASP C O 1
ATOM 2523 N N . LEU B 1 144 ? 1.58341 34.04983 25.37514 1.000 35.10363 455 LEU C N 1
ATOM 2524 C CA . LEU B 1 144 ? 0.58145 35.10631 25.26181 1.000 35.86571 455 LEU C CA 1
ATOM 2525 C C . LEU B 1 144 ? -0.35648 34.77562 24.10984 1.000 45.34067 455 LEU C C 1
ATOM 2526 O O . LEU B 1 144 ? -0.04590 35.05610 22.94795 1.000 38.45477 455 LEU C O 1
ATOM 2531 N N . ASP B 1 145 ? -1.51426 34.19348 24.43216 1.000 36.64775 456 ASP C N 1
ATOM 2532 C CA . ASP B 1 145 ? -2.50021 33.78903 23.42816 1.000 37.88485 456 ASP C CA 1
ATOM 2533 C C . ASP B 1 145 ? -3.53615 34.90592 23.38461 1.000 39.67777 456 ASP C C 1
ATOM 2534 O O . ASP B 1 145 ? -4.46881 34.95071 24.18997 1.000 42.13698 456 ASP C O 1
ATOM 2539 N N . LEU B 1 146 ? -3.35765 35.83412 22.43853 1.000 41.47025 457 LEU C N 1
ATOM 2540 C CA . LEU B 1 146 ? -4.24892 36.98325 22.35758 1.000 39.60341 457 LEU C CA 1
ATOM 2541 C C . LEU B 1 146 ? -5.50633 36.69983 21.54773 1.000 50.96677 457 LEU C C 1
ATOM 2542 O O . LEU B 1 146 ? -6.42613 37.52501 21.55621 1.000 56.42428 457 LEU C O 1
ATOM 2547 N N . ALA B 1 147 ? -5.57070 35.55940 20.85411 1.000 48.40749 458 ALA C N 1
ATOM 2548 C CA . ALA B 1 147 ? -6.84212 35.11184 20.29594 1.000 48.14383 458 ALA C CA 1
ATOM 2549 C C . ALA B 1 147 ? -7.80483 34.69174 21.39879 1.000 55.46248 458 ALA C C 1
ATOM 2550 O O . ALA B 1 147 ? -9.00635 34.97819 21.32593 1.000 54.54551 458 ALA C O 1
ATOM 2552 N N . SER B 1 148 ? -7.28629 34.02520 22.43455 1.000 45.74806 459 SER C N 1
ATOM 2553 C CA . SER B 1 148 ? -8.08486 33.48226 23.52381 1.000 53.00557 459 SER C CA 1
ATOM 2554 C C . SER B 1 148 ? -8.21410 34.44878 24.69207 1.000 51.52914 459 SER C C 1
ATOM 2555 O O . SER B 1 148 ? -9.18897 34.36817 25.45417 1.000 50.89133 459 SER C O 1
ATOM 2558 N N . GLY B 1 149 ? -7.25158 35.35195 24.85038 1.000 42.64190 460 GLY C N 1
ATOM 2559 C CA . GLY B 1 149 ? -7.22536 36.24135 25.99569 1.000 52.79877 460 GLY C CA 1
ATOM 2560 C C . GLY B 1 149 ? -6.58828 35.64510 27.23359 1.000 50.41519 460 GLY C C 1
ATOM 2561 O O . GLY B 1 149 ? -7.11199 35.82824 28.34765 1.000 42.40750 460 GLY C O 1
ATOM 2562 N N . CYS B 1 150 ? -5.47670 34.91933 27.07608 1.000 43.24820 461 CYS C N 1
ATOM 2563 C CA A CYS B 1 150 ? -4.81187 34.23018 28.17899 0.628 43.29513 461 CYS C CA 1
ATOM 2564 C CA B CYS B 1 150 ? -4.81752 34.32085 28.22447 0.372 43.26083 461 CYS C CA 1
ATOM 2565 C C . CYS B 1 150 ? -3.30329 34.42268 28.09343 1.000 43.75467 461 CYS C C 1
ATOM 2566 O O . CYS B 1 150 ? -2.73541 34.41829 26.99457 1.000 37.71573 461 CYS C O 1
ATOM 2571 N N . LEU B 1 151 ? -2.65938 34.54426 29.25145 1.000 33.26940 462 LEU C N 1
ATOM 2572 C CA . LEU B 1 151 ? -1.21325 34.58166 29.39058 1.000 31.90802 462 LEU C CA 1
ATOM 2573 C C . LEU B 1 151 ? -0.83624 33.49989 30.38294 1.000 36.58534 462 LEU C C 1
ATOM 2574 O O . LEU B 1 151 ? -1.25947 33.55613 31.54153 1.000 36.64859 462 LEU C O 1
ATOM 2579 N N . THR B 1 152 ? -0.05807 32.51964 29.93498 1.000 36.69775 463 THR C N 1
ATOM 2580 C CA . THR B 1 152 ? 0.35555 31.39023 30.76050 1.000 33.34483 463 THR C CA 1
ATOM 2581 C C . THR B 1 152 ? 1.85932 31.45815 31.00232 1.000 38.67290 463 THR C C 1
ATOM 2582 O O . THR B 1 152 ? 2.63950 31.62031 30.05377 1.000 35.86532 463 THR C O 1
ATOM 2586 N N . PHE B 1 153 ? 2.25756 31.34901 32.27377 1.000 36.11468 464 PHE C N 1
ATOM 2587 C CA . PHE B 1 153 ? 3.65722 31.27836 32.65852 1.000 29.55586 464 PHE C CA 1
ATOM 2588 C C . PHE B 1 153 ? 4.06985 29.81884 32.81594 1.000 34.11690 464 PHE C C 1
ATOM 2589 O O . PHE B 1 153 ? 3.33310 29.00759 33.38780 1.000 35.25930 464 PHE C O 1
ATOM 2597 N N . TYR B 1 154 ? 5.25481 29.49638 32.31170 1.000 34.35702 465 TYR C N 1
ATOM 2598 C CA . TYR B 1 154 ? 5.84762 28.17104 32.40772 1.000 36.67929 465 TYR C CA 1
ATOM 2599 C C . TYR B 1 154 ? 7.20785 28.24626 33.08614 1.000 38.52499 465 TYR C C 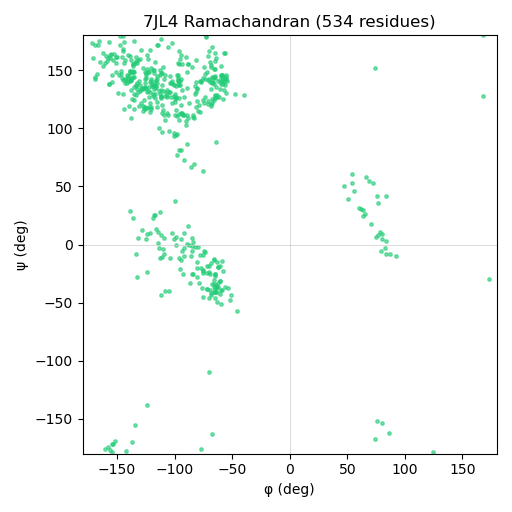1
ATOM 2600 O O . TYR B 1 154 ? 7.93127 29.24172 32.97091 1.000 38.01451 465 TYR C O 1
ATOM 2609 N N . SER B 1 155 ? 7.53818 27.17995 33.80232 1.000 37.88695 466 SER C N 1
ATOM 2610 C CA . SER B 1 155 ? 8.91538 26.80988 34.07822 1.000 41.88812 466 SER C CA 1
ATOM 2611 C C . SER B 1 155 ? 9.29150 25.68409 33.12393 1.000 48.96930 466 SER C C 1
ATOM 2612 O O . SER B 1 155 ? 8.48924 24.77885 32.87930 1.000 46.94360 466 SER C O 1
ATOM 2615 N N . LEU B 1 156 ? 10.50412 25.74437 32.57775 1.000 46.51907 467 LEU C N 1
ATOM 2616 C CA . LEU B 1 156 ? 10.94043 24.77336 31.58229 1.000 50.28256 467 LEU C CA 1
ATOM 2617 C C . LEU B 1 156 ? 12.06734 23.87364 32.07470 1.000 57.11733 467 LEU C C 1
ATOM 2618 O O . LEU B 1 156 ? 12.48331 22.96700 31.34413 1.000 58.17929 467 LEU C O 1
ATOM 2623 N N . GLU B 1 157 ? 12.56398 24.09542 33.29378 1.000 58.44305 468 GLU C N 1
ATOM 2624 C CA . GLU B 1 157 ? 13.57398 23.25578 33.92073 1.000 65.55532 468 GLU C CA 1
ATOM 2625 C C . GLU B 1 157 ? 13.12479 22.97598 35.35144 1.000 61.65684 468 GLU C C 1
ATOM 2626 O O . GLU B 1 157 ? 12.78626 23.92017 36.08540 1.000 59.15017 468 GLU C O 1
ATOM 2632 N N . PRO B 1 158 ? 13.09418 21.70482 35.79037 1.000 69.37945 469 PRO C N 1
ATOM 2633 C CA . PRO B 1 158 ? 13.53449 20.63021 34.90870 1.000 72.20595 469 PRO C CA 1
ATOM 2634 C C . PRO B 1 158 ? 12.68222 20.15884 33.79106 1.000 75.42640 469 PRO C C 1
ATOM 2635 O O . PRO B 1 158 ? 13.18174 19.43876 33.00497 1.000 71.06848 469 PRO C O 1
ATOM 2639 N N . GLN B 1 159 ? 11.44776 20.51142 33.60158 1.000 75.78280 470 GLN C N 1
ATOM 2640 C CA . GLN B 1 159 ? 10.75768 19.71451 32.61980 1.000 67.56704 470 GLN C CA 1
ATOM 2641 C C . GLN B 1 159 ? 9.56929 20.63578 32.40093 1.000 66.53918 470 GLN C C 1
ATOM 2642 O O . GLN B 1 159 ? 9.39439 21.56849 33.17927 1.000 56.51880 470 GLN C O 1
ATOM 2648 N N . THR B 1 160 ? 8.88979 20.55670 31.26703 1.000 63.27909 471 THR C N 1
ATOM 2649 C CA . THR B 1 160 ? 7.93969 21.63913 31.00157 1.000 55.82067 471 THR C CA 1
ATOM 2650 C C . THR B 1 160 ? 6.78518 21.66825 32.01791 1.000 55.25889 471 THR C C 1
ATOM 2651 O O . THR B 1 160 ? 6.08662 20.66512 32.19761 1.000 64.57119 471 THR C O 1
ATOM 2655 N N . GLN B 1 161 ? 6.53450 22.85338 32.62905 1.000 49.44467 472 GLN C N 1
ATOM 2656 C CA . GLN B 1 161 ? 5.50558 22.97107 33.67140 1.000 45.98848 472 GLN C CA 1
ATOM 2657 C C . GLN B 1 161 ? 4.74187 24.29932 33.65411 1.000 40.51577 472 GLN C C 1
ATOM 2658 O O . GLN B 1 161 ? 5.34170 25.35967 33.88361 1.000 39.86586 472 GLN C O 1
ATOM 2664 N N . PRO B 1 162 ? 3.42767 24.28949 33.40050 1.000 45.51645 473 PRO C N 1
ATOM 2665 C CA . PRO B 1 162 ? 2.64153 25.52908 33.51468 1.000 41.57078 473 PRO C CA 1
ATOM 2666 C C . PRO B 1 162 ? 2.50034 25.96234 34.96674 1.000 43.97950 473 PRO C C 1
ATOM 2667 O O . PRO B 1 162 ? 2.35724 25.12984 35.86743 1.000 40.62025 473 PRO C O 1
ATOM 2671 N N . LEU B 1 163 ? 2.54589 27.27908 35.18954 1.000 34.42961 474 LEU C N 1
ATOM 2672 C CA . LEU B 1 163 ? 2.55891 27.85174 36.53592 1.000 34.73941 474 LEU C CA 1
ATOM 2673 C C . LEU B 1 163 ? 1.29193 28.61099 36.88637 1.000 43.26233 474 LEU C C 1
ATOM 2674 O O . LEU B 1 163 ? 0.78538 28.48577 38.00589 1.000 33.64168 474 LEU C O 1
ATOM 2679 N N . TYR B 1 164 ? 0.77956 29.41482 35.96019 1.000 36.85395 475 TYR C N 1
ATOM 2680 C CA . TYR B 1 164 ? -0.36045 30.28365 36.22130 1.000 36.97800 475 TYR C CA 1
ATOM 2681 C C . TYR B 1 164 ? -0.87328 30.80772 34.89075 1.000 39.50002 475 TYR C C 1
ATOM 2682 O O . TYR B 1 164 ? -0.08636 31.03905 33.97202 1.000 35.69402 475 TYR C O 1
ATOM 2691 N N . THR B 1 165 ? -2.18815 31.01169 34.80425 1.000 37.88252 476 THR C N 1
ATOM 2692 C CA . THR B 1 165 ? -2.80955 31.59925 33.62208 1.000 36.78426 476 THR C CA 1
ATOM 2693 C C . THR B 1 165 ? -3.65905 32.79591 34.02390 1.000 34.84372 476 THR C C 1
ATOM 2694 O O . THR B 1 165 ? -4.63045 32.65486 34.77325 1.000 33.78801 476 THR C O 1
ATOM 2698 N N . PHE B 1 166 ? -3.28255 33.97396 33.53501 1.000 31.01349 477 PHE C N 1
ATOM 2699 C CA . PHE B 1 166 ? -4.15459 35.13682 33.58711 1.000 30.74290 477 PHE C CA 1
ATOM 2700 C C . PHE B 1 166 ? -5.13229 35.07903 32.43038 1.000 39.84254 477 PHE C C 1
ATOM 2701 O O . PHE B 1 166 ? -4.74037 34.77559 31.30097 1.000 36.97906 477 PHE C O 1
ATOM 2709 N N . HIS B 1 167 ? -6.40300 35.38134 32.70293 1.000 37.26018 478 HIS C N 1
ATOM 2710 C CA . HIS B 1 167 ? -7.40964 35.54926 31.65721 1.000 41.81375 478 HIS C CA 1
ATOM 2711 C C . HIS B 1 167 ? -7.81555 37.01532 31.60924 1.000 43.64345 478 HIS C C 1
ATOM 2712 O O . HIS B 1 167 ? -8.06464 37.63088 32.65166 1.000 39.31856 478 HIS C O 1
ATOM 2719 N N . ALA B 1 168 ? -7.86320 37.58371 30.41482 1.000 40.48540 479 ALA C N 1
ATOM 2720 C CA . ALA B 1 168 ? -8.27246 38.97535 30.30960 1.000 39.36537 479 ALA C CA 1
ATOM 2721 C C . ALA B 1 168 ? -8.74406 39.25417 28.89961 1.000 47.16161 479 ALA C C 1
ATOM 2722 O O . ALA B 1 168 ? -8.36386 38.57399 27.94335 1.000 46.07642 479 ALA C O 1
ATOM 2724 N N . LEU B 1 169 ? -9.54550 40.30321 28.78623 1.000 42.49673 480 LEU C N 1
ATOM 2725 C CA . LEU B 1 169 ? -10.03869 40.76702 27.50063 1.000 50.39647 480 LEU C CA 1
ATOM 2726 C C . LEU B 1 169 ? -9.11282 41.91352 27.10425 1.000 49.00312 480 LEU C C 1
ATOM 2727 O O . LEU B 1 169 ? -9.42843 43.09018 27.26067 1.000 50.26058 480 LEU C O 1
ATOM 2732 N N . PHE B 1 170 ? -7.92187 41.54363 26.63169 1.000 50.43622 481 PHE C N 1
ATOM 2733 C CA . PHE B 1 170 ? -6.86686 42.52113 26.37811 1.000 48.55168 481 PHE C CA 1
ATOM 2734 C C . PHE B 1 170 ? -7.29340 43.49762 25.28964 1.000 46.55973 481 PHE C C 1
ATOM 2735 O O . PHE B 1 170 ? -7.70917 43.09328 24.19926 1.000 45.82247 481 PHE C O 1
ATOM 2743 N N . ASN B 1 171 ? -7.19533 44.79339 25.58891 1.000 46.32738 482 ASN C N 1
ATOM 2744 C CA . ASN B 1 171 ? -7.78131 45.80390 24.71845 1.000 51.56046 482 ASN C CA 1
ATOM 2745 C C . ASN B 1 171 ? -6.80839 46.90550 24.32361 1.000 47.35092 482 ASN C C 1
ATOM 2746 O O . ASN B 1 171 ? -7.25401 47.94001 23.81947 1.000 58.67614 482 ASN C O 1
ATOM 2751 N N . GLN B 1 172 ? -5.51399 46.73560 24.57535 1.000 41.60174 483 GLN C N 1
ATOM 2752 C CA . GLN B 1 172 ? -4.46803 47.54117 23.95150 1.000 43.70910 483 GLN C CA 1
ATOM 2753 C C . GLN B 1 172 ? -3.25847 46.65082 23.72350 1.000 40.57604 483 GLN C C 1
ATOM 2754 O O . GLN B 1 172 ? -3.20436 45.52299 24.22903 1.000 41.18596 483 GLN C O 1
ATOM 2760 N N . PRO B 1 173 ? -2.27030 47.11730 22.94637 1.000 37.72932 484 PRO C N 1
ATOM 2761 C CA . PRO B 1 173 ? -1.03640 46.33419 22.80076 1.000 35.60163 484 PRO C CA 1
ATOM 2762 C C . PRO B 1 173 ? -0.37276 46.11098 24.14672 1.000 39.50975 484 PRO C C 1
ATOM 2763 O O . PRO B 1 173 ? -0.39226 46.98448 25.01514 1.000 37.94505 484 PRO C O 1
ATOM 2767 N N . LEU B 1 174 ? 0.23613 44.93479 24.30352 1.000 34.79109 485 LEU C N 1
ATOM 2768 C CA . LEU B 1 174 ? 0.94539 44.54591 25.51930 1.000 32.86968 485 LEU C CA 1
ATOM 2769 C C . LEU B 1 174 ? 2.43867 44.58224 25.23547 1.000 40.65003 485 LEU C C 1
ATOM 2770 O O . LEU B 1 174 ? 2.88721 44.09711 24.18383 1.000 34.58110 485 LEU C O 1
ATOM 2775 N N . THR B 1 175 ? 3.18611 45.19980 26.13438 1.000 30.34062 486 THR C N 1
ATOM 2776 C CA . THR B 1 175 ? 4.63652 45.27250 26.11081 1.000 29.17386 486 THR C CA 1
ATOM 2777 C C . THR B 1 175 ? 5.21499 44.46510 27.25741 1.000 29.89275 486 THR C C 1
ATOM 2778 O O . THR B 1 175 ? 4.79992 44.66163 28.41132 1.000 30.15087 486 THR C O 1
ATOM 2782 N N . PRO B 1 176 ? 6.13862 43.54122 26.99482 1.000 29.38470 487 PRO C N 1
ATOM 2783 C CA . PRO B 1 176 ? 6.80062 42.84236 28.10599 1.000 29.24048 487 PRO C CA 1
ATOM 2784 C C . PRO B 1 176 ? 7.54291 43.83428 28.99425 1.000 29.38485 487 PRO C C 1
ATOM 2785 O O . PRO B 1 176 ? 8.26115 44.71097 28.51204 1.000 26.25262 487 PRO C O 1
ATOM 2789 N N . VAL B 1 177 ? 7.36342 43.69685 30.31130 1.000 29.13336 488 VAL C N 1
ATOM 2790 C CA . VAL B 1 177 ? 8.05128 44.55592 31.27034 1.000 25.14016 488 VAL C CA 1
ATOM 2791 C C . VAL B 1 177 ? 8.60896 43.67225 32.37929 1.000 29.28382 488 VAL C C 1
ATOM 2792 O O . VAL B 1 177 ? 8.10990 42.57547 32.63919 1.000 24.18171 488 VAL C O 1
ATOM 2796 N N . PHE B 1 178 ? 9.64640 44.17342 33.05243 1.000 23.65422 489 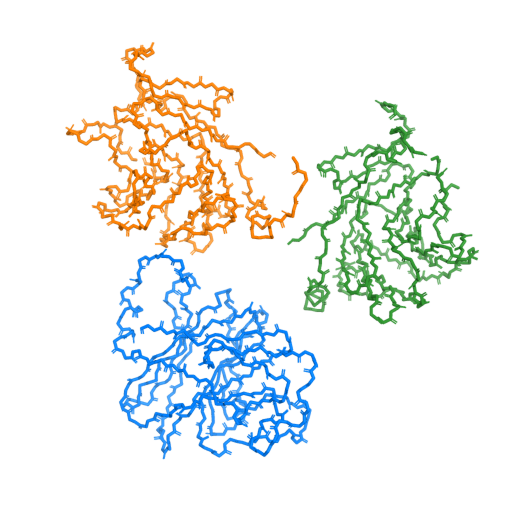PHE C N 1
ATOM 2797 C CA . PHE B 1 178 ? 10.41454 43.32142 33.95697 1.000 28.22331 489 PHE C CA 1
ATOM 2798 C C . PHE B 1 178 ? 10.87815 44.14783 35.14149 1.000 31.47702 489 PHE C C 1
ATOM 2799 O O . PHE B 1 178 ? 11.20642 45.31837 34.97752 1.000 34.13045 489 PHE C O 1
ATOM 2807 N N . TRP B 1 179 ? 10.89224 43.54031 36.33055 1.000 27.15544 490 TRP C N 1
ATOM 2808 C CA . TRP B 1 179 ? 11.45574 44.13813 37.53436 1.000 28.46802 490 TRP C CA 1
ATOM 2809 C C . TRP B 1 179 ? 12.55319 43.22868 38.07321 1.000 26.10693 490 TRP C C 1
ATOM 2810 O O . TRP B 1 179 ? 12.43243 41.99803 38.02348 1.000 27.62193 490 TRP C O 1
ATOM 2821 N N . LEU B 1 180 ? 13.63747 43.83576 38.54264 1.000 24.76155 491 LEU C N 1
ATOM 2822 C CA . LEU B 1 180 ? 14.80652 43.09602 39.01370 1.000 29.77135 491 LEU C CA 1
ATOM 2823 C C . LEU B 1 180 ? 15.30231 43.68917 40.31433 1.000 30.70090 491 LEU C C 1
ATOM 2824 O O . LEU B 1 180 ? 15.54682 44.90212 40.40228 1.000 30.19272 491 LEU C O 1
ATOM 2829 N N . LEU B 1 181 ? 15.49887 42.82620 41.30584 1.000 31.27687 492 LEU C N 1
ATOM 2830 C CA . LEU B 1 181 ? 16.21428 43.23854 42.49438 1.000 27.67541 492 LEU C CA 1
ATOM 2831 C C . LEU B 1 181 ? 17.67975 43.48465 42.13622 1.000 34.51766 492 LEU C C 1
ATOM 2832 O O . LEU B 1 181 ? 18.20633 42.92136 41.17341 1.000 32.83451 492 LEU C O 1
ATOM 2837 N N . GLU B 1 182 ? 18.34659 44.33688 42.91291 1.000 39.28487 493 GLU C N 1
ATOM 2838 C CA . GLU B 1 182 ? 19.74173 44.65296 42.62561 1.000 37.94806 493 GLU C CA 1
ATOM 2839 C C . GLU B 1 182 ? 20.59201 43.38870 42.53520 1.000 39.18067 493 GLU C C 1
ATOM 2840 O O . GLU B 1 182 ? 20.42886 42.45647 43.32672 1.000 38.01294 493 GLU C O 1
ATOM 2846 N N . GLY B 1 183 ? 21.52599 43.36822 41.57674 1.000 34.83997 494 GLY C N 1
ATOM 2847 C CA . GLY B 1 183 ? 22.40684 42.22699 41.38596 1.000 37.08195 494 GLY C CA 1
ATOM 2848 C C . GLY B 1 183 ? 21.86034 41.13066 40.47730 1.000 36.44455 494 GLY C C 1
ATOM 2849 O O . GLY B 1 183 ? 22.59994 40.19861 40.13408 1.000 37.97404 494 GLY C O 1
ATOM 2850 N N . ARG B 1 184 ? 20.60407 41.21129 40.06996 1.000 31.50963 495 ARG C N 1
ATOM 2851 C CA . ARG B 1 184 ? 20.00701 40.17934 39.23575 1.000 31.28648 495 ARG C CA 1
ATOM 2852 C C . ARG B 1 184 ? 20.24643 40.47023 37.76324 1.000 36.47839 495 ARG C C 1
ATOM 2853 O O . ARG B 1 184 ? 20.43499 41.62175 37.36429 1.000 31.68213 495 ARG C O 1
ATOM 2861 N N . THR B 1 185 ? 20.22247 39.40082 36.95701 1.000 33.24820 496 THR C N 1
ATOM 2862 C CA . THR B 1 185 ? 20.31466 39.46584 35.50226 1.000 28.16579 496 THR C CA 1
ATOM 2863 C C . THR B 1 185 ? 19.12847 38.72700 34.90233 1.000 26.95254 496 THR C C 1
ATOM 2864 O O . THR B 1 185 ? 18.72988 37.67596 35.40671 1.000 30.89310 496 THR C O 1
ATOM 2868 N N . LEU B 1 186 ? 18.55274 39.28602 33.84189 1.000 25.77238 497 LEU C N 1
ATOM 2869 C CA . LEU B 1 186 ? 17.59276 38.58745 33.00415 1.000 26.32427 497 LEU C CA 1
ATOM 2870 C C . LEU B 1 186 ? 18.14261 38.53099 31.58577 1.000 31.99350 497 LEU C C 1
ATOM 2871 O O . LEU B 1 186 ? 18.66767 39.52693 31.08365 1.000 27.41618 497 LEU C O 1
ATOM 2876 N N . THR B 1 187 ? 18.01896 37.37421 30.93930 1.000 31.32342 498 THR C N 1
ATOM 2877 C CA . THR B 1 187 ? 18.40827 37.22024 29.54372 1.000 29.52262 498 THR C CA 1
ATOM 2878 C C . THR B 1 187 ? 17.18900 36.82221 28.73210 1.000 29.66912 498 THR C C 1
ATOM 2879 O O . THR B 1 187 ? 16.49845 35.86234 29.08394 1.000 34.03769 498 THR C O 1
ATOM 2883 N N . LEU B 1 188 ? 16.92268 37.56036 27.65926 1.000 29.23385 499 LEU C N 1
ATOM 2884 C CA . LEU B 1 188 ? 15.85664 37.20272 26.73342 1.000 29.53004 499 LEU C CA 1
ATOM 2885 C C . LEU B 1 188 ? 16.36627 36.12874 25.77509 1.000 32.69501 499 LEU C C 1
ATOM 2886 O O . LEU B 1 188 ? 17.30677 36.36648 25.01214 1.000 34.95870 499 LEU C O 1
ATOM 2891 N N . CYS B 1 189 ? 15.74106 34.95540 25.80468 1.000 32.26601 500 CYS C N 1
ATOM 2892 C CA . CYS B 1 189 ? 16.19569 33.82822 25.00214 1.000 34.72438 500 CYS C CA 1
ATOM 2893 C C . CYS B 1 189 ? 15.68737 33.97453 23.57334 1.000 40.64276 500 CYS C C 1
ATOM 2894 O O . CYS B 1 189 ? 14.50429 34.26963 23.35717 1.000 34.97984 500 CYS C O 1
ATOM 2897 N N . HIS B 1 190 ? 16.57353 33.75675 22.60335 1.000 39.67395 501 HIS C N 1
ATOM 2898 C CA . HIS B 1 190 ? 16.21193 33.78432 21.19236 1.000 38.59496 501 HIS C CA 1
ATOM 2899 C C . HIS B 1 190 ? 16.25516 32.37569 20.61093 1.000 44.89929 501 HIS C C 1
ATOM 2900 O O . HIS B 1 190 ? 17.12842 31.57677 20.96128 1.000 55.22329 501 HIS C O 1
ATOM 2907 N N . GLN B 1 191 ? 15.30826 32.07268 19.72367 1.000 56.05956 502 GLN C N 1
ATOM 2908 C CA . GLN B 1 191 ? 15.32495 30.80324 18.98852 1.000 49.77890 502 GLN C CA 1
ATOM 2909 C C . GLN B 1 191 ? 15.45213 31.04793 17.49481 1.000 60.00144 502 GLN C C 1
ATOM 2910 O O . GLN B 1 191 ? 15.30963 30.11816 16.69808 1.000 65.44533 502 GLN C O 1
ATOM 2916 N N . VAL C 1 4 ? 19.49524 50.80178 9.25941 1.000 66.48948 315 VAL B N 1
ATOM 2917 C CA . VAL C 1 4 ? 18.03491 50.83500 9.23060 1.000 58.52376 315 VAL B CA 1
ATOM 2918 C C . VAL C 1 4 ? 17.42384 49.56234 9.79232 1.000 50.45612 315 VAL B C 1
ATOM 2919 O O . VAL C 1 4 ? 17.73030 48.45817 9.32991 1.000 48.06244 315 VAL B O 1
ATOM 2923 N N . PRO C 1 5 ? 16.54703 49.72777 10.78226 1.000 48.46686 316 PRO B N 1
ATOM 2924 C CA . PRO C 1 5 ? 15.82939 48.57492 11.33329 1.000 44.57041 316 PRO B CA 1
ATOM 2925 C C . PRO C 1 5 ? 15.05000 47.86296 10.23649 1.000 44.65776 316 PRO B C 1
ATOM 2926 O O . PRO C 1 5 ? 14.52455 48.48665 9.31153 1.000 46.59646 316 PRO B O 1
ATOM 2930 N N . SER C 1 6 ? 15.00771 46.54029 10.32691 1.000 42.82114 317 SER B N 1
ATOM 2931 C CA . SER C 1 6 ? 14.36391 45.74758 9.29457 1.000 44.36401 317 SER B CA 1
ATOM 2932 C C . SER C 1 6 ? 13.94037 44.41047 9.87981 1.000 41.89794 317 SER B C 1
ATOM 2933 O O . SER C 1 6 ? 14.43943 43.98854 10.92438 1.000 40.43650 317 SER B O 1
ATOM 2936 N N . THR C 1 7 ? 13.00440 43.75645 9.18799 1.000 42.94240 318 THR B N 1
ATOM 2937 C CA . THR C 1 7 ? 12.64975 42.37552 9.48923 1.000 43.47149 318 THR B CA 1
ATOM 2938 C C . THR C 1 7 ? 13.90834 41.52088 9.62572 1.000 47.67232 318 THR B C 1
ATOM 2939 O O . THR C 1 7 ? 14.78788 41.54705 8.76113 1.000 38.52370 318 THR B O 1
ATOM 2943 N N . VAL C 1 8 ? 13.99372 40.76691 10.72040 1.000 38.68131 319 VAL B N 1
ATOM 2944 C CA . VAL C 1 8 ? 15.09429 39.82704 10.91719 1.000 41.34399 319 VAL B CA 1
ATOM 2945 C C . VAL C 1 8 ? 14.78510 38.55408 10.13478 1.000 43.43381 319 VAL B C 1
ATOM 2946 O O . VAL C 1 8 ? 13.72736 37.94194 10.31764 1.000 41.91718 319 VAL B O 1
ATOM 2950 N N . CYS C 1 9 ? 15.68608 38.16606 9.24254 1.000 41.58945 320 CYS B N 1
ATOM 2951 C CA . CYS C 1 9 ? 15.48356 36.92648 8.49434 1.000 36.80981 320 CYS B CA 1
ATOM 2952 C C . CYS C 1 9 ? 15.66198 35.72455 9.40603 1.000 36.43685 320 CYS B C 1
ATOM 2953 O O . CYS C 1 9 ? 16.75170 35.54486 9.96927 1.000 36.49355 320 CYS B O 1
ATOM 2956 N N . PRO C 1 10 ? 14.65429 34.86520 9.55759 1.000 45.10193 321 PRO B N 1
ATOM 2957 C CA . PRO C 1 10 ? 14.79532 33.74287 10.50111 1.000 45.33548 321 PRO B CA 1
ATOM 2958 C C . PRO C 1 10 ? 15.85119 32.74084 10.07176 1.000 43.38379 321 PRO B C 1
ATOM 2959 O O . PRO C 1 10 ? 16.52239 32.16627 10.93710 1.000 42.81753 321 PRO B O 1
ATOM 2963 N N . LEU C 1 11 ? 16.01906 32.51332 8.76189 1.000 40.09660 322 LEU B N 1
ATOM 2964 C CA . LEU C 1 11 ? 17.06882 31.60961 8.29707 1.000 35.20414 322 LEU B CA 1
ATOM 2965 C C . LEU C 1 11 ? 18.45439 32.16331 8.62205 1.000 36.42766 322 LEU B C 1
ATOM 2966 O O . LEU C 1 11 ? 19.31579 31.44465 9.14782 1.000 37.38551 322 LEU B O 1
ATOM 2971 N N . ARG C 1 12 ? 18.68155 33.44894 8.34742 1.000 31.10887 323 ARG B N 1
ATOM 2972 C CA . ARG C 1 12 ? 19.97703 34.04434 8.66798 1.000 35.11957 323 ARG B CA 1
ATOM 2973 C C . ARG C 1 12 ? 20.24341 34.02871 10.17629 1.000 37.76997 323 ARG B C 1
ATOM 2974 O O . ARG C 1 12 ? 21.39198 33.82100 10.61093 1.000 29.83616 323 ARG B O 1
ATOM 2982 N N . ARG C 1 13 ? 19.19596 34.22729 10.99246 1.000 34.44599 324 ARG B N 1
ATOM 2983 C CA . ARG C 1 13 ? 19.39161 34.29964 12.44368 1.000 34.50137 324 ARG B CA 1
ATOM 2984 C C . ARG C 1 13 ? 19.79282 32.94343 12.99305 1.000 37.21366 324 ARG B C 1
ATOM 2985 O O . ARG C 1 13 ? 20.74342 32.82696 13.76154 1.000 34.34274 324 ARG B O 1
ATOM 2987 N N . LYS C 1 14 ? 19.11910 31.89743 12.51028 1.000 34.59699 325 LYS B N 1
ATOM 2988 C CA . LYS C 1 14 ? 19.56384 30.52001 12.65988 1.000 35.92102 325 LYS B CA 1
ATOM 2989 C C . LYS C 1 14 ? 21.03050 30.38595 12.34368 1.000 34.38135 325 LYS B C 1
ATOM 2990 O O . LYS C 1 14 ? 21.80686 29.81452 13.10147 1.000 41.86397 325 LYS B O 1
ATOM 2996 N N . LEU C 1 15 ? 21.43673 30.80441 11.10376 1.000 31.53700 326 LEU B N 1
ATOM 2997 C CA . LEU C 1 15 ? 22.81581 30.61252 10.69200 1.000 30.59899 326 LEU B CA 1
ATOM 2998 C C . LEU C 1 15 ? 23.77754 31.30147 11.63939 1.000 33.41153 326 LEU B C 1
ATOM 2999 O O . LEU C 1 15 ? 24.86176 30.76691 11.94248 1.000 35.69002 326 LEU B O 1
ATOM 3004 N N . TRP C 1 16 ? 23.40474 32.48997 12.10173 1.000 32.90472 327 TRP B N 1
ATOM 3005 C CA A TRP C 1 16 ? 24.20272 33.29083 13.02695 0.464 37.65615 327 TRP B CA 1
ATOM 3006 C CA B TRP C 1 16 ? 24.26283 33.25713 13.00125 0.536 37.68557 327 TRP B CA 1
ATOM 3007 C C . TRP C 1 16 ? 24.39886 32.61932 14.37327 1.000 40.55458 327 TRP B C 1
ATOM 3008 O O . TRP C 1 16 ? 25.21234 33.10569 15.18124 1.000 31.50129 327 TRP B O 1
ATOM 3029 N N . GLN C 1 17 ? 23.66601 31.54271 14.65019 1.000 32.48671 328 GLN B N 1
ATOM 3030 C CA . GLN C 1 17 ? 23.85683 30.93321 15.94637 1.000 37.67187 328 GLN B CA 1
ATOM 3031 C C . GLN C 1 17 ? 25.22691 30.29232 16.04073 1.000 40.93910 328 GLN B C 1
ATOM 3032 O O . GLN C 1 17 ? 25.69228 30.03676 17.15621 1.000 32.42848 328 GLN B O 1
ATOM 3038 N N . ASN C 1 18 ? 25.89697 30.09116 14.89155 1.000 30.61055 329 ASN B N 1
ATOM 3039 C CA . ASN C 1 18 ? 27.21971 29.48950 14.81830 1.000 34.07829 329 ASN B CA 1
ATOM 3040 C C . ASN C 1 18 ? 28.23683 30.44994 14.22707 1.000 32.58983 329 ASN B C 1
ATOM 3041 O O . ASN C 1 18 ? 29.27076 30.01045 13.70858 1.000 30.08959 329 ASN B O 1
ATOM 3046 N N . TYR C 1 19 ? 27.96602 31.74914 14.30937 1.000 32.76714 330 TYR B N 1
ATOM 3047 C CA . TYR C 1 19 ? 28.78871 32.73511 13.62958 1.000 35.84024 330 TYR B CA 1
ATOM 3048 C C . TYR C 1 19 ? 30.19643 32.76085 14.21728 1.000 36.27090 330 TYR B C 1
ATOM 3049 O O . TYR C 1 19 ? 30.38105 32.69019 15.43838 1.000 30.32812 330 TYR B O 1
ATOM 3058 N N . ARG C 1 20 ? 31.19078 32.86122 13.33396 1.000 27.58596 331 ARG B N 1
ATOM 3059 C CA . ARG C 1 20 ? 32.60035 32.86318 13.71993 1.000 35.49519 331 ARG B CA 1
ATOM 3060 C C . ARG C 1 20 ? 33.27777 34.11211 13.17411 1.000 37.49254 331 ARG B C 1
ATOM 3061 O O . ARG C 1 20 ? 33.09735 34.44795 12.00180 1.000 32.07183 331 ARG B O 1
ATOM 3069 N N . ASN C 1 21 ? 34.07411 34.78038 14.00858 1.000 34.05106 332 ASN B N 1
ATOM 3070 C CA . ASN C 1 21 ? 34.89347 35.91090 13.57163 1.000 36.38824 332 ASN B CA 1
ATOM 3071 C C . ASN C 1 21 ? 36.19118 35.39478 12.95351 1.000 34.48210 332 ASN B C 1
ATOM 3072 O O . ASN C 1 21 ? 37.07490 34.91769 13.66805 1.000 32.19493 332 ASN B O 1
ATOM 3077 N N . LEU C 1 22 ? 36.33037 35.50839 11.63408 1.000 27.79644 333 LEU B N 1
ATOM 3078 C CA . LEU C 1 22 ? 37.53651 35.03685 10.96344 1.000 27.70251 333 LEU B CA 1
ATOM 3079 C C . LEU C 1 22 ? 38.54920 36.16168 10.79726 1.000 29.88700 333 LEU B C 1
ATOM 3080 O O . LEU C 1 22 ? 38.19428 37.34123 10.75481 1.000 33.16864 333 LEU B O 1
ATOM 3085 N N . THR C 1 23 ? 39.82494 35.78204 10.69261 1.000 31.50459 334 THR B N 1
ATOM 3086 C CA . THR C 1 23 ? 40.89416 36.71143 10.33296 1.000 33.42749 334 THR B CA 1
ATOM 3087 C C . THR C 1 23 ? 41.80814 36.04794 9.31652 1.000 34.72062 334 THR B C 1
ATOM 3088 O O . THR C 1 23 ? 41.99004 34.82773 9.33996 1.000 28.89326 334 THR B O 1
ATOM 3092 N N . PHE C 1 24 ? 42.38874 36.85609 8.42589 1.000 34.05491 335 PHE B N 1
ATOM 3093 C CA . PHE C 1 24 ? 43.33558 36.31712 7.45925 1.000 31.43155 335 PHE B CA 1
ATOM 3094 C C . PHE C 1 24 ? 44.67059 35.97518 8.11441 1.000 36.65347 335 PHE B C 1
ATOM 3095 O O . PHE C 1 24 ? 45.12557 36.63752 9.04899 1.000 35.44729 335 PHE B O 1
ATOM 3103 N N . ASP C 1 25 ? 45.30314 34.93202 7.58868 1.000 34.82658 336 ASP B N 1
ATOM 3104 C CA . ASP C 1 25 ? 46.61636 34.49030 8.03392 1.000 36.64837 336 ASP B CA 1
ATOM 3105 C C . ASP C 1 25 ? 47.67822 35.24959 7.23880 1.000 44.87395 336 ASP B C 1
ATOM 3106 O O . ASP C 1 25 ? 47.83226 34.99183 6.03160 1.000 41.09571 336 ASP B O 1
ATOM 3111 N N . PRO C 1 26 ? 48.42337 36.18535 7.85160 1.000 40.81655 337 PRO B N 1
ATOM 3112 C CA . PRO C 1 26 ? 49.35876 37.00796 7.05533 1.000 43.22859 337 PRO B CA 1
ATOM 3113 C C . PRO C 1 26 ? 50.53988 36.22279 6.51652 1.000 49.70730 337 PRO B C 1
ATOM 3114 O O . PRO C 1 26 ? 51.11774 36.61973 5.49764 1.000 46.82273 337 PRO B O 1
ATOM 3118 N N . VAL C 1 27 ? 50.92182 35.12151 7.16658 1.000 45.69512 338 VAL B N 1
ATOM 3119 C CA . VAL C 1 27 ? 51.99563 34.29162 6.63160 1.000 42.57166 338 VAL B CA 1
ATOM 3120 C C . VAL C 1 27 ? 51.57833 33.69922 5.29333 1.000 51.45147 338 VAL B C 1
ATOM 3121 O O . VAL C 1 27 ? 52.39058 33.58535 4.36513 1.000 49.08916 338 VAL B O 1
ATOM 3125 N N . SER C 1 28 ? 50.29690 33.33670 5.16369 1.000 42.66815 339 SER B N 1
ATOM 3126 C CA . SER C 1 28 ? 49.83583 32.64900 3.96294 1.000 49.19827 339 SER B CA 1
ATOM 3127 C C . SER C 1 28 ? 49.70852 33.58784 2.77426 1.000 46.72346 339 SER B C 1
ATOM 3128 O O . SER C 1 28 ? 49.73887 33.13070 1.62540 1.000 47.69198 339 SER B O 1
ATOM 3131 N N . ALA C 1 29 ? 49.51800 34.88094 3.02761 1.000 43.43788 340 ALA B N 1
ATOM 3132 C CA . ALA C 1 29 ? 48.96811 35.76869 2.01520 1.000 44.35114 340 ALA B CA 1
ATOM 3133 C C . ALA C 1 29 ? 49.93443 35.94596 0.85382 1.000 48.10382 340 ALA B C 1
ATOM 3134 O O . ALA C 1 29 ? 51.14959 36.07928 1.04495 1.000 44.42416 340 ALA B O 1
ATOM 3136 N N . ASN C 1 30 ? 49.38110 35.94669 -0.36032 1.000 47.03715 341 ASN B N 1
ATOM 3137 C CA . ASN C 1 30 ? 50.17478 36.25038 -1.54769 1.000 47.18910 341 ASN B CA 1
ATOM 3138 C C . ASN C 1 30 ? 50.85435 37.60510 -1.38735 1.000 49.13810 341 ASN B C 1
ATOM 3139 O O . ASN C 1 30 ? 50.28207 38.54664 -0.82903 1.000 51.08081 341 ASN B O 1
ATOM 3144 N N . ARG C 1 31 ? 52.09292 37.69756 -1.88967 1.000 55.36048 342 ARG B N 1
ATOM 3145 C CA . ARG C 1 31 ? 52.92698 38.86387 -1.63025 1.000 54.07163 342 ARG B CA 1
ATOM 3146 C C . ARG C 1 31 ? 52.33467 40.14639 -2.19949 1.000 61.00600 342 ARG B C 1
ATOM 3147 O O . ARG C 1 31 ? 52.77888 41.23689 -1.82260 1.000 59.28493 342 ARG B O 1
ATOM 3149 N N . HIS C 1 32 ? 51.35221 40.04416 -3.09564 1.000 60.09379 343 HIS B N 1
ATOM 3150 C CA . HIS C 1 32 ? 50.66675 41.20193 -3.65832 1.000 55.21851 343 HIS B CA 1
ATOM 3151 C C . HIS C 1 32 ? 49.45339 41.64476 -2.84205 1.000 58.80796 343 HIS B C 1
ATOM 3152 O O . HIS C 1 32 ? 48.79667 42.61810 -3.22825 1.000 57.87888 343 HIS B O 1
ATOM 3159 N N . PHE C 1 33 ? 49.15078 40.97144 -1.72665 1.000 53.42896 344 PHE B N 1
ATOM 3160 C CA . PHE C 1 33 ? 47.93242 41.19628 -0.95401 1.000 49.54912 344 PHE B CA 1
ATOM 3161 C C . PHE C 1 33 ? 48.18661 42.12575 0.22276 1.000 53.67909 344 PHE B C 1
ATOM 3162 O O . PHE C 1 33 ? 49.17976 41.97972 0.94109 1.000 61.95760 344 PHE B O 1
ATOM 3170 N N . TYR C 1 34 ? 47.25442 43.04880 0.44556 1.000 50.64628 345 TYR B N 1
ATOM 3171 C CA . TYR C 1 34 ? 47.36905 44.06397 1.48580 1.000 62.11225 345 TYR B CA 1
ATOM 3172 C C . TYR C 1 34 ? 46.28450 43.84641 2.53095 1.000 51.26604 345 TYR B C 1
ATOM 3173 O O . TYR C 1 34 ? 45.09211 43.92555 2.21706 1.000 48.43301 345 TYR B O 1
ATOM 3182 N N . LEU C 1 35 ? 46.70377 43.58992 3.76899 1.000 56.65121 346 LEU B N 1
ATOM 3183 C CA . LEU C 1 35 ? 45.79058 43.31810 4.86945 1.000 50.01546 346 LEU B CA 1
ATOM 3184 C C . LEU C 1 35 ? 45.48556 44.58625 5.65184 1.000 58.25779 346 LEU B C 1
ATOM 3185 O O . LEU C 1 35 ? 46.36388 45.43467 5.86041 1.000 50.73932 346 LEU B O 1
ATOM 3190 N N . SER C 1 36 ? 44.23241 44.70215 6.09936 1.000 50.39116 347 SER B N 1
ATOM 3191 C CA . SER C 1 36 ? 43.82641 45.83583 6.91745 1.000 52.41936 347 SER B CA 1
ATOM 3192 C C . SER C 1 36 ? 42.64461 45.43248 7.78829 1.000 48.57347 347 SER B C 1
ATOM 3193 O O . SER C 1 36 ? 42.22505 44.27436 7.81906 1.000 48.68053 347 SER B O 1
ATOM 3196 N N . ARG C 1 37 ? 42.08069 46.43901 8.43700 1.000 52.34107 348 ARG B N 1
ATOM 3197 C CA . ARG C 1 37 ? 40.99331 46.39847 9.43755 1.000 54.12403 348 ARG B CA 1
ATOM 3198 C C . ARG C 1 37 ? 41.31948 45.28219 10.48931 1.000 44.71282 348 ARG B C 1
ATOM 3199 O O . ARG C 1 37 ? 40.48828 44.42073 10.79654 1.000 44.32126 348 ARG B O 1
ATOM 3207 N N . GLN C 1 38 ? 42.54065 45.29428 11.05320 1.000 45.99981 349 GLN B N 1
ATOM 3208 C CA . GLN C 1 38 ? 42.95712 44.24403 12.01471 1.000 44.05077 349 GLN B CA 1
ATOM 3209 C C . GLN C 1 38 ? 42.82134 42.83279 11.42676 1.000 46.06092 349 GLN B C 1
ATOM 3210 O O . GLN C 1 38 ? 42.28221 41.91716 12.05898 1.000 41.29267 349 GLN B O 1
ATOM 3216 N N . ASP C 1 39 ? 43.30151 42.68548 10.18702 1.000 40.75623 350 ASP B N 1
ATOM 3217 C CA . ASP C 1 39 ? 43.39824 41.42092 9.44943 1.000 41.51324 350 ASP B CA 1
ATOM 3218 C C . ASP C 1 39 ? 42.05143 40.85662 9.00730 1.000 39.38210 350 ASP B C 1
ATOM 3219 O O . ASP C 1 39 ? 41.96122 39.67645 8.63174 1.000 37.85869 350 ASP B O 1
ATOM 3224 N N . GLN C 1 40 ? 41.00191 41.67272 8.99017 1.000 43.34227 351 GLN B N 1
ATOM 3225 C CA . GLN C 1 40 ? 39.71553 41.23560 8.46157 1.000 37.56194 351 GLN B CA 1
ATOM 3226 C C . GLN C 1 40 ? 39.47193 41.70069 7.03347 1.000 36.84150 351 GLN B C 1
ATOM 3227 O O . GLN C 1 40 ? 38.41847 41.39159 6.46963 1.000 42.00597 351 GLN B O 1
ATOM 3233 N N . GLN C 1 41 ? 40.40753 42.43557 6.44204 1.000 39.76432 352 GLN B N 1
ATOM 3234 C CA . GLN C 1 41 ? 40.29082 42.90790 5.06630 1.000 47.41158 352 GLN B CA 1
ATOM 3235 C C . GLN C 1 41 ? 41.55772 42.61468 4.28424 1.000 46.38388 352 GLN B C 1
ATOM 3236 O O . GLN C 1 41 ? 42.66643 42.78433 4.79908 1.000 47.61013 352 GLN B O 1
ATOM 3242 N N . VAL C 1 42 ? 41.38710 42.22370 3.02349 1.000 40.04093 353 VAL B N 1
ATOM 3243 C CA . VAL C 1 42 ? 42.50624 41.96110 2.12836 1.000 48.80261 353 VAL B CA 1
ATOM 3244 C C . VAL C 1 42 ? 42.18521 42.54526 0.76145 1.000 45.23829 353 VAL B C 1
ATOM 3245 O O . VAL C 1 42 ? 41.03528 42.50540 0.31086 1.000 45.82179 353 VAL B O 1
ATOM 3249 N N . LYS C 1 43 ? 43.19847 43.11536 0.11818 1.000 45.41523 354 LYS B N 1
ATOM 3250 C CA . LYS C 1 43 ? 43.07516 43.62629 -1.23685 1.000 46.73421 354 LYS B CA 1
ATOM 3251 C C . LYS C 1 43 ? 44.25486 43.15230 -2.07253 1.000 59.53012 354 LYS B C 1
ATOM 3252 O O . LYS C 1 43 ? 45.39800 43.14825 -1.60349 1.000 50.41861 354 LYS B O 1
ATOM 3258 N N . HIS C 1 44 ? 43.96942 42.76002 -3.31516 1.000 53.10750 355 HIS B N 1
ATOM 3259 C CA . HIS C 1 44 ? 44.99391 42.34028 -4.26444 1.000 50.67711 355 HIS B CA 1
ATOM 3260 C C . HIS C 1 44 ? 45.41263 43.54695 -5.09806 1.000 62.80275 355 HIS B C 1
ATOM 3261 O O . HIS C 1 44 ? 44.62712 44.06458 -5.89977 1.000 58.19468 355 HIS B O 1
ATOM 3268 N N . LEU C 1 45 ? 46.65663 43.97694 -4.92272 1.000 60.68595 356 LEU B N 1
ATOM 3269 C CA . LEU C 1 45 ? 47.20143 45.15692 -5.57688 1.000 60.93234 356 LEU B CA 1
ATOM 3270 C C . LEU C 1 45 ? 48.28588 44.75082 -6.56511 1.000 71.08522 356 LEU B C 1
ATOM 3271 O O . LEU C 1 45 ? 48.97375 43.74558 -6.37155 1.000 73.47907 356 LEU B O 1
ATOM 3276 N N . ARG C 1 46 ? 48.43428 45.53991 -7.63535 1.000 81.74924 357 ARG B N 1
ATOM 3277 C CA . ARG C 1 46 ? 49.51294 45.28601 -8.58657 1.000 79.35454 357 ARG B CA 1
ATOM 3278 C C . ARG C 1 46 ? 50.87374 45.48447 -7.93198 1.000 81.55142 357 ARG B C 1
ATOM 3279 O O . ARG C 1 46 ? 51.80782 44.70616 -8.16567 1.000 79.83793 357 ARG B O 1
ATOM 3281 N N . GLN C 1 47 ? 51.00101 46.52115 -7.10689 1.000 86.07866 358 GLN B N 1
ATOM 3282 C CA . GLN C 1 47 ? 52.23963 46.77864 -6.38621 1.000 82.73310 358 GLN B CA 1
ATOM 3283 C C . GLN C 1 47 ? 52.49497 45.66302 -5.38215 1.000 87.73984 358 GLN B C 1
ATOM 3284 O O . GLN C 1 47 ? 51.64622 45.37968 -4.53053 1.000 92.87890 358 GLN B O 1
ATOM 3286 N N . SER C 1 48 ? 53.66060 45.03146 -5.47859 1.000 84.50341 359 SER B N 1
ATOM 3287 C CA . SER C 1 48 ? 54.02505 43.99574 -4.52455 1.000 81.63641 359 SER B CA 1
ATOM 3288 C C . SER C 1 48 ? 54.39091 44.62873 -3.18802 1.000 92.25937 359 SER B C 1
ATOM 3289 O O . SER C 1 48 ? 55.23226 45.53239 -3.12796 1.000 86.80610 359 SER B O 1
ATOM 3292 N N . ARG C 1 49 ? 53.75025 44.15685 -2.11365 1.000 91.52352 360 ARG B N 1
ATOM 3293 C CA . ARG C 1 49 ? 54.08832 44.64329 -0.77799 1.000 97.47548 360 ARG B CA 1
ATOM 3294 C C . ARG C 1 49 ? 55.52922 44.29846 -0.42069 1.000 99.44474 360 ARG B C 1
ATOM 3295 O O . ARG C 1 49 ? 56.24894 45.12153 0.15807 1.000 97.50904 360 ARG B O 1
ATOM 3297 N N . GLY C 1 50 ? 55.97323 43.09395 -0.77329 1.000 101.18536 361 GLY B N 1
ATOM 3298 C CA . GLY C 1 50 ? 57.32532 42.67260 -0.50044 1.000 100.66789 361 GLY B CA 1
ATOM 3299 C C . GLY C 1 50 ? 57.83419 41.64801 -1.49446 1.000 97.02508 361 GLY B C 1
ATOM 3300 O O . GLY C 1 50 ? 57.22271 41.39378 -2.53785 1.000 91.07323 361 GLY B O 1
ATOM 3301 N N . PRO C 1 51 ? 58.98120 41.04285 -1.18569 1.000 103.38051 362 PRO B N 1
ATOM 3302 C CA . PRO C 1 51 ? 59.55172 40.02942 -2.08018 1.000 98.54744 362 PRO B CA 1
ATOM 3303 C C . PRO C 1 51 ? 59.02908 38.63373 -1.78651 1.000 99.69759 362 PRO B C 1
ATOM 3304 O O . PRO C 1 51 ? 59.62839 37.64363 -2.21770 1.000 104.20861 362 PRO B O 1
ATOM 3308 N N . GLY C 1 52 ? 57.93322 38.54027 -1.03401 1.000 93.22710 363 GLY B N 1
ATOM 3309 C CA . GLY C 1 52 ? 57.35373 37.25492 -0.69446 1.000 90.82213 363 GLY B CA 1
ATOM 3310 C C . GLY C 1 52 ? 58.16066 36.51158 0.34854 1.000 91.52860 363 GLY B C 1
ATOM 3311 O O . GLY C 1 52 ? 59.37904 36.69385 0.44846 1.000 92.21502 363 GLY B O 1
ATOM 3312 N N . GLY C 1 53 ? 57.49380 35.67215 1.13423 1.000 80.17513 364 GLY B N 1
ATOM 3313 C CA . GLY C 1 53 ? 58.15660 34.92453 2.17415 1.000 78.03208 364 GLY B CA 1
ATOM 3314 C C . GLY C 1 53 ? 57.72715 33.47288 2.19198 1.000 80.92256 364 GLY B C 1
ATOM 3315 O O . GLY C 1 53 ? 56.83154 33.05683 1.44692 1.000 74.07649 364 GLY B O 1
ATOM 3316 N N . PRO C 1 54 ? 58.36145 32.66951 3.04677 1.000 85.95137 365 PRO B N 1
ATOM 3317 C CA . PRO C 1 54 ? 57.98775 31.25328 3.13125 1.000 76.60938 365 PRO B CA 1
ATOM 3318 C C . PRO C 1 54 ? 56.53061 31.10801 3.53898 1.000 79.61569 365 PRO B C 1
ATOM 3319 O O . PRO C 1 54 ? 56.01065 31.88054 4.34790 1.000 72.73888 365 PRO B O 1
ATOM 3323 N N . GLY C 1 55 ? 55.86074 30.12508 2.94170 1.000 77.02924 366 GLY B N 1
ATOM 3324 C CA . GLY C 1 55 ? 54.46916 29.87699 3.23666 1.000 61.73409 366 GLY B CA 1
ATOM 3325 C C . GLY C 1 55 ? 53.48575 30.80080 2.55588 1.000 57.01873 366 GLY B C 1
ATOM 3326 O O . GLY C 1 55 ? 52.27460 30.59004 2.69396 1.000 58.98774 366 GLY B O 1
ATOM 3327 N N . SER C 1 56 ? 53.94587 31.82205 1.83696 1.000 50.04399 367 SER B N 1
ATOM 3328 C CA . SER C 1 56 ? 53.02071 32.63529 1.05768 1.000 59.32571 367 SER B CA 1
ATOM 3329 C C . SER C 1 56 ? 52.49137 31.85884 -0.13768 1.000 49.28020 367 SER B C 1
ATOM 3330 O O . SER C 1 56 ? 53.22057 31.10021 -0.78251 1.000 50.69056 367 SER B O 1
ATOM 3333 N N . PHE C 1 57 ? 51.21490 32.06414 -0.43300 1.000 45.93570 368 PHE B N 1
ATOM 3334 C CA . PHE C 1 57 ? 50.64563 31.56989 -1.67592 1.000 44.38150 368 PHE B CA 1
ATOM 3335 C C . PHE C 1 57 ? 51.30500 32.27599 -2.86085 1.000 43.56630 368 PHE B C 1
ATOM 3336 O O . PHE C 1 57 ? 51.36971 33.50962 -2.89913 1.000 42.86520 368 PHE B O 1
ATOM 3344 N N . GLU C 1 58 ? 51.82974 31.48940 -3.80825 1.000 42.92387 369 GLU B N 1
ATOM 3345 C CA . GLU C 1 58 ? 52.21714 32.05199 -5.10486 1.000 47.87457 369 GLU B CA 1
ATOM 3346 C C . GLU C 1 58 ? 50.98547 32.31189 -5.96481 1.000 48.90081 369 GLU B C 1
ATOM 3347 O O . GLU C 1 58 ? 50.92264 33.31125 -6.69468 1.000 46.17044 369 GLU B O 1
ATOM 3349 N N . LEU C 1 59 ? 49.99614 31.42442 -5.87952 1.000 47.84513 370 LEU B N 1
ATOM 3350 C CA . LEU C 1 59 ? 48.66830 31.69369 -6.40431 1.000 38.73410 370 LEU B CA 1
ATOM 3351 C C . LEU C 1 59 ? 48.10332 32.95489 -5.76041 1.000 41.86106 370 LEU B C 1
ATOM 3352 O O . LEU C 1 59 ? 48.60633 33.44141 -4.74189 1.000 42.93936 370 LEU B O 1
ATOM 3357 N N . TRP C 1 60 ? 47.04783 33.49950 -6.36831 1.000 38.41226 371 TRP B N 1
ATOM 3358 C CA . TRP C 1 60 ? 46.45098 34.74641 -5.88439 1.000 38.20258 371 TRP B CA 1
ATOM 3359 C C . TRP C 1 60 ? 45.49187 34.41781 -4.73501 1.000 40.44490 371 TRP B C 1
ATOM 3360 O O . TRP C 1 60 ? 44.26490 34.52635 -4.83923 1.000 38.29198 371 TRP B O 1
ATOM 3371 N N . GLN C 1 61 ? 46.07326 33.99489 -3.60789 1.000 40.87670 372 GLN B N 1
ATOM 3372 C CA . GLN C 1 61 ? 45.24829 33.44290 -2.53846 1.000 37.50226 372 GLN B CA 1
ATOM 3373 C C . GLN C 1 61 ? 45.75758 33.81522 -1.14989 1.000 34.23477 372 GLN B C 1
ATOM 3374 O O . GLN C 1 61 ? 46.91830 34.17812 -0.94045 1.000 32.32784 372 GLN B O 1
ATOM 3380 N N . VAL C 1 62 ? 44.83403 33.72087 -0.19656 1.000 36.63390 373 VAL B N 1
ATOM 3381 C CA . VAL C 1 62 ? 45.12816 33.87122 1.22214 1.000 36.92262 373 VAL B CA 1
ATOM 3382 C C . VAL C 1 62 ? 44.18052 32.93164 1.94872 1.000 36.46448 373 VAL B C 1
ATOM 3383 O O . VAL C 1 62 ? 43.08724 32.63458 1.45931 1.000 33.92242 373 VAL B O 1
ATOM 3387 N N . GLN C 1 63 ? 44.62329 32.41209 3.09076 1.000 34.54799 374 GLN B N 1
ATOM 3388 C CA . GLN C 1 63 ? 43.77789 31.59894 3.95234 1.000 29.18435 374 GLN B CA 1
ATOM 3389 C C . GLN C 1 63 ? 43.57365 32.31138 5.28608 1.000 30.11424 374 GLN B C 1
ATOM 3390 O O . GLN C 1 63 ? 44.23186 33.31278 5.59347 1.000 32.43121 374 GLN B O 1
ATOM 3396 N N . CYS C 1 64 ? 42.67776 31.75722 6.09985 1.000 30.34214 375 CYS B N 1
ATOM 3397 C CA . CYS C 1 64 ? 42.37123 32.32307 7.40601 1.000 32.88498 375 CYS B CA 1
ATOM 3398 C C . CYS C 1 64 ? 43.20974 31.65214 8.48395 1.000 29.75668 375 CYS B C 1
ATOM 3399 O O . CYS C 1 64 ? 43.80143 30.59004 8.27492 1.000 29.89927 375 CYS B O 1
ATOM 3402 N N . ALA C 1 65 ? 43.28251 32.30998 9.64129 1.000 27.98637 376 ALA B N 1
ATOM 3403 C CA . ALA C 1 65 ? 43.99171 31.75636 10.78248 1.000 29.51731 376 ALA B CA 1
ATOM 3404 C C . ALA C 1 65 ? 43.18624 30.67843 11.49112 1.000 27.42186 376 ALA B C 1
ATOM 3405 O O . ALA C 1 65 ? 43.73366 29.98865 12.35799 1.000 32.23244 376 ALA B O 1
ATOM 3407 N N . GLN C 1 66 ? 41.91747 30.50347 11.13736 1.000 24.49688 377 GLN B N 1
ATOM 3408 C CA . GLN C 1 66 ? 41.04815 29.55951 11.82272 1.000 27.28313 377 GLN B CA 1
ATOM 3409 C C . GLN C 1 66 ? 40.85640 28.31361 10.96631 1.000 29.94435 377 GLN B C 1
ATOM 3410 O O . GLN C 1 66 ? 40.80202 28.40306 9.74039 1.000 26.51726 377 GLN B O 1
ATOM 3416 N N . SER C 1 67 ? 40.74199 27.14862 11.62894 1.000 26.91049 378 SER B N 1
ATOM 3417 C CA . SER C 1 67 ? 40.37629 25.87957 10.99220 1.000 26.21711 378 SER B CA 1
ATOM 3418 C C . SER C 1 67 ? 39.28805 25.17460 11.80467 1.000 30.20143 378 SER B C 1
ATOM 3419 O O . SER C 1 67 ? 39.15944 25.39011 13.01732 1.000 28.00787 378 SER B O 1
ATOM 3422 N N . PHE C 1 68 ? 38.50761 24.30098 11.14283 1.000 25.12928 379 PHE B N 1
ATOM 3423 C CA . PHE C 1 68 ? 37.37193 23.64642 11.80909 1.000 26.12420 379 PHE B CA 1
ATOM 3424 C C . PHE C 1 68 ? 37.39276 22.13012 11.62017 1.000 30.80376 379 PHE B C 1
ATOM 3425 O O . PHE C 1 68 ? 37.60310 21.63960 10.50819 1.000 24.64706 379 PHE B O 1
ATOM 3433 N N . GLN C 1 69 ? 37.17818 21.38217 12.70379 1.000 27.06050 380 GLN B N 1
ATOM 3434 C CA . GLN C 1 69 ? 37.24379 19.92538 12.64198 1.000 30.32337 380 GLN B CA 1
ATOM 3435 C C . GLN C 1 69 ? 35.98101 19.21965 13.11290 1.000 39.12188 380 GLN B C 1
ATOM 3436 O O . GLN C 1 69 ? 35.73164 18.08497 12.70511 1.000 43.95630 380 GLN B O 1
ATOM 3442 N N . ALA C 1 70 ? 35.17324 19.84906 13.94096 1.000 38.86234 381 ALA B N 1
ATOM 3443 C CA . ALA C 1 70 ? 33.88928 19.27776 14.30146 1.000 34.06498 381 ALA B CA 1
ATOM 3444 C C . ALA C 1 70 ? 32.94414 20.43822 14.51898 1.000 34.05770 381 ALA B C 1
ATOM 3445 O O . ALA C 1 70 ? 33.36510 21.59749 14.55800 1.000 37.51531 381 ALA B O 1
ATOM 3447 N N . GLY C 1 71 ? 31.66570 20.11836 14.69007 1.000 28.89918 382 GLY B N 1
ATOM 3448 C CA . GLY C 1 71 ? 30.70641 21.14130 15.05684 1.000 31.37248 382 GLY B CA 1
ATOM 3449 C C . GLY C 1 71 ? 30.16224 21.85672 13.83097 1.000 34.10179 382 GLY B C 1
ATOM 3450 O O . GLY C 1 71 ? 30.27305 21.38912 12.69496 1.000 33.41901 382 GLY B O 1
ATOM 3451 N N . HIS C 1 72 ? 29.57311 23.02155 14.07638 1.000 29.19913 383 HIS B N 1
ATOM 3452 C CA . HIS C 1 72 ? 28.83280 23.76670 13.05892 1.000 28.39899 383 HIS B CA 1
ATOM 3453 C C . HIS C 1 72 ? 29.32176 25.19979 13.11069 1.000 30.48673 383 HIS B C 1
ATOM 3454 O O . HIS C 1 72 ? 29.40658 25.78609 14.20422 1.000 31.72744 383 HIS B O 1
ATOM 3461 N N . HIS C 1 73 ? 29.65190 25.75775 11.94831 1.000 24.65416 384 HIS B N 1
ATOM 3462 C CA . HIS C 1 73 ? 30.34141 27.03525 11.90346 1.000 27.97907 384 HIS B CA 1
ATOM 3463 C C . HIS C 1 73 ? 29.82624 27.83842 10.72297 1.000 30.67327 384 HIS B C 1
ATOM 3464 O O . HIS C 1 73 ? 29.61091 27.28714 9.63234 1.000 26.48885 384 HIS B O 1
ATOM 3471 N N . TYR C 1 74 ? 29.62488 29.13884 10.94193 1.000 27.15470 385 TYR B N 1
ATOM 3472 C CA . TYR C 1 74 ? 29.11065 30.01209 9.88805 1.000 27.43398 385 TYR B CA 1
ATOM 3473 C C . TYR C 1 74 ? 29.83536 31.34845 9.90577 1.000 32.13475 385 TYR B C 1
ATOM 3474 O O . TYR C 1 74 ? 30.21047 31.84697 10.96874 1.000 26.60998 385 TYR B O 1
ATOM 3483 N N . TRP C 1 75 ? 29.99288 31.94767 8.72360 1.000 29.51933 386 TRP B N 1
ATOM 3484 C CA . TRP C 1 75 ? 30.57964 33.28082 8.62977 1.000 29.17499 386 TRP B CA 1
ATOM 3485 C C . TRP C 1 75 ? 30.12499 33.94191 7.33806 1.000 35.29878 386 TRP B C 1
ATOM 3486 O O . TRP C 1 75 ? 29.65478 33.27412 6.41022 1.000 31.13032 386 TRP B O 1
ATOM 3497 N N . GLU C 1 76 ? 30.28080 35.27084 7.28558 1.000 29.24751 387 GLU B N 1
ATOM 3498 C CA . GLU C 1 76 ? 29.88903 36.04467 6.11289 1.000 29.74586 387 GLU B CA 1
ATOM 3499 C C . GLU C 1 76 ? 31.05735 36.87955 5.60151 1.000 35.75191 387 GLU B C 1
ATOM 3500 O O . GLU C 1 76 ? 31.89186 37.35202 6.37582 1.000 31.01371 387 GLU B O 1
ATOM 3506 N N . VAL C 1 77 ? 31.10812 37.04840 4.27853 1.000 31.29686 388 VAL B N 1
ATOM 3507 C CA . VAL C 1 77 ? 32.20328 37.72288 3.59025 1.000 31.75414 388 VAL B CA 1
ATOM 3508 C C . VAL C 1 77 ? 31.61432 38.66727 2.55151 1.000 36.85255 388 VAL B C 1
ATOM 3509 O O . VAL C 1 77 ? 30.70446 38.29557 1.79926 1.000 36.33292 388 VAL B O 1
ATOM 3513 N N . ARG C 1 78 ? 32.14968 39.87845 2.48534 1.000 37.74341 389 ARG B N 1
ATOM 3514 C CA . ARG C 1 78 ? 31.72470 40.86052 1.49729 1.000 36.77988 389 ARG B CA 1
ATOM 3515 C C . ARG C 1 78 ? 32.80050 41.00302 0.43082 1.000 41.33235 389 ARG B C 1
ATOM 3516 O O . ARG C 1 78 ? 33.97385 41.22567 0.76051 1.000 38.45130 389 ARG B O 1
ATOM 3524 N N . ALA C 1 79 ? 32.39012 40.88946 -0.83676 1.000 41.45550 390 ALA B N 1
ATOM 3525 C CA . ALA C 1 79 ? 33.26088 41.06825 -1.99631 1.000 39.12978 390 ALA B CA 1
ATOM 3526 C C . ALA C 1 79 ? 33.02517 42.42612 -2.64382 1.000 41.47457 390 ALA B C 1
ATOM 3527 O O . ALA C 1 79 ? 31.88326 42.87833 -2.77269 1.000 46.16338 390 ALA B O 1
ATOM 3529 N N . SER C 1 80 ? 34.11265 43.07928 -3.05080 1.000 41.34104 391 SER B N 1
ATOM 3530 C CA . SER C 1 80 ? 33.98831 44.36657 -3.71727 1.000 45.79120 391 SER B CA 1
ATOM 3531 C C . SER C 1 80 ? 33.50975 44.24218 -5.16022 1.000 46.75068 391 SER B C 1
ATOM 3532 O O . SER C 1 80 ? 32.97468 45.21680 -5.70375 1.000 45.76508 391 SER B O 1
ATOM 3535 N N . ASP C 1 81 ? 33.70281 43.08432 -5.78729 1.000 45.66153 392 ASP B N 1
ATOM 3536 C CA . ASP C 1 81 ? 33.44858 42.89196 -7.21460 1.000 49.12481 392 ASP B CA 1
ATOM 3537 C C . ASP C 1 81 ? 33.43855 41.39150 -7.46915 1.000 49.65830 392 ASP B C 1
ATOM 3538 O O . ASP C 1 81 ? 33.73072 40.59813 -6.57319 1.000 45.42504 392 ASP B O 1
ATOM 3543 N N . HIS C 1 82 ? 33.11380 41.00437 -8.70320 1.000 47.50251 393 HIS B N 1
ATOM 3544 C CA . HIS C 1 82 ? 33.17875 39.58949 -9.04444 1.000 40.86590 393 HIS B CA 1
ATOM 3545 C C . HIS C 1 82 ? 34.63457 39.17499 -9.26826 1.000 42.66230 393 HIS B C 1
ATOM 3546 O O . HIS C 1 82 ? 35.56776 39.97739 -9.13573 1.000 45.68894 393 HIS B O 1
ATOM 3553 N N . SER C 1 83 ? 34.82099 37.91499 -9.66806 1.000 38.49101 394 SER B N 1
ATOM 3554 C CA . SER C 1 83 ? 36.13158 37.28576 -9.82635 1.000 36.94104 394 SER B CA 1
ATOM 3555 C C . SER C 1 83 ? 36.82493 37.14359 -8.47530 1.000 38.26513 394 SER B C 1
ATOM 3556 O O . SER C 1 83 ? 37.91727 37.67987 -8.24758 1.000 37.13924 394 SER B O 1
ATOM 3559 N N . VAL C 1 84 ? 36.15069 36.44470 -7.57014 1.000 31.90175 395 VAL B N 1
ATOM 3560 C CA . VAL C 1 84 ? 36.71849 35.96836 -6.31366 1.000 32.49597 395 VAL B CA 1
ATOM 3561 C C . VAL C 1 84 ? 36.21276 34.54831 -6.11159 1.000 35.48635 395 VAL B C 1
ATOM 3562 O O . VAL C 1 84 ? 35.20122 34.14079 -6.69646 1.000 33.85571 395 VAL B O 1
ATOM 3566 N N . THR C 1 85 ? 36.93945 33.77922 -5.28922 1.000 26.94981 396 THR B N 1
ATOM 3567 C CA . THR C 1 85 ? 36.51885 32.42883 -4.92943 1.000 24.29436 396 THR B CA 1
ATOM 3568 C C . THR C 1 85 ? 36.53492 32.31356 -3.41279 1.000 27.73321 396 THR B C 1
ATOM 3569 O O . THR C 1 85 ? 37.51263 32.72231 -2.78049 1.000 25.75184 396 THR B O 1
ATOM 3573 N N . LEU C 1 86 ? 35.47091 31.72358 -2.84782 1.000 26.54004 397 LEU B N 1
ATOM 3574 C CA . LEU C 1 86 ? 35.28509 31.51081 -1.41102 1.000 25.09707 397 LEU B CA 1
ATOM 3575 C C . LEU C 1 86 ? 35.28780 30.00124 -1.20712 1.000 25.14254 397 LEU B C 1
ATOM 3576 O O . LEU C 1 86 ? 34.47993 29.30112 -1.83183 1.000 21.14592 397 LEU B O 1
ATOM 3581 N N . GLY C 1 87 ? 36.19709 29.49385 -0.37308 1.000 20.84839 398 GLY B N 1
ATOM 3582 C CA . GLY C 1 87 ? 36.29715 28.05302 -0.21362 1.000 24.36702 398 GLY B CA 1
ATOM 3583 C C . GLY C 1 87 ? 36.91270 27.62227 1.10758 1.000 24.17080 398 GLY B C 1
ATOM 3584 O O . GLY C 1 87 ? 37.20489 28.43950 1.98418 1.000 24.18000 398 GLY B O 1
ATOM 3585 N N . VAL C 1 88 ? 37.08257 26.30190 1.24395 1.000 20.29810 399 VAL B N 1
ATOM 3586 C CA . VAL C 1 88 ? 37.75950 25.68291 2.38756 1.000 20.44821 399 VAL B CA 1
ATOM 3587 C C . VAL C 1 88 ? 38.69549 24.60830 1.85383 1.000 26.94050 399 VAL B C 1
ATOM 3588 O O . VAL C 1 88 ? 38.50598 24.07232 0.75464 1.000 26.05928 399 VAL B O 1
ATOM 3592 N N . SER C 1 89 ? 39.72650 24.29433 2.63428 1.000 23.79188 400 SER B N 1
ATOM 3593 C CA A SER C 1 89 ? 40.70784 23.30654 2.20529 0.657 27.49190 400 SER B CA 1
ATOM 3594 C CA B SER C 1 89 ? 40.67819 23.28293 2.20486 0.343 27.63216 400 SER B CA 1
ATOM 3595 C C . SER C 1 89 ? 41.21390 22.51695 3.40453 1.000 31.21714 400 SER B C 1
ATOM 3596 O O . SER C 1 89 ? 41.27715 23.03882 4.52383 1.000 22.83594 400 SER B O 1
ATOM 3601 N N . TYR C 1 90 ? 41.60632 21.26742 3.14778 1.000 27.34710 401 TYR B N 1
ATOM 3602 C CA . TYR C 1 90 ? 42.40029 20.50117 4.10680 1.000 30.25529 401 TYR B CA 1
ATOM 3603 C C . TYR C 1 90 ? 43.78373 21.14395 4.21362 1.000 31.91897 401 TYR B C 1
ATOM 3604 O O . TYR C 1 90 ? 44.14870 22.01278 3.41359 1.000 34.39199 401 TYR B O 1
ATOM 3613 N N . PRO C 1 91 ? 44.59829 20.71936 5.18234 1.000 34.49711 402 PRO B N 1
ATOM 3614 C CA . PRO C 1 91 ? 45.94488 21.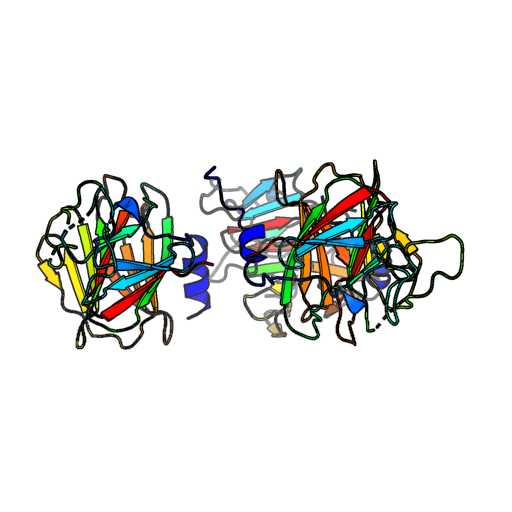27234 5.15382 1.000 31.89587 402 PRO B CA 1
ATOM 3615 C C . PRO C 1 91 ? 46.68832 20.85011 3.88210 1.000 28.16040 402 PRO B C 1
ATOM 3616 O O . PRO C 1 91 ? 47.72148 21.48038 3.66957 1.000 42.15323 402 PRO B O 1
ATOM 3620 N N . LEU C 1 93 ? 46.83690 22.12317 1.06765 1.000 48.94322 404 LEU B N 1
ATOM 3621 C CA . LEU C 1 93 ? 46.58163 22.71520 -0.24935 1.000 39.50409 404 LEU B CA 1
ATOM 3622 C C . LEU C 1 93 ? 47.88692 23.31214 -0.77397 1.000 37.60707 404 LEU B C 1
ATOM 3623 O O . LEU C 1 93 ? 48.55755 24.08488 -0.07292 1.000 39.74814 404 LEU B O 1
ATOM 3628 N N . PRO C 1 94 ? 48.26871 22.94707 -1.99372 1.000 43.09163 405 PRO B N 1
ATOM 3629 C CA . PRO C 1 94 ? 49.50633 23.49026 -2.55399 1.000 47.49606 405 PRO B CA 1
ATOM 3630 C C . PRO C 1 94 ? 49.46787 25.01010 -2.55963 1.000 44.46222 405 PRO B C 1
ATOM 3631 O O . PRO C 1 94 ? 48.42214 25.62598 -2.76481 1.000 43.30279 405 PRO B O 1
ATOM 3635 N N . ARG C 1 95 ? 50.61657 25.61596 -2.28636 1.000 44.44515 406 ARG B N 1
ATOM 3636 C CA . ARG C 1 95 ? 50.73622 27.06091 -2.36681 1.000 43.80511 406 ARG B CA 1
ATOM 3637 C C . ARG C 1 95 ? 51.48167 27.51226 -3.61255 1.000 46.54903 406 ARG B C 1
ATOM 3638 O O . ARG C 1 95 ? 51.44588 28.70381 -3.94145 1.000 43.79501 406 ARG B O 1
ATOM 3646 N N . SER C 1 96 ? 52.11808 26.58130 -4.31870 1.000 50.62374 407 SER B N 1
ATOM 3647 C CA . SER C 1 96 ? 52.87083 26.88512 -5.52699 1.000 50.68094 407 SER B CA 1
ATOM 3648 C C . SER C 1 96 ? 51.95190 27.08415 -6.72413 1.000 60.00368 407 SER B C 1
ATOM 3649 O O . SER C 1 96 ? 50.98054 26.34593 -6.91220 1.000 55.31253 407 SER B O 1
ATOM 3652 N N . ARG C 1 97 ? 52.29366 28.06435 -7.55828 1.000 62.99472 408 ARG B N 1
ATOM 3653 C CA . ARG C 1 97 ? 51.61762 28.27838 -8.83633 1.000 65.20959 408 ARG B CA 1
ATOM 3654 C C . ARG C 1 97 ? 52.36608 27.46980 -9.88911 1.000 73.32577 408 ARG B C 1
ATOM 3655 O O . ARG C 1 97 ? 53.44952 27.85829 -10.33297 1.000 67.78667 408 ARG B O 1
ATOM 3663 N N . LEU C 1 98 ? 51.79574 26.32459 -10.27454 1.000 80.93504 409 LEU B N 1
ATOM 3664 C CA . LEU C 1 98 ? 52.47510 25.42852 -11.20661 1.000 88.60990 409 LEU B CA 1
ATOM 3665 C C . LEU C 1 98 ? 52.42716 25.94988 -12.64240 1.000 90.73429 409 LEU B C 1
ATOM 3666 O O . LEU C 1 98 ? 53.44292 25.94014 -13.34714 1.000 92.60143 409 LEU B O 1
ATOM 3668 N N . GLY C 1 99 ? 51.26305 26.41253 -13.09373 1.000 82.03481 410 GLY B N 1
ATOM 3669 C CA . GLY C 1 99 ? 51.09299 26.77751 -14.48057 1.000 84.73536 410 GLY B CA 1
ATOM 3670 C C . GLY C 1 99 ? 50.62302 28.20200 -14.69379 1.000 81.02975 410 GLY B C 1
ATOM 3671 O O . GLY C 1 99 ? 51.10825 29.14952 -14.06518 1.000 72.05644 410 GLY B O 1
ATOM 3672 N N . PRO C 1 100 ? 49.68885 28.38205 -15.63559 1.000 81.39354 411 PRO B N 1
ATOM 3673 C CA . PRO C 1 100 ? 49.06945 29.69857 -15.82183 1.000 75.12869 411 PRO B CA 1
ATOM 3674 C C . PRO C 1 100 ? 47.92180 29.90475 -14.84872 1.000 71.55281 411 PRO B C 1
ATOM 3675 O O . PRO C 1 100 ? 47.58250 31.04291 -14.51069 1.000 71.93453 411 PRO B O 1
ATOM 3679 N N . HIS C 1 101 ? 47.31933 28.80346 -14.40142 1.000 63.90069 412 HIS B N 1
ATOM 3680 C CA . HIS C 1 101 ? 46.23188 28.87699 -13.43217 1.000 66.51897 412 HIS B CA 1
ATOM 3681 C C . HIS C 1 101 ? 46.68688 29.63364 -12.19369 1.000 56.66387 412 HIS B C 1
ATOM 3682 O O . HIS C 1 101 ? 47.80303 29.43855 -11.70289 1.000 62.62619 412 HIS B O 1
ATOM 3689 N N . THR C 1 102 ? 45.82036 30.50781 -11.68730 1.000 50.96152 413 THR B N 1
ATOM 3690 C CA . THR C 1 102 ? 46.11851 31.26450 -10.47716 1.000 47.96014 413 THR B CA 1
ATOM 3691 C C . THR C 1 102 ? 45.21002 30.92236 -9.30406 1.000 41.19569 413 THR B C 1
ATOM 3692 O O . THR C 1 102 ? 45.36565 31.51149 -8.22579 1.000 39.81369 413 THR B O 1
ATOM 3696 N N . ASP C 1 103 ? 44.28721 29.97866 -9.47833 1.000 43.20009 414 ASP B N 1
ATOM 3697 C CA . ASP C 1 103 ? 43.29801 29.60684 -8.46687 1.000 34.79366 414 ASP B CA 1
ATOM 3698 C C . ASP C 1 103 ? 43.24261 28.08743 -8.43668 1.000 38.87265 414 ASP B C 1
ATOM 3699 O O . ASP C 1 103 ? 42.90535 27.46162 -9.44848 1.000 38.46407 414 ASP B O 1
ATOM 3704 N N . ASN C 1 104 ? 43.60424 27.48311 -7.30613 1.000 33.38321 415 ASN B N 1
ATOM 3705 C CA . ASN C 1 104 ? 43.54359 26.03410 -7.19246 1.000 34.35397 415 ASN B CA 1
ATOM 3706 C C . ASN C 1 104 ? 42.46807 25.59372 -6.21186 1.000 31.34242 415 ASN B C 1
ATOM 3707 O O . ASN C 1 104 ? 42.37077 24.40283 -5.90284 1.000 28.32998 415 ASN B O 1
ATOM 3712 N N . ILE C 1 105 ? 41.63543 26.52241 -5.73994 1.000 29.44551 416 ILE B N 1
ATOM 3713 C CA . ILE C 1 105 ? 40.59432 26.17770 -4.77787 1.000 27.59577 416 ILE B CA 1
ATOM 3714 C C . ILE C 1 105 ? 39.54370 25.31271 -5.47019 1.000 29.57136 416 ILE B C 1
ATOM 3715 O O . ILE C 1 105 ? 38.90486 25.74084 -6.44068 1.000 28.05229 416 ILE B O 1
ATOM 3720 N N . GLY C 1 106 ? 39.36022 24.08502 -4.97231 1.000 27.30741 417 GLY B N 1
ATOM 3721 C CA . GLY C 1 106 ? 38.42425 23.16421 -5.58070 1.000 21.71315 417 GLY B CA 1
ATOM 3722 C C . GLY C 1 106 ? 38.93627 22.44753 -6.81103 1.000 26.36315 417 GLY B C 1
ATOM 3723 O O . GLY C 1 106 ? 38.15135 21.78421 -7.49716 1.000 28.00895 417 GLY B O 1
ATOM 3724 N N . ARG C 1 107 ? 40.22298 22.56671 -7.12727 1.000 29.53908 418 ARG B N 1
ATOM 3725 C CA . ARG C 1 107 ? 40.79437 21.90420 -8.28938 1.000 29.16333 418 ARG B CA 1
ATOM 3726 C C . ARG C 1 107 ? 41.41967 20.55642 -7.94379 1.000 33.07742 418 ARG B C 1
ATOM 3727 O O . ARG C 1 107 ? 42.03391 19.93076 -8.81647 1.000 36.91823 418 ARG B O 1
ATOM 3735 N N . GLY C 1 108 ? 41.28358 20.11193 -6.69597 1.000 32.50826 419 GLY B N 1
ATOM 3736 C CA . GLY C 1 108 ? 41.70940 18.79893 -6.27128 1.000 31.21448 419 GLY B CA 1
ATOM 3737 C C . GLY C 1 108 ? 40.74858 18.24353 -5.22639 1.000 26.99009 419 GLY B C 1
ATOM 3738 O O . GLY C 1 108 ? 39.76126 18.88301 -4.85006 1.000 28.66926 419 GLY B O 1
ATOM 3739 N N . PRO C 1 109 ? 41.01119 17.02721 -4.74945 1.000 28.57677 420 PRO B N 1
ATOM 3740 C CA . PRO C 1 109 ? 40.09042 16.40441 -3.78390 1.000 36.82168 420 PRO B CA 1
ATOM 3741 C C . PRO C 1 109 ? 40.18341 16.99943 -2.38696 1.000 37.40334 420 PRO B C 1
ATOM 3742 O O . PRO C 1 109 ? 39.38198 16.62437 -1.51755 1.000 36.30887 420 PRO B O 1
ATOM 3746 N N . SER C 1 110 ? 41.12284 17.90738 -2.13462 1.000 29.32660 421 SER B N 1
ATOM 3747 C CA . SER C 1 110 ? 41.31690 18.43093 -0.78576 1.000 27.16894 421 SER B CA 1
ATOM 3748 C C . SER C 1 110 ? 40.73325 19.82416 -0.57279 1.000 31.42846 421 SER B C 1
ATOM 3749 O O . SER C 1 110 ? 41.00229 20.42704 0.47173 1.000 30.25299 421 SER B O 1
ATOM 3752 N N . SER C 1 111 ? 39.93990 20.35497 -1.51177 1.000 27.11260 422 SER B N 1
ATOM 3753 C CA . SER C 1 111 ? 39.32811 21.66797 -1.30562 1.000 22.85287 422 SER B CA 1
ATOM 3754 C C . SER C 1 111 ? 37.99753 21.77222 -2.04784 1.000 25.02776 422 SER B C 1
ATOM 3755 O O . SER C 1 111 ? 37.69230 20.99751 -2.96309 1.000 25.05173 422 SER B O 1
ATOM 3758 N N . TRP C 1 112 ? 37.20251 22.74305 -1.61692 1.000 22.07109 423 TRP B N 1
ATOM 3759 C CA . TRP C 1 112 ? 35.86245 23.01646 -2.11673 1.000 22.32718 423 TRP B CA 1
ATOM 3760 C C . TRP C 1 112 ? 35.73183 24.52689 -2.23584 1.000 26.57382 423 TRP B C 1
ATOM 3761 O O . TRP C 1 112 ? 36.20351 25.24651 -1.35411 1.000 23.66070 423 TRP B O 1
ATOM 3772 N N . GLY C 1 113 ? 35.07862 25.02287 -3.29011 1.000 24.33293 424 GLY B N 1
ATOM 3773 C CA . GLY C 1 113 ? 34.96639 26.46665 -3.43023 1.000 23.14787 424 GLY B CA 1
ATOM 3774 C C . GLY C 1 113 ? 33.83510 26.91035 -4.33026 1.000 22.92878 424 GLY B C 1
ATOM 3775 O O . GLY C 1 113 ? 33.26193 26.11737 -5.07987 1.000 21.68602 424 GLY B O 1
ATOM 3776 N N . LEU C 1 114 ? 33.47930 28.19065 -4.19564 1.000 21.73145 425 LEU B N 1
ATOM 3777 C CA . LEU C 1 114 ? 32.47633 28.85340 -5.02879 1.000 23.13570 425 LEU B CA 1
ATOM 3778 C C . LEU C 1 114 ? 33.13403 30.09153 -5.60885 1.000 27.29799 425 LEU B C 1
ATOM 3779 O O . LEU C 1 114 ? 33.55153 30.98303 -4.85796 1.000 27.66735 425 LEU B O 1
ATOM 3784 N N . CYS C 1 115 ? 33.26069 30.13483 -6.92456 1.000 26.65965 426 CYS B N 1
ATOM 3785 C CA . CYS C 1 115 ? 33.86232 31.27537 -7.58946 1.000 28.88158 426 CYS B CA 1
ATOM 3786 C C . CYS C 1 115 ? 32.74416 32.14390 -8.15234 1.000 29.80895 426 CYS B C 1
ATOM 3787 O O . CYS C 1 115 ? 31.83797 31.64125 -8.83241 1.000 29.12205 426 CYS B O 1
ATOM 3790 N N . VAL C 1 116 ? 32.78552 33.43341 -7.82914 1.000 32.97609 427 VAL B N 1
ATOM 3791 C CA . VAL C 1 116 ? 31.82046 34.40260 -8.34350 1.000 28.60644 427 VAL B CA 1
ATOM 3792 C C . VAL C 1 116 ? 32.38774 35.01132 -9.62053 1.000 31.41680 427 VAL B C 1
ATOM 3793 O O . VAL C 1 116 ? 33.36392 35.76968 -9.58691 1.000 36.30742 427 VAL B O 1
ATOM 3797 N N . GLN C 1 117 ? 31.76579 34.68452 -10.74650 1.000 33.23074 428 GLN B N 1
ATOM 3798 C CA . GLN C 1 117 ? 32.12561 35.22220 -12.04933 1.000 39.55281 428 GLN B CA 1
ATOM 3799 C C . GLN C 1 117 ? 31.12873 36.31067 -12.45883 1.000 42.41916 428 GLN B C 1
ATOM 3800 O O . GLN C 1 117 ? 30.13059 36.55341 -11.77687 1.000 48.92474 428 GLN B O 1
ATOM 3806 N N . GLU C 1 118 ? 31.41815 36.98220 -13.58346 1.000 42.84797 429 GLU B N 1
ATOM 3807 C CA . GLU C 1 118 ? 30.65582 38.17816 -13.95633 1.000 46.38683 429 GLU B CA 1
ATOM 3808 C C . GLU C 1 118 ? 29.17927 37.87083 -14.19989 1.000 52.55676 429 GLU B C 1
ATOM 3809 O O . GLU C 1 118 ? 28.30757 38.69588 -13.89486 1.000 50.72377 429 GLU B O 1
ATOM 3815 N N . ASP C 1 119 ? 28.87393 36.70495 -14.77134 1.000 51.16218 430 ASP B N 1
ATOM 3816 C CA . ASP C 1 119 ? 27.48651 36.36958 -15.07414 1.000 55.54187 430 ASP B CA 1
ATOM 3817 C C . ASP C 1 119 ? 27.17116 34.91380 -14.73949 1.000 51.40257 430 ASP B C 1
ATOM 3818 O O . ASP C 1 119 ? 26.29877 34.30438 -15.37101 1.000 53.58062 430 ASP B O 1
ATOM 3820 N N . SER C 1 120 ? 27.86941 34.34064 -13.75920 1.000 46.09857 431 SER B N 1
ATOM 3821 C CA . SER C 1 120 ? 27.66282 32.95068 -13.37212 1.000 42.85403 431 SER B CA 1
ATOM 3822 C C . SER C 1 120 ? 28.44165 32.67529 -12.09163 1.000 38.99693 431 SER B C 1
ATOM 3823 O O . SER C 1 120 ? 29.36392 33.41470 -11.73409 1.000 35.77333 431 SER B O 1
ATOM 3826 N N . LEU C 1 121 ? 28.04512 31.60873 -11.40102 1.000 29.21529 432 LEU B N 1
ATOM 3827 C CA . LEU C 1 121 ? 28.80123 31.06225 -10.28549 1.000 28.71324 432 LEU B CA 1
ATOM 3828 C C . LEU C 1 121 ? 29.37521 29.73051 -10.72279 1.000 31.96888 432 LEU B C 1
ATOM 3829 O O . LEU C 1 121 ? 28.82735 29.07925 -11.61097 1.000 29.24561 432 LEU B O 1
ATOM 3834 N N . GLN C 1 122 ? 30.50096 29.34823 -10.12058 1.000 27.28047 433 GLN B N 1
ATOM 3835 C CA A GLN C 1 122 ? 31.12911 28.06332 -10.40035 0.566 28.04487 433 GLN B CA 1
ATOM 3836 C CA B GLN C 1 122 ? 31.15526 28.07291 -10.39819 0.434 28.26555 433 GLN B CA 1
ATOM 3837 C C . GLN C 1 122 ? 31.42710 27.38429 -9.07487 1.000 23.88336 433 GLN B C 1
ATOM 3838 O O . GLN C 1 122 ? 32.17490 27.92287 -8.24868 1.000 27.72490 433 GLN B O 1
ATOM 3849 N N . ALA C 1 123 ? 30.84735 26.20308 -8.87667 1.000 24.33985 434 ALA B N 1
ATOM 3850 C CA . ALA C 1 123 ? 31.04326 25.43522 -7.64529 1.000 24.18545 434 ALA B CA 1
ATOM 3851 C C . ALA C 1 123 ? 32.09635 24.36528 -7.92522 1.000 25.96148 434 ALA B C 1
ATOM 3852 O O . ALA C 1 123 ? 31.83449 23.42218 -8.68217 1.000 26.95975 434 ALA B O 1
ATOM 3854 N N . TRP C 1 124 ? 33.27579 24.51248 -7.31003 1.000 21.28029 435 TRP B N 1
ATOM 3855 C CA . TRP C 1 124 ? 34.47247 23.72417 -7.62073 1.000 23.78224 435 TRP B CA 1
ATOM 3856 C C . TRP C 1 124 ? 34.74025 22.65806 -6.56485 1.000 26.50374 435 TRP B C 1
ATOM 3857 O O . TRP C 1 124 ? 34.76900 22.95855 -5.36250 1.000 22.79730 435 TRP B O 1
ATOM 3868 N N . HIS C 1 125 ? 34.97297 21.42527 -7.01302 1.000 25.38708 436 HIS B N 1
ATOM 3869 C CA . HIS C 1 125 ? 35.57342 20.40340 -6.16048 1.000 28.54414 436 HIS B CA 1
ATOM 3870 C C . HIS C 1 125 ? 36.21712 19.35134 -7.04798 1.000 24.98487 436 HIS B C 1
ATOM 3871 O O . HIS C 1 125 ? 35.63427 18.96146 -8.04992 1.000 30.09056 436 HIS B O 1
ATOM 3878 N N . ASN C 1 126 ? 37.40785 18.89033 -6.66725 1.000 25.83739 437 ASN B N 1
ATOM 3879 C CA . ASN C 1 126 ? 38.06637 17.77733 -7.35157 1.000 31.71848 437 ASN B CA 1
ATOM 3880 C C . ASN C 1 126 ? 38.33671 18.07884 -8.83063 1.000 29.62364 437 ASN B C 1
ATOM 3881 O O . ASN C 1 126 ? 38.34940 17.17132 -9.66374 1.000 30.61148 437 ASN B O 1
ATOM 3886 N N . GLY C 1 127 ? 38.57339 19.34203 -9.16613 1.000 27.95406 438 GLY B N 1
ATOM 3887 C CA . GLY C 1 127 ? 38.90683 19.70292 -10.53831 1.000 32.25546 438 GLY B CA 1
ATOM 3888 C C . GLY C 1 127 ? 37.71317 19.87458 -11.44246 1.000 29.83268 438 GLY B C 1
ATOM 3889 O O . GLY C 1 127 ? 37.89222 20.13455 -12.64750 1.000 34.24787 438 GLY B O 1
ATOM 3890 N N . GLU C 1 128 ? 36.50579 19.73993 -10.90038 1.000 28.03644 439 GLU B N 1
ATOM 3891 C CA . GLU C 1 128 ? 35.25230 19.83169 -11.62932 1.000 28.56270 439 GLU B CA 1
ATOM 3892 C C . GLU C 1 128 ? 34.47181 21.02726 -11.10577 1.000 32.61751 439 GLU B C 1
ATOM 3893 O O . GLU C 1 128 ? 34.39785 21.23723 -9.88939 1.000 28.99627 439 GLU B O 1
ATOM 3899 N N . ALA C 1 129 ? 33.89091 21.79743 -12.01913 1.000 27.63510 440 ALA B N 1
ATOM 3900 C CA . ALA C 1 129 ? 33.06505 22.95803 -11.69725 1.000 28.87546 440 ALA B CA 1
ATOM 3901 C C . ALA C 1 129 ? 31.63347 22.75929 -12.18189 1.000 29.25655 440 ALA B C 1
ATOM 3902 O O . ALA C 1 129 ? 31.41256 22.33929 -13.33003 1.000 29.79177 440 ALA B O 1
ATOM 3904 N N . GLN C 1 130 ? 30.66290 23.11577 -11.33079 1.000 26.13580 441 GLN B N 1
ATOM 3905 C CA . GLN C 1 130 ? 29.25066 23.21685 -11.71989 1.000 32.64289 441 GLN B CA 1
ATOM 3906 C C . GLN C 1 130 ? 28.87504 24.67037 -11.98220 1.000 30.13492 441 GLN B C 1
ATOM 3907 O O . GLN C 1 130 ? 29.04261 25.52710 -11.10399 1.000 27.91375 441 GLN B O 1
ATOM 3913 N N . ARG C 1 131 ? 28.33519 24.93526 -13.17227 1.000 27.80522 442 ARG B N 1
ATOM 3914 C CA . ARG C 1 131 ? 27.89072 26.26929 -13.53634 1.000 28.46559 442 ARG B CA 1
ATOM 3915 C C . ARG C 1 131 ? 26.50360 26.52213 -12.96316 1.000 35.04129 442 ARG B C 1
ATOM 3916 O O . ARG C 1 131 ? 25.57602 25.73088 -13.17518 1.000 30.70987 442 ARG B O 1
ATOM 3918 N N . LEU C 1 132 ? 26.36040 27.64509 -12.27688 1.000 28.31453 443 LEU B N 1
ATOM 3919 C CA . LEU C 1 132 ? 25.12545 28.10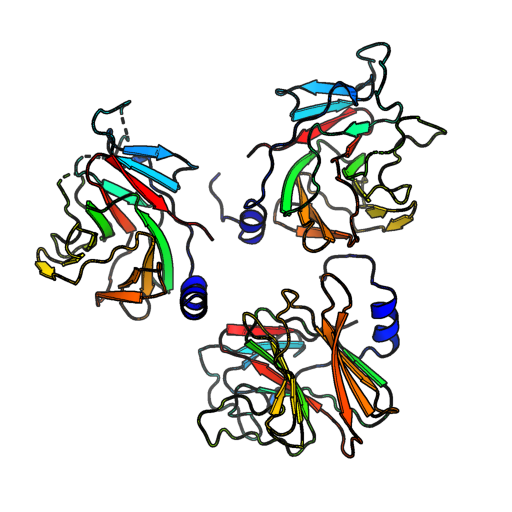483 -11.66520 1.000 31.42278 443 LEU B CA 1
ATOM 3920 C C . LEU C 1 132 ? 24.78461 29.48443 -12.20015 1.000 37.06851 443 LEU B C 1
ATOM 3921 O O . LEU C 1 132 ? 25.66280 30.18956 -12.70808 1.000 39.38485 443 LEU B O 1
ATOM 3926 N N . PRO C 1 133 ? 23.52458 29.91177 -12.09390 1.000 34.14020 444 PRO B N 1
ATOM 3927 C CA . PRO C 1 133 ? 23.17620 31.27056 -12.51561 1.000 41.69876 444 PRO B CA 1
ATOM 3928 C C . PRO C 1 133 ? 23.96185 32.32133 -11.74378 1.000 41.45397 444 PRO B C 1
ATOM 3929 O O . PRO C 1 133 ? 24.29408 32.14917 -10.56930 1.000 40.35990 444 PRO B O 1
ATOM 3933 N N . GLY C 1 134 ? 24.28876 33.41249 -12.43094 1.000 40.12546 445 GLY B N 1
ATOM 3934 C CA . GLY C 1 134 ? 24.93739 34.52246 -11.76313 1.000 48.00701 445 GLY B CA 1
ATOM 3935 C C . GLY C 1 134 ? 24.03079 35.16780 -10.73272 1.000 50.36553 445 GLY B C 1
ATOM 3936 O O . GLY C 1 134 ? 22.80542 35.16055 -10.84751 1.000 52.71388 445 GLY B O 1
ATOM 3937 N N . VAL C 1 135 ? 24.64860 35.72756 -9.70016 1.000 47.18099 446 VAL B N 1
ATOM 3938 C CA . VAL C 1 135 ? 23.93867 36.51336 -8.70370 1.000 45.20791 446 VAL B CA 1
ATOM 3939 C C . VAL C 1 135 ? 24.60713 37.87767 -8.61177 1.000 49.70472 446 VAL B C 1
ATOM 3940 O O . VAL C 1 135 ? 25.82912 37.99637 -8.76096 1.000 50.07101 446 VAL B O 1
ATOM 3944 N N . SER C 1 136 ? 23.79560 38.91121 -8.40529 1.000 45.21641 447 SER B N 1
ATOM 3945 C CA A SER C 1 136 ? 24.30188 40.26223 -8.22518 0.647 44.94072 447 SER B CA 1
ATOM 3946 C CA B SER C 1 136 ? 24.32158 40.25533 -8.23063 0.353 44.98682 447 SER B CA 1
ATOM 3947 C C . SER C 1 136 ? 24.75524 40.54174 -6.79872 1.000 51.07999 447 SER B C 1
ATOM 3948 O O . SER C 1 136 ? 25.45991 41.52926 -6.57214 1.000 49.82958 447 SER B O 1
ATOM 3953 N N . GLY C 1 137 ? 24.36557 39.70816 -5.83549 1.000 43.99960 448 GLY B N 1
ATOM 3954 C CA . GLY C 1 137 ? 24.66300 40.00661 -4.45006 1.000 49.23463 448 GLY B CA 1
ATOM 3955 C C . GLY C 1 137 ? 26.13209 39.82456 -4.12501 1.000 49.59217 448 GLY B C 1
ATOM 3956 O O . GLY C 1 137 ? 26.81825 38.97913 -4.68963 1.000 47.53686 448 GLY B O 1
ATOM 3957 N N . ARG C 1 138 ? 26.61777 40.63079 -3.17971 1.000 44.22877 449 ARG B N 1
ATOM 3958 C CA . ARG C 1 138 ? 28.03349 40.63851 -2.84807 1.000 41.66182 449 ARG B CA 1
ATOM 3959 C C . ARG C 1 138 ? 28.31108 40.39409 -1.37490 1.000 40.74813 449 ARG B C 1
ATOM 3960 O O . ARG C 1 138 ? 29.47502 40.46851 -0.96494 1.000 40.33656 449 ARG B O 1
ATOM 3968 N N . LEU C 1 139 ? 27.28364 40.10522 -0.57414 1.000 39.90744 450 LEU B N 1
ATOM 3969 C CA . LEU C 1 139 ? 27.43526 39.65543 0.80777 1.000 37.18512 450 LEU B CA 1
ATOM 3970 C C . LEU C 1 139 ? 27.11792 38.16597 0.81660 1.000 34.25989 450 LEU B C 1
ATOM 3971 O O . LEU C 1 139 ? 25.97836 37.76259 0.55614 1.000 36.99031 450 LEU B O 1
ATOM 3976 N N . LEU C 1 140 ? 28.13593 37.35207 1.06542 1.000 32.99701 451 LEU B N 1
ATOM 3977 C CA . LEU C 1 140 ? 28.04327 35.91097 0.91352 1.000 32.02971 451 LEU B CA 1
ATOM 3978 C C . LEU C 1 140 ? 28.26416 35.23795 2.25737 1.000 32.42288 451 LEU B C 1
ATOM 3979 O O . LEU C 1 140 ? 29.02184 35.73253 3.09120 1.000 32.87124 451 LEU B O 1
ATOM 3984 N N . GLY C 1 141 ? 27.59375 34.10740 2.45776 1.000 27.86012 452 GLY B N 1
ATOM 3985 C CA . GLY C 1 141 ? 27.72321 33.33790 3.68249 1.000 25.70408 452 GLY B CA 1
ATOM 3986 C C . GLY C 1 141 ? 28.21891 31.94103 3.36038 1.000 29.31965 452 GLY B C 1
ATOM 3987 O O . GLY C 1 141 ? 27.99797 31.42127 2.26303 1.000 25.45046 452 GLY B O 1
ATOM 3988 N N . MET C 1 142 ? 28.91798 31.34658 4.31871 1.000 27.11001 453 MET B N 1
ATOM 3989 C CA . MET C 1 142 ? 29.39631 29.97673 4.21073 1.000 23.14582 453 MET B CA 1
ATOM 3990 C C . MET C 1 142 ? 29.00063 29.27576 5.49908 1.000 33.03634 453 MET B C 1
ATOM 3991 O O . MET C 1 142 ? 29.40199 29.71061 6.58688 1.000 24.66790 453 MET B O 1
ATOM 3996 N N . ASP C 1 143 ? 28.18204 28.23203 5.38585 1.000 26.33703 454 ASP B N 1
ATOM 3997 C CA . ASP C 1 143 ? 27.73872 27.44632 6.53656 1.000 26.54791 454 ASP B CA 1
ATOM 3998 C C . ASP C 1 143 ? 28.39459 26.07314 6.48219 1.000 30.42728 454 ASP B C 1
ATOM 3999 O O . ASP C 1 143 ? 28.11115 25.28371 5.57287 1.000 32.59237 454 ASP B O 1
ATOM 4004 N N . LEU C 1 144 ? 29.24222 25.77563 7.46448 1.000 27.95607 455 LEU B N 1
ATOM 4005 C CA . LEU C 1 144 ? 30.02929 24.54199 7.46698 1.000 25.99114 455 LEU B CA 1
ATOM 4006 C C . LEU C 1 144 ? 29.50901 23.64333 8.58950 1.000 30.43844 455 LEU B C 1
ATOM 4007 O O . LEU C 1 144 ? 29.86992 23.81252 9.75907 1.000 26.42228 455 LEU B O 1
ATOM 4012 N N . ASP C 1 145 ? 28.63804 22.70059 8.23566 1.000 27.93462 456 ASP B N 1
ATOM 4013 C CA . ASP C 1 145 ? 28.00616 21.80413 9.20320 1.000 29.34348 456 ASP B CA 1
ATOM 4014 C C . ASP C 1 145 ? 28.79078 20.49800 9.16913 1.000 37.73576 456 ASP B C 1
ATOM 4015 O O . ASP C 1 145 ? 28.53273 19.61584 8.34593 1.000 32.16581 456 ASP B O 1
ATOM 4020 N N . LEU C 1 146 ? 29.76480 20.37476 10.07619 1.000 28.72805 457 LEU B N 1
ATOM 4021 C CA . LEU C 1 146 ? 30.65436 19.21719 10.05118 1.000 27.71710 457 LEU B CA 1
ATOM 4022 C C . LEU C 1 146 ? 30.04379 17.98934 10.70022 1.000 34.43459 457 LEU B C 1
ATOM 4023 O O . LEU C 1 146 ? 30.56991 16.88942 10.51447 1.000 44.75636 457 LEU B O 1
ATOM 4028 N N . ALA C 1 147 ? 28.96597 18.14662 11.46640 1.000 37.79656 458 ALA B N 1
ATOM 4029 C CA . ALA C 1 147 ? 28.25962 16.97887 11.98367 1.000 33.99532 458 ALA B CA 1
ATOM 4030 C C . ALA C 1 147 ? 27.50420 16.26813 10.86464 1.000 41.87625 458 ALA B C 1
ATOM 4031 O O . ALA C 1 147 ? 27.46469 15.03473 10.81809 1.000 40.47045 458 ALA B O 1
ATOM 4033 N N . SER C 1 148 ? 26.91958 17.03288 9.94419 1.000 35.74046 459 SER B N 1
ATOM 4034 C CA . SER C 1 148 ? 26.18845 16.47577 8.81165 1.000 36.27021 459 SER B CA 1
ATOM 4035 C C . SER C 1 148 ? 27.04374 16.34342 7.55703 1.000 36.13371 459 SER B C 1
ATOM 4036 O O . SER C 1 148 ? 26.63104 15.64313 6.62698 1.000 36.42152 459 SER B O 1
ATOM 4038 N N . GLY C 1 149 ? 28.21681 16.97156 7.52493 1.000 29.07800 460 GLY B N 1
ATOM 4039 C CA . GLY C 1 149 ? 29.10251 16.94413 6.37334 1.000 28.96274 460 GLY B CA 1
ATOM 4040 C C . GLY C 1 149 ? 28.67788 17.83268 5.22413 1.000 32.42223 460 GLY B C 1
ATOM 4041 O O . GLY C 1 149 ? 28.76838 17.41918 4.06066 1.000 38.11355 460 GLY B O 1
ATOM 4042 N N . CYS C 1 150 ? 28.21893 19.05049 5.50794 1.000 28.58504 461 CYS B N 1
ATOM 4043 C CA . CYS C 1 150 ? 27.60352 19.90661 4.49833 1.000 24.32695 461 CYS B CA 1
ATOM 4044 C C . CYS C 1 150 ? 28.27811 21.26912 4.47385 1.000 36.11458 461 CYS B C 1
ATOM 4045 O O . CYS C 1 150 ? 28.47874 21.88596 5.52235 1.000 29.95172 461 CYS B O 1
ATOM 4048 N N . LEU C 1 151 ? 28.57615 21.76989 3.27894 1.000 25.61639 462 LEU B N 1
ATOM 4049 C CA . LEU C 1 151 ? 29.02725 23.14410 3.11226 1.000 27.32812 462 LEU B CA 1
ATOM 4050 C C . LEU C 1 151 ? 28.04301 23.85605 2.19975 1.000 29.19961 462 LEU B C 1
ATOM 4051 O O . LEU C 1 151 ? 27.88527 23.46317 1.03989 1.000 26.80844 462 LEU B O 1
ATOM 4056 N N . THR C 1 152 ? 27.36949 24.87919 2.72287 1.000 25.29699 463 THR B N 1
ATOM 4057 C CA . THR C 1 152 ? 26.35091 25.61139 1.98129 1.000 24.79105 463 THR B CA 1
ATOM 4058 C C . THR C 1 152 ? 26.75435 27.07146 1.84512 1.000 33.66704 463 THR B C 1
ATOM 4059 O O . THR C 1 152 ? 27.09742 27.72831 2.84243 1.000 27.05953 463 THR B O 1
ATOM 4063 N N . PHE C 1 153 ? 26.70107 27.57319 0.60626 1.000 26.35942 464 PHE B N 1
ATOM 4064 C CA . PHE C 1 153 ? 26.92911 28.97613 0.28885 1.000 27.09713 464 PHE B CA 1
ATOM 4065 C C . PHE C 1 153 ? 25.60159 29.70516 0.16766 1.000 29.25963 464 PHE B C 1
ATOM 4066 O O . PHE C 1 153 ? 24.64117 29.18168 -0.41618 1.000 28.49493 464 PHE B O 1
ATOM 4074 N N . TYR C 1 154 ? 25.57652 30.93479 0.68539 1.000 27.74497 465 TYR B N 1
ATOM 4075 C CA . TYR C 1 154 ? 24.41584 31.80783 0.63957 1.000 28.05651 465 TYR B CA 1
ATOM 4076 C C . TYR C 1 154 ? 24.78591 33.16468 0.06259 1.000 29.17392 465 TYR B C 1
ATOM 4077 O O . TYR C 1 154 ? 25.92141 33.62389 0.18193 1.000 29.74843 465 TYR B O 1
ATOM 4086 N N . SER C 1 155 ? 23.80201 33.80234 -0.55587 1.000 31.48559 466 SER B N 1
ATOM 4087 C CA . SER C 1 155 ? 23.79131 35.23735 -0.75993 1.000 31.86217 466 SER B CA 1
ATOM 4088 C C . SER C 1 155 ? 22.82331 35.82675 0.24424 1.000 36.06232 466 SER B C 1
ATOM 4089 O O . SER C 1 155 ? 21.74868 35.26130 0.47280 1.000 34.27417 466 SER B O 1
ATOM 4092 N N . LEU C 1 156 ? 23.19155 36.96255 0.84638 1.000 36.53710 467 LEU B N 1
ATOM 4093 C CA . LEU C 1 156 ? 22.41637 37.41020 1.98675 1.000 42.38524 467 LEU B CA 1
ATOM 4094 C C . LEU C 1 156 ? 21.61043 38.67045 1.68841 1.000 46.92692 467 LEU B C 1
ATOM 4095 O O . LEU C 1 156 ? 20.76943 39.06061 2.50741 1.000 51.87086 467 LEU B O 1
ATOM 4100 N N . GLU C 1 157 ? 21.84934 39.33255 0.55580 1.000 51.22110 468 GLU B N 1
ATOM 4101 C CA . GLU C 1 157 ? 21.09992 40.54514 0.26698 1.000 53.92229 468 GLU B CA 1
ATOM 4102 C C . GLU C 1 157 ? 20.71039 40.62321 -1.20528 1.000 62.53283 468 GLU B C 1
ATOM 4103 O O . GLU C 1 157 ? 21.50610 40.25059 -2.08295 1.000 54.51331 468 GLU B O 1
ATOM 4109 N N . PRO C 1 158 ? 19.48542 41.09708 -1.51333 1.000 66.05096 469 PRO B N 1
ATOM 4110 C CA . PRO C 1 158 ? 18.52285 41.67866 -0.57244 1.000 57.61265 469 PRO B CA 1
ATOM 4111 C C . PRO C 1 158 ? 17.90179 40.66234 0.41293 1.000 61.13155 469 PRO B C 1
ATOM 4112 O O . PRO C 1 158 ? 17.44363 41.07346 1.48618 1.000 55.99700 469 PRO B O 1
ATOM 4116 N N . GLN C 1 159 ? 17.87900 39.38652 0.05485 1.000 56.42822 470 GLN B N 1
ATOM 4117 C CA . GLN C 1 159 ? 17.24949 38.38031 0.89485 1.000 50.45903 470 GLN B CA 1
ATOM 4118 C C . GLN C 1 159 ? 18.25371 37.24229 1.07552 1.000 50.12101 470 GLN B C 1
ATOM 4119 O O . GLN C 1 159 ? 19.23958 37.12805 0.33630 1.000 44.63065 470 GLN B O 1
ATOM 4125 N N . THR C 1 160 ? 17.98076 36.34016 2.02600 1.000 39.24370 471 THR B N 1
ATOM 4126 C CA . THR C 1 160 ? 18.78995 35.12646 2.17245 1.000 35.88525 471 THR B CA 1
ATOM 4127 C C . THR C 1 160 ? 18.45473 34.13182 1.06948 1.000 42.25097 471 THR B C 1
ATOM 4128 O O . THR C 1 160 ? 17.29513 33.72869 0.93487 1.000 40.47061 471 THR B O 1
ATOM 4132 N N . GLN C 1 161 ? 19.47868 33.70328 0.30697 1.000 34.45756 472 GLN B N 1
ATOM 4133 C CA . GLN C 1 161 ? 19.26686 32.78854 -0.81316 1.000 37.62433 472 GLN B CA 1
ATOM 4134 C C . GLN C 1 161 ? 20.36006 31.73470 -0.80897 1.000 35.43187 472 GLN B C 1
ATOM 4135 O O . GLN C 1 161 ? 21.52668 32.05616 -1.05296 1.000 33.03293 472 GLN B O 1
ATOM 4141 N N . PRO C 1 162 ? 20.05372 30.48742 -0.46815 1.000 34.19610 473 PRO B N 1
ATOM 4142 C CA . PRO C 1 162 ? 21.07158 29.44356 -0.59181 1.000 30.66853 473 PRO B CA 1
ATOM 4143 C C . PRO C 1 162 ? 21.46007 29.32387 -2.05665 1.000 33.99651 473 PRO B C 1
ATOM 4144 O O . PRO C 1 162 ? 20.61387 29.45144 -2.94068 1.000 33.70661 473 PRO B O 1
ATOM 4148 N N . LEU C 1 163 ? 22.74982 29.12623 -2.30743 1.000 28.51111 474 LEU B N 1
ATOM 4149 C CA . LEU C 1 163 ? 23.28291 29.07521 -3.67060 1.000 30.71347 474 LEU B CA 1
ATOM 4150 C C . LEU C 1 163 ? 23.69000 27.68051 -4.09648 1.000 28.51933 474 LEU B C 1
ATOM 4151 O O . LEU C 1 163 ? 23.43910 27.29065 -5.24348 1.000 29.57110 474 LEU B O 1
ATOM 4156 N N . TYR C 1 164 ? 24.29469 26.92211 -3.19479 1.000 26.76450 475 TYR B N 1
ATOM 4157 C CA . TYR C 1 164 ? 24.87785 25.61991 -3.49836 1.000 27.39576 475 TYR B CA 1
ATOM 4158 C C . TYR C 1 164 ? 25.23872 24.93024 -2.19235 1.000 29.89655 475 TYR B C 1
ATOM 4159 O O . TYR C 1 164 ? 25.69451 25.57972 -1.24851 1.000 27.93745 475 TYR B O 1
ATOM 4168 N N . THR C 1 165 ? 25.07856 23.60859 -2.16780 1.000 30.50482 476 THR B N 1
ATOM 4169 C CA . THR C 1 165 ? 25.56312 22.77826 -1.06730 1.000 25.28530 476 THR B CA 1
ATOM 4170 C C . THR C 1 165 ? 26.48436 21.68619 -1.59854 1.000 26.54750 476 THR B C 1
ATOM 4171 O O . THR C 1 165 ? 26.13459 20.98075 -2.54994 1.000 28.40300 476 THR B O 1
ATOM 4175 N N . PHE C 1 166 ? 27.64523 21.53815 -0.97916 1.000 27.16705 477 PHE B N 1
ATOM 4176 C CA . PHE C 1 166 ? 28.47276 20.34856 -1.12667 1.000 29.07504 477 PHE B CA 1
ATOM 4177 C C . PHE C 1 166 ? 28.20919 19.41351 0.04903 1.000 37.97012 477 PHE B C 1
ATOM 4178 O O . PHE C 1 166 ? 28.06930 19.87306 1.18889 1.000 29.50048 477 PHE B O 1
ATOM 4186 N N . HIS C 1 167 ? 28.18028 18.10516 -0.21287 1.000 32.43856 478 HIS B N 1
ATOM 4187 C CA A HIS C 1 167 ? 28.26031 17.11667 0.85477 0.536 32.18709 478 HIS B CA 1
ATOM 4188 C CA B HIS C 1 167 ? 28.23649 17.09195 0.83117 0.464 32.21779 478 HIS B CA 1
ATOM 4189 C C . HIS C 1 167 ? 29.57128 16.36075 0.73203 1.000 39.20441 478 HIS B C 1
ATOM 4190 O O . HIS C 1 167 ? 30.00972 16.00584 -0.37157 1.000 33.23269 478 HIS B O 1
ATOM 4203 N N . ALA C 1 168 ? 30.21615 16.15277 1.87231 1.000 29.50643 479 ALA B N 1
ATOM 4204 C CA . ALA C 1 168 ? 31.46415 15.41169 1.91583 1.000 26.45475 479 ALA B CA 1
ATOM 4205 C C . ALA C 1 168 ? 31.58271 14.72671 3.25910 1.000 37.74874 479 ALA B C 1
ATOM 4206 O O . ALA C 1 168 ? 31.00436 15.16688 4.25746 1.000 38.07098 479 ALA B O 1
ATOM 4208 N N . LEU C 1 169 ? 32.37794 13.65990 3.27257 1.000 38.53359 480 LEU B N 1
ATOM 4209 C CA . LEU C 1 169 ? 32.80118 13.01417 4.51084 1.000 36.66664 480 LEU B CA 1
ATOM 4210 C C . LEU C 1 169 ? 34.13120 13.62775 4.94518 1.000 40.16990 480 LEU B C 1
ATOM 4211 O O . LEU C 1 169 ? 35.19702 13.02520 4.83950 1.000 44.78314 480 LEU B O 1
ATOM 4216 N N . PHE C 1 170 ? 34.04933 14.86499 5.43499 1.000 37.02300 481 PHE B N 1
ATOM 4217 C CA . PHE C 1 170 ? 35.25604 15.60691 5.78375 1.000 33.55992 481 PHE B CA 1
ATOM 4218 C C . PHE C 1 170 ? 36.08404 14.82991 6.80562 1.000 41.17769 481 PHE B C 1
ATOM 4219 O O . PHE C 1 170 ? 35.54923 14.31474 7.79060 1.000 46.95700 481 PHE B O 1
ATOM 4227 N N . ASN C 1 171 ? 37.39596 14.72912 6.56604 1.000 36.40379 482 ASN B N 1
ATOM 4228 C CA . ASN C 1 171 ? 38.24409 13.87651 7.39144 1.000 39.70978 482 ASN B CA 1
ATOM 4229 C C . ASN C 1 171 ? 39.51972 14.55961 7.87028 1.000 38.45952 482 ASN B C 1
ATOM 4230 O O . ASN C 1 171 ? 40.36619 13.89445 8.48069 1.000 46.20779 482 ASN B O 1
ATOM 4235 N N . GLN C 1 172 ? 39.68969 15.84773 7.60846 1.000 32.54502 483 GLN B N 1
ATOM 4236 C CA . GLN C 1 172 ? 40.74068 16.65606 8.20727 1.000 34.60955 483 GLN B CA 1
ATOM 4237 C C . GLN C 1 172 ? 40.16046 18.02360 8.52903 1.000 33.77955 483 GLN B C 1
ATOM 4238 O O . GLN C 1 172 ? 39.09131 18.37854 8.02194 1.000 32.02758 483 GLN B O 1
ATOM 4244 N N . PRO C 1 173 ? 40.83090 18.80962 9.38424 1.000 32.44968 484 PRO B N 1
ATOM 4245 C CA . PRO C 1 173 ? 40.36310 20.18086 9.64106 1.000 29.94963 484 PRO B CA 1
ATOM 4246 C C . PRO C 1 173 ? 40.31039 21.00139 8.35975 1.000 30.55925 484 PRO B C 1
ATOM 4247 O O . PRO C 1 173 ? 41.14298 20.84253 7.46432 1.000 28.77546 484 PRO B O 1
ATOM 4251 N N . LEU C 1 174 ? 39.32865 21.89552 8.28226 1.000 26.57626 485 LEU B N 1
ATOM 4252 C CA . LEU C 1 174 ? 39.11911 22.73532 7.10034 1.000 21.91873 485 LEU B CA 1
ATOM 4253 C C . LEU C 1 174 ? 39.46537 24.18092 7.42217 1.000 26.67774 485 LEU B C 1
ATOM 4254 O O . LEU C 1 174 ? 39.02635 24.72066 8.44803 1.000 21.81583 485 LEU B O 1
ATOM 4259 N N . THR C 1 175 ? 40.23980 24.80017 6.55082 1.000 27.02787 486 THR B N 1
ATOM 4260 C CA . THR C 1 175 ? 40.64135 26.19048 6.67163 1.000 27.40890 486 THR B CA 1
ATOM 4261 C C . THR C 1 175 ? 39.99565 27.00328 5.56670 1.000 27.19688 486 THR B C 1
ATOM 4262 O O . THR C 1 175 ? 40.14636 26.64298 4.38873 1.000 24.57267 486 THR B O 1
ATOM 4266 N N . PRO C 1 176 ? 39.28263 28.08573 5.88629 1.000 23.61422 487 PRO B N 1
ATOM 4267 C CA . PRO C 1 176 ? 38.77689 28.96968 4.82384 1.000 22.18526 487 PRO B CA 1
ATOM 4268 C C . PRO C 1 176 ? 39.92169 29.50478 3.98241 1.000 23.42634 487 PRO B C 1
ATOM 4269 O O . PRO C 1 176 ? 40.97189 29.89274 4.50119 1.000 23.11206 487 PRO B O 1
ATOM 4273 N N . VAL C 1 177 ? 39.70856 29.54251 2.66196 1.000 23.17398 488 VAL B N 1
ATOM 4274 C CA . VAL C 1 177 ? 40.75133 29.99537 1.76066 1.000 26.19396 488 VAL B CA 1
ATOM 4275 C C . VAL C 1 177 ? 40.07295 30.70887 0.59578 1.000 26.23091 488 VAL B C 1
ATOM 4276 O O . VAL C 1 177 ? 38.92807 30.39714 0.23960 1.000 24.26591 488 VAL B O 1
ATOM 4280 N N . PHE C 1 178 ? 40.74394 31.72981 0.06028 1.000 28.21074 489 PHE B N 1
ATOM 4281 C CA . PHE C 1 178 ? 40.10341 32.61541 -0.91033 1.000 30.09815 489 PHE B CA 1
ATOM 4282 C C . PHE C 1 178 ? 41.03310 32.96534 -2.05882 1.000 28.19543 489 PHE B C 1
ATOM 4283 O O . PHE C 1 178 ? 42.25137 33.07519 -1.88818 1.000 24.94560 489 PHE B O 1
ATOM 4291 N N . TRP C 1 179 ? 40.42524 33.19593 -3.23002 1.000 27.42872 490 TRP B N 1
ATOM 4292 C CA . TRP C 1 179 ? 41.12789 33.65192 -4.42845 1.000 33.66846 490 TRP B CA 1
ATOM 4293 C C . TRP C 1 179 ? 40.59996 35.02391 -4.82679 1.000 37.13767 490 TRP B C 1
ATOM 4294 O O . TRP C 1 179 ? 39.38928 35.27073 -4.75008 1.000 32.28259 490 TRP B O 1
ATOM 4305 N N . LEU C 1 180 ? 41.50925 35.91112 -5.25188 1.000 39.18734 491 LEU B N 1
ATOM 4306 C CA . LEU C 1 180 ? 41.17867 37.29420 -5.59805 1.000 38.63658 491 LEU B CA 1
ATOM 4307 C C . LEU C 1 180 ? 41.85145 37.69870 -6.90547 1.000 41.14374 491 LEU B C 1
ATOM 4308 O O . LEU C 1 180 ? 43.08088 37.62956 -7.01736 1.000 41.91288 491 LEU B O 1
ATOM 4313 N N . LEU C 1 181 ? 41.04900 38.15212 -7.87785 1.000 45.97138 492 LEU B N 1
ATOM 4314 C CA . LEU C 1 181 ? 41.56211 38.81865 -9.08245 1.000 44.08278 492 LEU B CA 1
ATOM 4315 C C . LEU C 1 181 ? 42.10231 40.20847 -8.75085 1.000 47.05110 492 LEU B C 1
ATOM 4316 O O . LEU C 1 181 ? 41.89737 40.70901 -7.64350 1.000 49.64689 492 LEU B O 1
ATOM 4321 N N . GLU C 1 182 ? 42.92040 40.76092 -9.65445 1.000 55.69767 493 GLU B N 1
ATOM 4322 C CA . GLU C 1 182 ? 43.72456 41.91850 -9.26947 1.000 56.24142 493 GLU B CA 1
ATOM 4323 C C . GLU C 1 182 ? 42.69248 42.90172 -8.76592 1.000 57.29524 493 GLU B C 1
ATOM 4324 O O . GLU C 1 182 ? 41.62156 43.02401 -9.37730 1.000 56.74499 493 GLU B O 1
ATOM 4330 N N . GLY C 1 183 ? 43.01506 43.69363 -7.78662 1.000 52.33523 494 GLY B N 1
ATOM 4331 C CA . GLY C 1 183 ? 42.16536 44.85488 -7.57708 1.000 53.49668 494 GLY B CA 1
ATOM 4332 C C . GLY C 1 183 ? 40.90244 44.60166 -6.77855 1.000 62.46689 494 GLY B C 1
ATOM 4333 O O . GLY C 1 183 ? 40.17204 45.55057 -6.52529 1.000 55.46901 494 GLY B O 1
ATOM 4334 N N . ARG C 1 184 ? 40.63063 43.35634 -6.37563 1.000 49.64163 495 ARG B N 1
ATOM 4335 C CA . ARG C 1 184 ? 39.45661 43.00139 -5.58220 1.000 50.09317 495 ARG B CA 1
ATOM 4336 C C . ARG C 1 184 ? 39.75862 43.14460 -4.09757 1.000 49.51780 495 ARG B C 1
ATOM 4337 O O . ARG C 1 184 ? 40.91587 43.08693 -3.67949 1.000 47.11780 495 ARG B O 1
ATOM 4345 N N . THR C 1 185 ? 38.71144 43.34766 -3.30767 1.000 45.68367 496 THR B N 1
ATOM 4346 C CA . THR C 1 185 ? 38.83543 43.37063 -1.85867 1.000 45.04291 496 THR B CA 1
ATOM 4347 C C . THR C 1 185 ? 37.84991 42.38008 -1.26593 1.000 43.44545 496 THR B C 1
ATOM 4348 O O . THR C 1 185 ? 36.69340 42.32016 -1.69940 1.000 45.66333 496 THR B O 1
ATOM 4352 N N . LEU C 1 186 ? 38.30944 41.59129 -0.29444 1.000 40.73213 497 LEU B N 1
ATOM 4353 C CA . LEU C 1 186 ? 37.43874 40.75152 0.51198 1.000 38.69340 497 LEU B CA 1
ATOM 4354 C C . LEU C 1 186 ? 37.49587 41.23105 1.95079 1.000 38.36634 497 LEU B C 1
ATOM 4355 O O . LEU C 1 186 ? 38.56435 41.58147 2.45429 1.000 38.99458 497 LEU B O 1
ATOM 4360 N N . THR C 1 187 ? 36.34331 41.24711 2.60067 1.000 37.39881 498 THR B N 1
ATOM 4361 C CA . THR C 1 187 ? 36.24406 41.60929 4.00143 1.000 39.13594 498 THR B CA 1
ATOM 4362 C C . THR C 1 187 ? 35.50665 40.48151 4.70280 1.000 39.41289 498 THR B C 1
ATOM 4363 O O . THR C 1 187 ? 34.42268 40.08682 4.26087 1.000 37.91825 498 THR B O 1
ATOM 4367 N N . LEU C 1 188 ? 36.12603 39.92205 5.74203 1.000 29.34879 499 LEU B N 1
ATOM 4368 C CA . LEU C 1 188 ? 35.48002 38.95964 6.62433 1.000 36.11112 499 LEU B CA 1
ATOM 4369 C C . LEU C 1 188 ? 34.59754 39.72845 7.59354 1.000 41.66034 499 LEU B C 1
ATOM 4370 O O . LEU C 1 188 ? 35.09040 40.58261 8.34183 1.000 39.93218 499 LEU B O 1
ATOM 4375 N N . CYS C 1 189 ? 33.30123 39.45157 7.57998 1.000 33.11514 500 CYS B N 1
ATOM 4376 C CA . CYS C 1 189 ? 32.38675 40.25026 8.37983 1.000 35.71860 500 CYS B CA 1
ATOM 4377 C C . CYS C 1 189 ? 32.47939 39.82765 9.83858 1.000 41.72533 500 CYS B C 1
ATOM 4378 O O . CYS C 1 189 ? 32.60267 38.63763 10.14561 1.000 36.33168 500 CYS B O 1
ATOM 4381 N N . HIS C 1 190 ? 32.42392 40.80508 10.73858 1.000 40.90684 501 HIS B N 1
ATOM 4382 C CA . HIS C 1 190 ? 32.56703 40.51084 12.15318 1.000 45.58305 501 HIS B CA 1
ATOM 4383 C C . HIS C 1 190 ? 31.20008 40.39665 12.81796 1.000 47.69454 501 HIS B C 1
ATOM 4384 O O . HIS C 1 190 ? 30.24072 41.07441 12.44524 1.000 47.08144 501 HIS B O 1
ATOM 4391 N N . GLN C 1 191 ? 31.13045 39.51152 13.80286 1.000 51.61885 502 GLN B N 1
ATOM 4392 C CA . GLN C 1 191 ? 29.99217 39.37123 14.70342 1.000 54.58344 502 GLN B CA 1
ATOM 4393 C C . GLN C 1 191 ? 29.61497 40.67296 15.40350 1.000 54.08784 502 GLN B C 1
ATOM 4394 O O . GLN C 1 191 ? 28.44244 40.91888 15.67452 1.000 54.57446 502 GLN B O 1
#

Secondary structure (DSSP, 8-state):
-PPP----HHHHHHGGGB----B-TTTS-TTEEEETTTTEEEE-SS--S---TT--SSSEEEBS--B-SSEEEEEEEESSSSEEEEEE-TT------SS-S--TTSSTTEEEEEE-SSEEEEEETTEEEEEE-----EEEEEEETTTTEEEEEE-SSS-EEEEEEE----S-BEEEEEE-TT-EEEE---/---PPPHHHHHHGGGB----B-TTTS-TTEEEETTTTEEEE-SS-SSS--TT--SSSEEEBS--B-SSEEEEEEEESSSSEEEEEE-----S--SS----TTSSTTEEEEEE-SSEEEEEETTEEEEEE-----EEEEEEETTTTEEEEEE-SSS-EEEEEEE----S-BEEEEEE-TT-EEEEPP-/-HHHHHHHGGGB----B-GGG--TTEEEETTTTEEEE-SS-----TT---SEEEBS--B-SSEEEEEEEESSSSEEEEEE-S-------TTSSTTEEEEEE-SSEEEEEETTEEEEEE-----EEEEEEETTTTEEEEEE-SSS-EEEEEEE----S-BEEEEEE-TT-EEEEE--

Foldseek 3Di:
DDDDDDADPVVVVLCVQEDFWFWDQLAAAQQWDADDRRQKIARAPDGNPHSDPNYAPAQKTWIPDWAAAAKHKFKKFKPDFFKKKKKFFPPPDRYDPDDHRDCALLAQGMWIWHAHPFWIWTHHHRDTDTGGHDPAGMKMWIQHQHQQKIWIFRPPPHTDTGDIDGDNDDHIMIMMMHHDHGMMMGTDDD/DVVVVVVLVVAEDFWFWDPLAQAQQWDADDNRQKIARAPDGPDGRPRYAAQKTWIPDWDDAAKHKWKKFKPDAFKKKWKFFPDDPRVDCALLAQGMWIWHAHPAFIWTHHHRHTDTHGHDPAGMKMWIQHRNQQKIWIWGPPPHTGTTDIDGDNDDHIIIMMMHHDHGMMMGTDDD/DDDDDAPVVVVLCVQEDQWFWDVLAAAQQWDADPRRQKIARAPDGNDPHDPNYAVAQKTWIPDWADAAKHKFKKFKPAFFKKKKKFFVDDRDDDDPDRDCAQLAQGMWIWGQDPFWIWTHHHRDTDTGGHDPAGIKMWMQHQVQQKIWMWRPPPHTDIGDMDHDNDDGIMIIMMHDDHGMMMGTDGD

Organism: Homo sapiens (NCBI:txid9606)

Nearest PDB structures (foldseek):
  7jl4-assembly3_B  TM=1.005E+00  e=5.620E-41  Homo sapiens
  7jl4-assembly1_A  TM=9.923E-01  e=4.946E-38  Homo sapiens
  7jl4-assembly2_C  TM=9.716E-01  e=7.307E-34  Homo sapiens
  7jl2-assembly1_F  TM=9.806E-01  e=7.346E-32  Homo sapiens
  7y3a-assembly1_B  TM=8.426E-01  e=8.133E-14  Homo sapiens

Radius of gyration: 28.47 Å; Cα contacts (8 Å, |Δi|>4): 1459; chains: 3; bounding box: 78×70×64 Å

GO terms:
  GO:0061630 ubiquitin protein ligase activity (F, IDA)
  GO:0005737 cytoplasm (C, IDA)
  GO:1900226 negative regulation of NLRP3 inflammasome complex assembly (P, IDA)
  GO:0032728 positive regulation of interferon-beta production (P, IDA)
  GO:0050728 negative regulation of inflammatory response (P, IDA)
  GO:0070534 protein K63-linked ubiquitination (P, IDA)
  GO:0070936 protein K48-linked ubiquitination (P, IDA)
  GO:0061630 ubiquitin protein ligase activity (F, EXP)
  GO:0005737 cytoplasm (C, EXP)
  GO:0010508 positive regulation of autophagy (P, IMP)
  GO:0004842 ubiquitin-protein transferase activity (F, IDA)
  GO:0140374 antiviral innate immune response (P, IDA)
  GO:0004842 ubiquitin-protein transferase activity (F, IMP)
  GO:0140374 antiviral innate immune response (P, IMP)
  GO:0032461 positive regulation of protein oligomerization (P, IMP)
  GO:0060337 type I interferon-mediated signaling pathway (P, IMP)
  GO:0070534 protein K63-linked ubiquitination (P, IMP)
  GO:0019904 protein domain specific binding (F, IPI)
  GO:0005654 nucleoplasm (C, IDA)
  GO:0005829 cytosol (C, IDA)

Sequence (553 aa):
APVPSTVCPLRRKLWQNYRNLTFDPVSANRHFYLSRQQDQQVKHLRQSRGPGGPGSFELWQVQCAQSFQAGHHYWEVVRASDHSVTLGVSYPQLPRSRLLGPHTDNIGRGPSSWGLCVQEDSLQQAWHNGEAQRLPGVSGRLLGMDLDLASGCLTFYSLEPQTQPLYTFHALFNQPLTPVFWLLEGRTLTLCHQVCPLRRKLWQNYRNLTFDPVSANRHFYLSRQDQQVKHLRQSRRGPGPGSELWQVQCAQSFQAGHHYWEVRASDHSVTLGVSYPQLPRTDNNIGRGPSSWGLCVQEDSLQAWHNGEAQRRLPGVSGRLLGMDLDLASGCCLTFYSLEPQTQPLYTFHALFNQPLTPVFWLLEGRTLTLCHQVPSTVCPLRRKLWWQNYRNLTFDPVSANRHFYLSRQDQQVKHLRQSRGPGGPGSFELWQVQCAQSFQAGHHYWEVRASDHSVTLGVSSYPLPRSRLGPHTDNIGRGPSSWGLCVQEDSLQQAWHNGEAQRLPGVSSGRLLGMDLDLASGCLTFYSLEPQTQPLYTFHHALFNQPLTPVFWLLEGRTLTLCHQ

B-factor: mean 39.54, std 14.94, range [14.39, 121.63]

Solvent-accessible surface area: 25920 Å² total; per-residue (Å²): 147,123,60,54,48,90,33,44,114,78,37,121,149,14,40,131,36,31,84,70,2,35,3,30,79,104,2,10,8,20,59,17,126,34,29,128,143,47,34,41,0,82,6,63,74,79,60,79,39,135,48,33,129,42,19,4,105,5,67,0,0,29,3,68,51,66,16,131,71,39,57,24,0,1,1,1,95,3,72,52,17,9,0,0,0,0,0,3,26,83,76,10,74,74,58,101,175,28,109,138,19,10,26,0,0,80,19,98,23,0,8,0,0,7,0,54,91,88,30,2,36,1,36,48,94,44,112,37,71,89,33,116,37,40,98,5,46,16,1,0,0,17,0,30,25,94,56,6,38,0,16,1,23,6,10,62,57,90,18,40,86,32,67,70,22,121,17,147,40,121,80,44,0,16,0,0,0,25,0,56,91,41,14,27,0,17,2,28,67,106,52,98,81,87,50,143,115,16,50,98,34,29,85,61,2,34,1,25,65,86,31,7,24,135,40,17,93,33,29,127,84,45,36,40,0,82,23,26,194,148,29,162,38,146,41,136,51,35,156,10,11,15,5,62,1,66,53,63,17,118,71,39,58,24,0,1,2,0,98,3,70,53,40,18,0,0,1,0,0,0,18,85,84,47,94,79,112,14,56,0,0,90,23,93,43,4,10,0,0,8,1,70,138,76,2,2,22,2,48,51,94,45,108,33,77,163,31,116,37,22,105,10,52,10,1,0,0,14,0,28,28,93,74,8,24,0,19,0,23,1,7,70,121,115,17,80,83,29,63,52,15,139,17,164,39,106,74,42,0,14,0,2,0,23,0,74,70,33,37,24,0,27,4,28,56,112,180,132,91,130,106,41,110,65,58,21,137,8,108,130,33,24,82,77,1,41,2,25,80,97,0,9,5,27,66,12,123,36,30,171,161,50,28,50,0,80,7,61,75,78,60,87,30,146,38,40,130,36,29,5,56,5,66,0,0,30,2,68,52,63,17,138,74,36,55,24,0,2,5,1,98,3,73,55,34,18,0,0,0,0,0,4,24,113,31,84,72,78,101,109,38,108,139,19,9,25,0,0,85,21,100,34,0,10,0,0,7,1,74,140,86,26,2,31,1,44,51,89,42,108,35,56,79,18,108,37,27,105,11,52,15,2,0,0,14,0,30,27,98,33,7,21,0,17,0,20,4,6,65,136,143,25,90,51,9,4,25,11,67,16,137,37,118,83,44,0,13,0,0,0,22,0,59,88,40,35,22,0,33,3,32,132,155